Protein AF-A0AAV4Q642-F1 (afdb_monomer_lite)

Organism: Caerostris extrusa (NCBI:txid172846)

Sequence (493 aa):
MLYVLPMLLGRTYDLRTDKVGIDIFRQEDIDEAEKNPIINPEVHSSYMTIEDSQEKRDFLGISGELGIKVSSGLLDIRGAGESNCAVKFGRQANGILESYGPQESGNSRRNKTHLWGQMYGSVNYVASKPQYFQDIKGEVEAAISKSGAFDIKAQADLQKLTQNISSKAKMELNYFANVPLSGVPTTISGLGELVEKFKKLVQQVNNGKGVILCAELTPLAEFDDKFTFLKNNMLLNALEDFNYLFDDLREAKSLLRSLVNSLPETVSEAFLRKIMDFSERLSNVLEKFHEVIGNLNLEEGSEQLTPAEEAFDLNSDIEGDNRYTKEIKQLISENNEEDDPNKPRGIYTHWGKRACGHKASDVLYIGYMASFVEEGIGAGTNYQCLPENPNLKLDPDATGLDKRTTKLGGIRYMNMTVFKGNGKRIEGKVAACTVCETPLRPVVKMFPGGDYTYDFKTKAKGDPLILPVKMGKNDGGNKYRADASLPCVVCSK

Foldseek 3Di:
DEDDDPDDWQWDADPQQRDTDDRPDDVVQQVVLVVDWDWDWDKAKKKAWDDDLVSVCVVLVHALLRLLCVCLVVYDDAFQVCSSVPPPPAFIKMKIKIKTFTTWRDDDDFKIWTAIKIKIKIKGWAFPDPVCRVVLVVLCVVQAPRMDGCDPSVLVSVQVSCVVCVVGTDIDMDMGIPFDFPDDDPGSVSVVVSSVCVNVRCCVPPVNNHHTDDIDDDQCCVVPVVSDDDFDVQLSVVSVVLVQLLVLLVLLVVLLVVCVVPDDPDDDPVLVVVSVLLVVLSVVLSVQSSVLSNNPDRRDHNVSSVSSVVSSVVSFPADDGSRSVVSSVVSVVVVVPDPPPPQDKDKDKAWQDQDDPDPQKDFPAKFFWKAWDPQEDPGDPDIDGAGPDDPDPPDPCVVPPPSHDTDIDFDADDDDPPPPPDDDDRGRPGIMMTMIIHSDHDPPDDDDDDDDDDDPPDDDPDDDDDDFDDDDDDPDDDDDDPPDTDDDDDDDD

pLDDT: mean 72.19, std 19.89, range [23.62, 97.19]

Structure (mmCIF, N/CA/C/O backbone):
data_AF-A0AAV4Q642-F1
#
_entry.id   AF-A0AAV4Q642-F1
#
loop_
_atom_site.group_PDB
_atom_site.id
_atom_site.type_symbol
_atom_site.label_atom_id
_atom_site.label_alt_id
_atom_site.label_comp_id
_atom_site.label_asym_id
_atom_site.label_entity_id
_atom_site.label_seq_id
_atom_site.pdbx_PDB_ins_code
_atom_site.Cartn_x
_atom_site.Cartn_y
_atom_site.Cartn_z
_atom_site.occupancy
_atom_site.B_iso_or_equiv
_atom_site.auth_seq_id
_atom_site.auth_comp_id
_atom_site.auth_asym_id
_atom_site.auth_atom_id
_atom_site.pdbx_PDB_model_num
ATOM 1 N N . MET A 1 1 ? -3.871 -9.871 -18.325 1.00 29.66 1 MET A N 1
ATOM 2 C CA . MET A 1 1 ? -2.933 -10.983 -18.598 1.00 29.66 1 MET A CA 1
ATOM 3 C C . MET A 1 1 ? -1.756 -10.748 -17.658 1.00 29.66 1 MET A C 1
ATOM 5 O O . MET A 1 1 ? -1.181 -9.677 -17.742 1.00 29.66 1 MET A O 1
ATOM 9 N N . LEU A 1 2 ? -1.525 -11.624 -16.671 1.00 30.53 2 LEU A N 1
ATOM 10 C CA . LEU A 1 2 ? -0.528 -11.406 -15.608 1.00 30.53 2 LEU A CA 1
ATOM 11 C C . LEU A 1 2 ? 0.883 -11.712 -16.133 1.00 30.53 2 LEU A C 1
ATOM 13 O O . LEU A 1 2 ? 1.150 -12.858 -16.495 1.00 30.53 2 LEU A O 1
ATOM 17 N N . TYR A 1 3 ? 1.776 -10.724 -16.147 1.00 38.47 3 TYR A N 1
ATOM 18 C CA . TYR A 1 3 ? 3.184 -10.927 -16.485 1.00 38.47 3 TYR A CA 1
ATOM 19 C C . TYR A 1 3 ? 4.014 -11.079 -15.209 1.00 38.47 3 TYR A C 1
ATOM 21 O O . TYR A 1 3 ? 4.213 -10.123 -14.470 1.00 38.47 3 TYR A O 1
ATOM 29 N N . VAL A 1 4 ? 4.519 -12.291 -14.969 1.00 48.06 4 VAL A N 1
ATOM 30 C CA . VAL A 1 4 ? 5.688 -12.505 -14.106 1.00 48.06 4 VAL A CA 1
ATOM 31 C C . VAL A 1 4 ? 6.900 -12.272 -14.999 1.00 48.06 4 VAL A C 1
ATOM 33 O O . VAL A 1 4 ? 7.099 -13.055 -15.923 1.00 48.06 4 VAL A O 1
ATOM 36 N N . LEU A 1 5 ? 7.674 -11.208 -14.773 1.00 57.66 5 LEU A N 1
ATOM 37 C CA . LEU A 1 5 ? 8.889 -10.912 -15.542 1.00 57.66 5 LEU A CA 1
ATOM 38 C C . LEU A 1 5 ? 9.966 -11.969 -15.241 1.00 57.66 5 LEU A C 1
ATOM 40 O O . LEU A 1 5 ? 10.578 -11.922 -14.171 1.00 57.66 5 LEU A O 1
ATOM 44 N N . PRO A 1 6 ? 10.243 -12.930 -16.144 1.00 58.34 6 PRO A N 1
ATOM 45 C CA . PRO A 1 6 ? 11.356 -13.842 -15.971 1.00 58.34 6 PRO A CA 1
ATOM 46 C C . PRO A 1 6 ? 12.600 -13.086 -16.433 1.00 58.34 6 PRO A C 1
ATOM 48 O O . PRO A 1 6 ? 12.903 -13.050 -17.627 1.00 58.34 6 PRO A O 1
ATOM 51 N N . MET A 1 7 ? 13.271 -12.431 -15.489 1.00 69.69 7 MET A N 1
ATOM 52 C CA . MET A 1 7 ? 14.515 -11.702 -15.722 1.00 69.69 7 MET A CA 1
ATOM 53 C C . MET A 1 7 ? 15.619 -12.708 -16.065 1.00 69.69 7 MET A C 1
ATOM 55 O O . MET A 1 7 ? 16.216 -13.282 -15.168 1.00 69.69 7 MET A O 1
ATOM 59 N N . LEU A 1 8 ? 15.855 -12.987 -17.348 1.00 73.19 8 LEU A N 1
ATOM 60 C CA . LEU A 1 8 ? 16.969 -13.831 -17.792 1.00 73.19 8 LEU A CA 1
ATOM 61 C C . LEU A 1 8 ? 18.047 -12.971 -18.441 1.00 73.19 8 LEU A C 1
ATOM 63 O O . LEU A 1 8 ? 17.751 -11.961 -19.082 1.00 73.19 8 LEU A O 1
ATOM 67 N N . LEU A 1 9 ? 19.302 -13.388 -18.292 1.00 75.88 9 LEU A N 1
ATOM 68 C CA . LEU A 1 9 ? 20.423 -12.695 -18.909 1.00 75.88 9 LEU A CA 1
ATOM 69 C C . LEU A 1 9 ? 20.274 -12.717 -20.439 1.00 75.88 9 LEU A C 1
ATOM 71 O O . LEU A 1 9 ? 20.078 -13.772 -21.037 1.00 75.88 9 LEU A O 1
ATOM 75 N N . GLY A 1 10 ? 20.372 -11.546 -21.072 1.00 75.69 10 GLY A N 1
ATOM 76 C CA . GLY A 1 10 ? 20.237 -11.416 -22.526 1.00 75.69 10 GLY A CA 1
ATOM 77 C C . GLY A 1 10 ? 18.801 -11.453 -23.039 1.00 75.69 10 GLY A C 1
ATOM 78 O O . GLY A 1 10 ? 18.596 -11.465 -24.248 1.00 75.69 10 GLY A O 1
ATOM 79 N N . ARG A 1 11 ? 17.800 -11.453 -22.163 1.00 83.19 11 ARG A N 1
ATOM 80 C CA . ARG A 1 11 ? 16.402 -11.344 -22.567 1.00 83.19 11 ARG A CA 1
ATOM 81 C C . ARG A 1 11 ? 16.056 -9.903 -22.898 1.00 83.19 11 ARG A C 1
ATOM 83 O O . ARG A 1 11 ? 16.251 -9.008 -22.081 1.00 83.19 11 ARG A O 1
ATOM 90 N N . THR A 1 12 ? 15.528 -9.675 -24.093 1.00 84.19 12 THR A N 1
ATOM 91 C CA . THR A 1 12 ? 15.037 -8.347 -24.475 1.00 84.19 12 THR A CA 1
ATOM 92 C C . THR A 1 12 ? 13.711 -8.042 -23.783 1.00 84.19 12 THR A C 1
ATOM 94 O O . THR A 1 12 ? 12.908 -8.938 -23.515 1.00 84.19 12 THR A O 1
ATOM 97 N N . TYR A 1 13 ? 13.484 -6.767 -23.484 1.00 84.19 13 TYR A N 1
ATOM 98 C CA . TYR A 1 13 ? 12.246 -6.272 -22.895 1.00 84.19 13 TYR A CA 1
ATOM 99 C C . TYR A 1 13 ? 11.810 -5.016 -23.639 1.00 84.19 13 TYR A C 1
ATOM 101 O O . TYR A 1 13 ? 12.595 -4.080 -23.796 1.00 84.19 13 TYR A O 1
ATOM 109 N N . ASP A 1 14 ? 10.574 -5.014 -24.125 1.00 81.31 14 ASP A N 1
ATOM 110 C CA . ASP A 1 14 ? 9.989 -3.861 -24.791 1.00 81.31 14 ASP A CA 1
ATOM 111 C C . ASP A 1 14 ? 9.274 -2.977 -23.765 1.00 81.31 14 ASP A C 1
ATOM 113 O O . ASP A 1 14 ? 8.188 -3.311 -23.291 1.00 81.31 14 ASP A O 1
ATOM 117 N N . LEU A 1 15 ? 9.883 -1.829 -23.453 1.00 77.88 15 LEU A N 1
ATOM 118 C CA . LEU A 1 15 ? 9.346 -0.834 -22.519 1.00 77.88 15 LEU A CA 1
ATOM 119 C C . LEU A 1 15 ? 8.022 -0.209 -22.988 1.00 77.88 15 LEU A C 1
ATOM 121 O O . LEU A 1 15 ? 7.292 0.335 -22.161 1.00 77.88 15 LEU A O 1
ATOM 125 N N . ARG A 1 16 ? 7.704 -0.275 -24.291 1.00 75.56 16 ARG A N 1
ATOM 126 C CA . ARG A 1 16 ? 6.457 0.277 -24.846 1.00 75.56 16 ARG A CA 1
ATOM 127 C C . ARG A 1 16 ? 5.267 -0.626 -24.566 1.00 75.56 16 ARG A C 1
ATOM 129 O O . ARG A 1 16 ? 4.175 -0.151 -24.292 1.00 75.56 16 ARG A O 1
ATOM 136 N N . THR A 1 17 ? 5.476 -1.936 -24.677 1.00 76.56 17 THR A N 1
ATOM 137 C CA . THR A 1 17 ? 4.397 -2.929 -24.583 1.00 76.56 17 THR A CA 1
ATOM 138 C C . THR A 1 17 ? 4.439 -3.755 -23.304 1.00 76.56 17 THR A C 1
ATOM 140 O O . THR A 1 17 ? 3.568 -4.602 -23.107 1.00 76.56 17 THR A O 1
ATOM 143 N N . ASP A 1 18 ? 5.449 -3.533 -22.461 1.00 74.88 18 ASP A N 1
ATOM 144 C CA . ASP A 1 18 ? 5.778 -4.339 -21.285 1.00 74.88 18 ASP A CA 1
ATOM 145 C C . ASP A 1 18 ? 5.904 -5.838 -21.596 1.00 74.88 18 ASP A C 1
ATOM 147 O O . ASP A 1 18 ? 5.562 -6.713 -20.793 1.00 74.88 18 ASP A O 1
ATOM 151 N N . LYS A 1 19 ? 6.386 -6.157 -22.803 1.00 80.31 19 LYS A N 1
ATOM 152 C CA . LYS A 1 19 ? 6.525 -7.536 -23.272 1.00 80.31 19 LYS A CA 1
ATOM 153 C C . LYS A 1 19 ? 7.968 -7.984 -23.244 1.00 80.31 19 LYS A C 1
ATOM 155 O O . LYS A 1 19 ? 8.885 -7.321 -23.721 1.00 80.31 19 LYS A O 1
ATOM 160 N N . VAL A 1 20 ? 8.132 -9.197 -22.741 1.00 82.62 20 VAL A N 1
ATOM 161 C CA . VAL A 1 20 ? 9.357 -9.968 -22.888 1.00 82.62 20 VAL A CA 1
ATOM 162 C C . VAL A 1 20 ? 9.543 -10.322 -24.364 1.00 82.62 20 VAL A C 1
ATOM 164 O O . VAL A 1 20 ? 8.635 -10.864 -24.995 1.00 82.62 20 VAL A O 1
ATOM 167 N N . GLY A 1 21 ? 10.715 -9.998 -24.899 1.00 81.69 21 GLY A N 1
ATOM 168 C CA . GLY A 1 21 ? 11.118 -10.304 -26.263 1.00 81.69 21 GLY A CA 1
ATOM 169 C C . GLY A 1 21 ? 11.926 -11.599 -26.364 1.00 81.69 21 GLY A C 1
ATOM 170 O O . GLY A 1 21 ? 11.704 -12.564 -25.635 1.00 81.69 21 GLY A O 1
ATOM 171 N N . ILE A 1 22 ? 12.860 -11.621 -27.313 1.00 85.62 22 ILE A N 1
ATOM 172 C CA . ILE A 1 22 ? 13.760 -12.749 -27.575 1.00 85.62 22 ILE A CA 1
ATOM 173 C C . ILE A 1 22 ? 15.014 -12.700 -26.695 1.00 85.62 22 ILE A C 1
ATOM 175 O O . ILE A 1 22 ? 15.414 -11.629 -26.229 1.00 85.62 22 ILE A O 1
ATOM 179 N N . ASP A 1 23 ? 15.660 -13.851 -26.535 1.00 85.44 23 ASP A N 1
ATOM 180 C 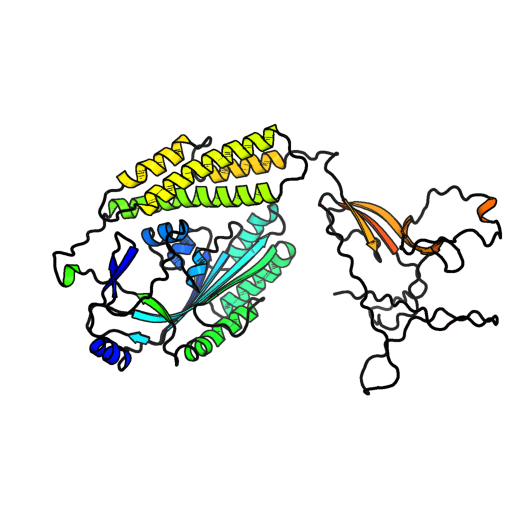CA . ASP A 1 23 ? 16.976 -13.967 -25.910 1.00 85.44 23 ASP A CA 1
ATOM 181 C C . ASP A 1 23 ? 18.062 -13.721 -26.973 1.00 85.44 23 ASP A C 1
ATOM 183 O O . ASP A 1 23 ? 18.087 -14.384 -28.011 1.00 85.44 23 ASP A O 1
ATOM 187 N N . ILE A 1 24 ? 18.927 -12.727 -26.750 1.00 82.19 24 ILE A N 1
ATOM 188 C CA . ILE A 1 24 ? 19.974 -12.314 -27.705 1.00 82.19 24 ILE A CA 1
ATOM 189 C C . ILE A 1 24 ? 21.332 -12.968 -27.437 1.00 82.19 24 ILE A C 1
ATOM 191 O O . ILE A 1 24 ? 22.215 -12.917 -28.293 1.00 82.19 24 ILE A O 1
ATOM 195 N N . PHE A 1 25 ? 21.509 -13.588 -26.270 1.00 82.12 25 PHE A N 1
ATOM 196 C CA . PHE A 1 25 ? 22.713 -14.347 -25.940 1.00 82.12 25 PHE A CA 1
ATOM 197 C C . PHE A 1 25 ? 22.528 -15.825 -26.260 1.00 82.12 25 PHE A C 1
ATOM 199 O O . PHE A 1 25 ? 21.431 -16.372 -26.132 1.00 82.12 25 PHE A O 1
ATOM 206 N N . ARG A 1 26 ? 23.609 -16.482 -26.689 1.00 82.50 26 ARG A N 1
ATOM 207 C CA . ARG A 1 26 ? 23.586 -17.931 -26.889 1.00 82.50 26 ARG A CA 1
ATOM 208 C C . ARG A 1 26 ? 23.598 -18.606 -25.526 1.00 82.50 26 ARG A C 1
ATOM 210 O O . ARG A 1 26 ? 24.204 -18.098 -24.587 1.00 82.50 26 ARG A O 1
ATOM 217 N N . GLN A 1 27 ? 22.992 -19.788 -25.440 1.00 81.69 27 GLN A N 1
ATOM 218 C CA . GLN A 1 27 ? 22.975 -20.552 -24.192 1.00 81.69 27 GLN A CA 1
ATOM 219 C C . GLN A 1 27 ? 24.394 -20.839 -23.677 1.00 81.69 27 GLN A C 1
ATOM 221 O O . GLN A 1 27 ? 24.627 -20.771 -22.481 1.00 81.69 27 GLN A O 1
ATOM 226 N N . GLU A 1 28 ? 25.354 -21.072 -24.575 1.00 83.50 28 GLU A N 1
ATOM 227 C CA . GLU A 1 28 ? 26.763 -21.287 -24.222 1.00 83.50 28 GLU A CA 1
ATOM 228 C C . GLU A 1 28 ? 27.375 -20.085 -23.482 1.00 83.50 28 GLU A C 1
ATOM 230 O O . GLU A 1 28 ? 28.080 -20.275 -22.492 1.00 83.50 28 GLU A O 1
ATOM 235 N N . ASP A 1 29 ? 27.057 -18.859 -23.915 1.00 79.81 29 ASP A N 1
ATOM 236 C CA . ASP A 1 29 ? 27.551 -17.623 -23.296 1.00 79.81 29 ASP A CA 1
ATOM 237 C C . ASP A 1 29 ? 26.930 -17.418 -21.903 1.00 79.81 29 ASP A C 1
ATOM 239 O O . ASP A 1 29 ? 27.596 -16.945 -20.979 1.00 79.81 29 ASP A O 1
ATOM 243 N N . ILE A 1 30 ? 25.654 -17.795 -21.749 1.00 78.94 30 ILE A N 1
ATOM 244 C CA . ILE A 1 30 ? 24.934 -17.775 -20.468 1.00 78.94 30 ILE A CA 1
ATOM 245 C C . ILE A 1 30 ? 25.540 -18.814 -19.521 1.00 78.94 30 ILE A C 1
ATOM 247 O O . ILE A 1 30 ? 25.893 -18.485 -18.390 1.00 78.94 30 ILE A O 1
ATOM 251 N N . ASP A 1 31 ? 25.727 -20.046 -19.992 1.00 80.00 31 ASP A N 1
ATOM 252 C CA . ASP A 1 31 ? 26.309 -21.137 -19.215 1.00 80.00 31 ASP A CA 1
ATOM 253 C C . ASP A 1 31 ? 27.747 -20.809 -18.775 1.00 80.00 31 ASP A C 1
ATOM 255 O O . ASP A 1 31 ? 28.172 -21.193 -17.684 1.00 80.00 31 ASP A O 1
ATOM 259 N N . GLU A 1 32 ? 28.521 -20.106 -19.608 1.00 79.50 32 GLU A N 1
ATOM 260 C CA . GLU A 1 32 ? 29.851 -19.608 -19.250 1.00 79.50 32 GLU A CA 1
ATOM 261 C C . GLU A 1 32 ? 29.784 -18.498 -18.191 1.00 79.50 32 GLU A C 1
ATOM 263 O O . GLU A 1 32 ? 30.517 -18.557 -17.198 1.00 79.50 32 GLU A O 1
ATOM 268 N N . ALA A 1 33 ? 28.875 -17.531 -18.349 1.00 72.81 33 ALA A N 1
ATOM 269 C CA . ALA A 1 33 ? 28.654 -16.467 -17.368 1.00 72.81 33 ALA A CA 1
ATOM 270 C C . ALA A 1 33 ? 28.227 -17.028 -15.999 1.00 72.81 33 ALA A C 1
ATOM 272 O O . ALA A 1 33 ? 28.669 -16.548 -14.956 1.00 72.81 33 ALA A O 1
ATOM 273 N N . GLU A 1 34 ? 27.403 -18.078 -15.991 1.00 72.50 34 GLU A N 1
ATOM 274 C CA . GLU A 1 34 ? 26.977 -18.765 -14.772 1.00 72.50 34 GLU A CA 1
ATOM 275 C C . GLU A 1 34 ? 28.094 -19.572 -14.098 1.00 72.50 34 GLU A C 1
ATOM 277 O O . GLU A 1 34 ? 28.047 -19.781 -12.881 1.00 72.50 34 GLU A O 1
ATOM 282 N N . LYS A 1 35 ? 29.089 -20.044 -14.863 1.00 76.19 35 LYS A N 1
ATOM 283 C CA . LYS A 1 35 ? 30.265 -20.747 -14.322 1.00 76.19 35 LYS A CA 1
ATOM 284 C C . LYS A 1 35 ? 31.245 -19.793 -13.647 1.00 76.19 35 LYS A C 1
ATOM 286 O O . LYS A 1 35 ? 31.872 -20.191 -12.667 1.00 76.19 35 LYS A O 1
ATOM 291 N N . ASN A 1 36 ? 31.357 -18.560 -14.142 1.00 69.94 36 ASN A N 1
ATOM 292 C CA . ASN A 1 36 ? 32.299 -17.552 -13.650 1.00 69.94 36 ASN A CA 1
ATOM 293 C C . ASN A 1 36 ? 31.584 -16.258 -13.203 1.00 69.94 36 ASN A C 1
ATOM 295 O O . ASN A 1 36 ? 31.812 -15.202 -13.799 1.00 69.94 36 ASN A O 1
ATOM 299 N N . PRO A 1 37 ? 30.728 -16.299 -12.162 1.00 68.81 37 PRO A N 1
ATOM 300 C CA . PRO A 1 37 ? 30.041 -15.106 -11.684 1.00 68.81 37 PRO A CA 1
ATOM 301 C C . PRO A 1 37 ? 31.028 -14.114 -11.054 1.00 68.81 37 PRO A C 1
ATOM 303 O O . PRO A 1 37 ? 31.997 -14.498 -10.393 1.00 68.81 37 PRO A O 1
ATOM 306 N N . ILE A 1 38 ? 30.744 -12.822 -11.201 1.00 66.88 38 ILE A N 1
ATOM 307 C CA . ILE A 1 38 ? 31.432 -11.764 -10.466 1.00 66.88 38 ILE A CA 1
ATOM 308 C C . ILE A 1 38 ? 30.867 -11.775 -9.041 1.00 66.88 38 ILE A C 1
ATOM 310 O O . ILE A 1 38 ? 29.696 -11.492 -8.805 1.00 66.88 38 ILE A O 1
ATOM 314 N N . ILE A 1 39 ? 31.690 -12.147 -8.066 1.00 62.69 39 ILE A N 1
ATOM 315 C CA . ILE A 1 39 ? 31.265 -12.251 -6.667 1.00 62.69 39 ILE A CA 1
ATOM 316 C C . ILE A 1 39 ? 31.506 -10.898 -5.992 1.00 62.69 39 ILE A C 1
ATOM 318 O O . ILE A 1 39 ? 32.656 -10.544 -5.736 1.00 62.69 39 ILE A O 1
ATOM 322 N N . ASN A 1 40 ? 30.435 -10.168 -5.670 1.00 62.69 40 ASN A N 1
ATOM 323 C CA . ASN A 1 40 ? 30.497 -8.997 -4.792 1.00 62.69 40 ASN A CA 1
ATOM 324 C C . ASN A 1 40 ? 29.564 -9.201 -3.583 1.00 62.69 40 ASN A C 1
ATOM 326 O O . ASN A 1 40 ? 28.378 -8.881 -3.668 1.00 62.69 40 ASN A O 1
ATOM 330 N N . PRO A 1 41 ? 30.051 -9.817 -2.488 1.00 63.00 41 PRO A N 1
ATOM 331 C CA . PRO A 1 41 ? 29.218 -10.144 -1.348 1.00 63.00 41 PRO A CA 1
ATOM 332 C C . PRO A 1 41 ? 29.043 -8.915 -0.454 1.00 63.00 41 PRO A C 1
ATOM 334 O O . PRO A 1 41 ? 29.862 -8.661 0.430 1.00 63.00 41 PRO A O 1
ATOM 337 N N . GLU A 1 42 ? 27.952 -8.183 -0.656 1.00 64.75 42 GLU A N 1
ATOM 338 C CA . GLU A 1 42 ? 27.575 -7.041 0.177 1.00 64.75 42 GLU A CA 1
ATOM 339 C C . GLU A 1 42 ? 26.321 -7.349 1.004 1.00 64.75 42 GLU A C 1
ATOM 341 O O . GLU A 1 42 ? 25.408 -8.063 0.576 1.00 64.75 42 GLU A O 1
ATOM 346 N N . VAL A 1 43 ? 26.310 -6.833 2.235 1.00 66.62 43 VAL A N 1
ATOM 347 C CA . VAL A 1 43 ? 25.162 -6.907 3.141 1.00 66.62 43 VAL A CA 1
ATOM 348 C C . VAL A 1 43 ? 24.801 -5.492 3.526 1.00 66.62 43 VAL A C 1
ATOM 350 O O . VAL A 1 43 ? 25.598 -4.813 4.174 1.00 66.62 43 VAL A O 1
ATOM 353 N N . HIS A 1 44 ? 23.598 -5.076 3.153 1.00 71.56 44 HIS A N 1
ATOM 354 C CA . HIS A 1 44 ? 23.072 -3.763 3.493 1.00 71.56 44 HIS A CA 1
ATOM 355 C C . HIS A 1 44 ? 21.774 -3.936 4.261 1.00 71.56 44 HIS A C 1
ATOM 357 O O . HIS A 1 44 ? 20.840 -4.579 3.780 1.00 71.56 44 HIS A O 1
ATOM 363 N N . SER A 1 45 ? 21.734 -3.358 5.457 1.00 75.44 45 SER A N 1
ATOM 364 C CA . SER A 1 45 ? 20.551 -3.326 6.307 1.00 75.44 45 SER A CA 1
ATOM 365 C C . SER A 1 45 ? 20.264 -1.883 6.686 1.00 75.44 45 SER A C 1
ATOM 367 O O . SER A 1 45 ? 21.068 -1.230 7.360 1.00 75.44 45 SER A O 1
ATOM 369 N N . SER A 1 46 ? 19.137 -1.368 6.215 1.00 80.00 46 SER A N 1
ATOM 370 C CA . SER A 1 46 ? 18.704 0.005 6.434 1.00 80.00 46 SER A CA 1
ATOM 371 C C . SER A 1 46 ? 17.246 0.049 6.868 1.00 80.00 46 SER A C 1
ATOM 373 O O . SER A 1 46 ? 16.471 -0.887 6.675 1.00 80.00 46 SER A O 1
ATOM 375 N N . TYR A 1 47 ? 16.861 1.152 7.490 1.00 84.00 47 TYR A N 1
ATOM 376 C CA . TYR A 1 47 ? 15.474 1.447 7.792 1.00 84.00 47 TYR A CA 1
ATOM 377 C C . TYR A 1 47 ? 15.140 2.882 7.403 1.00 84.00 47 TYR A C 1
ATOM 379 O O . TYR A 1 47 ? 16.020 3.746 7.332 1.00 84.00 47 TYR A O 1
ATOM 387 N N . MET A 1 48 ? 13.853 3.122 7.183 1.00 82.31 48 MET A N 1
ATOM 388 C CA . MET A 1 48 ? 13.287 4.437 6.946 1.00 82.31 48 MET A CA 1
ATOM 389 C C . MET A 1 48 ? 11.881 4.532 7.543 1.00 82.31 48 MET A C 1
ATOM 391 O O . MET A 1 48 ? 11.087 3.592 7.461 1.00 82.31 48 MET A O 1
ATOM 395 N N . THR A 1 49 ? 11.568 5.674 8.144 1.00 81.88 49 THR A N 1
ATOM 396 C CA . THR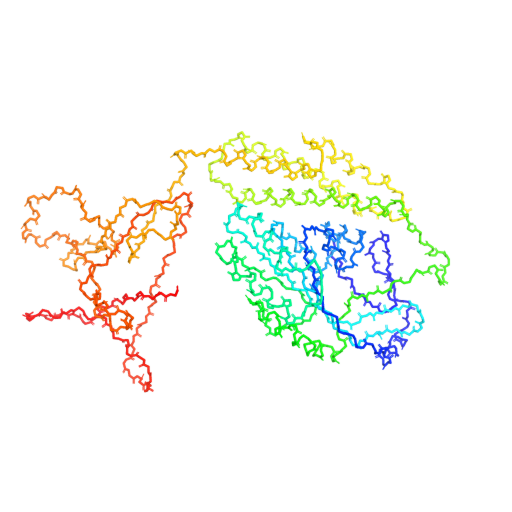 A 1 49 ? 10.208 6.012 8.574 1.00 81.88 49 THR A CA 1
ATOM 397 C C . THR A 1 49 ? 9.443 6.552 7.371 1.00 81.88 49 THR A C 1
ATOM 399 O O . THR A 1 49 ? 9.809 7.598 6.836 1.00 81.88 49 THR A O 1
ATOM 402 N N . ILE A 1 50 ? 8.395 5.840 6.959 1.00 78.88 50 ILE A N 1
ATOM 403 C CA . ILE A 1 50 ? 7.597 6.130 5.764 1.00 78.88 50 ILE A CA 1
ATOM 404 C C . ILE A 1 50 ? 6.311 6.846 6.181 1.00 78.88 50 ILE A C 1
ATOM 406 O O . ILE A 1 50 ? 5.535 6.336 7.001 1.00 78.88 50 ILE A O 1
ATOM 410 N N . GLU A 1 51 ? 6.081 8.019 5.600 1.00 73.56 51 GLU A N 1
ATOM 411 C CA . GLU A 1 51 ? 4.884 8.833 5.825 1.00 73.56 51 GLU A CA 1
ATOM 412 C C . GLU A 1 51 ? 3.881 8.754 4.675 1.00 73.56 51 GLU A C 1
ATOM 414 O O . GLU A 1 51 ? 2.674 8.781 4.930 1.00 73.56 51 GLU A O 1
ATOM 419 N N . ASP A 1 52 ? 4.358 8.583 3.443 1.00 72.25 52 ASP A N 1
ATOM 420 C CA . ASP A 1 52 ? 3.526 8.537 2.244 1.00 72.25 52 ASP A CA 1
ATOM 421 C C . ASP A 1 52 ? 3.973 7.452 1.243 1.00 72.25 52 ASP A C 1
ATOM 423 O O . ASP A 1 52 ? 4.934 6.701 1.446 1.00 72.25 52 ASP A O 1
ATOM 427 N N . SER A 1 53 ? 3.200 7.306 0.166 1.00 70.44 53 SER A N 1
ATOM 428 C CA . SER A 1 53 ? 3.464 6.336 -0.897 1.00 70.44 53 SER A CA 1
ATOM 429 C C . SER A 1 53 ? 4.702 6.676 -1.728 1.00 70.44 53 SER A C 1
ATOM 431 O O . SER A 1 53 ? 5.310 5.754 -2.272 1.00 70.44 53 SER A O 1
ATOM 433 N N . GLN A 1 54 ? 5.092 7.948 -1.821 1.00 74.69 54 GLN A N 1
ATOM 434 C CA . GLN A 1 54 ? 6.267 8.385 -2.568 1.00 74.69 54 GLN A CA 1
ATOM 435 C C . GLN A 1 54 ? 7.543 7.962 -1.851 1.00 74.69 54 GLN A C 1
ATOM 437 O O . GLN A 1 54 ? 8.341 7.232 -2.433 1.00 74.69 54 GLN A O 1
ATOM 442 N N . GLU A 1 55 ? 7.663 8.267 -0.559 1.00 77.75 55 GLU A N 1
ATOM 443 C CA . GLU A 1 55 ? 8.770 7.808 0.280 1.00 77.75 55 GLU A CA 1
ATOM 444 C C . GLU A 1 55 ? 8.912 6.280 0.220 1.00 77.75 55 GLU A C 1
ATOM 446 O O . GLU A 1 55 ? 10.015 5.740 0.135 1.00 77.75 55 GLU A O 1
ATOM 451 N N . LYS A 1 56 ? 7.789 5.552 0.202 1.00 76.06 56 LYS A N 1
ATOM 452 C CA . LYS A 1 56 ? 7.799 4.095 0.042 1.00 76.06 56 LYS A CA 1
ATOM 453 C C . LYS A 1 56 ? 8.385 3.656 -1.303 1.00 76.06 56 LYS A C 1
ATOM 455 O O . LYS A 1 56 ? 9.163 2.707 -1.322 1.00 76.06 56 LYS A O 1
ATOM 460 N N . ARG A 1 57 ? 8.008 4.294 -2.415 1.00 76.31 57 ARG A N 1
ATOM 461 C CA . ARG A 1 57 ? 8.550 3.975 -3.750 1.00 76.31 57 ARG A CA 1
ATOM 462 C C . ARG A 1 57 ? 10.041 4.279 -3.826 1.00 76.31 57 ARG A C 1
ATOM 464 O O . ARG A 1 57 ? 10.802 3.426 -4.284 1.00 76.31 57 ARG A O 1
ATOM 471 N N . ASP A 1 58 ? 10.443 5.436 -3.312 1.00 77.94 58 ASP A N 1
ATOM 472 C CA . ASP A 1 58 ? 11.831 5.896 -3.316 1.00 77.94 58 ASP A CA 1
ATOM 473 C C . ASP A 1 58 ? 12.719 4.959 -2.491 1.00 77.94 58 ASP A C 1
ATOM 475 O O . ASP A 1 58 ? 13.785 4.541 -2.942 1.00 77.94 58 ASP A O 1
ATOM 479 N N . PHE A 1 59 ? 12.235 4.521 -1.324 1.00 76.12 59 PHE A N 1
ATOM 480 C CA . PHE A 1 59 ? 12.911 3.524 -0.490 1.00 76.12 59 PHE A CA 1
ATOM 481 C C . PHE A 1 59 ? 13.099 2.174 -1.186 1.00 76.12 59 PHE A C 1
ATOM 483 O O . PHE A 1 59 ? 14.077 1.467 -0.939 1.00 76.12 59 PHE A O 1
ATOM 490 N N . LEU A 1 60 ? 12.157 1.801 -2.050 1.00 73.06 60 LEU A N 1
ATOM 491 C CA . LEU A 1 60 ? 12.198 0.559 -2.815 1.00 73.06 60 LEU A CA 1
ATOM 492 C C . LEU A 1 60 ? 12.974 0.701 -4.134 1.00 73.06 60 LEU A C 1
ATOM 494 O O . LEU A 1 60 ? 13.153 -0.299 -4.826 1.00 73.06 60 LEU A O 1
ATOM 498 N N . GLY A 1 61 ? 13.449 1.906 -4.472 1.00 73.31 61 GLY A N 1
ATOM 499 C CA . GLY A 1 61 ? 14.172 2.183 -5.713 1.00 73.31 61 GLY A CA 1
ATOM 500 C C . GLY A 1 61 ? 13.303 2.032 -6.963 1.00 73.31 61 GLY A C 1
ATOM 501 O O . GLY A 1 61 ? 13.798 1.629 -8.014 1.00 73.31 61 GLY A O 1
ATOM 502 N N . ILE A 1 62 ? 11.999 2.294 -6.850 1.00 75.00 62 ILE A N 1
ATOM 503 C CA . ILE A 1 62 ? 11.038 2.094 -7.939 1.00 75.00 62 ILE A CA 1
ATOM 504 C C . ILE A 1 62 ? 10.848 3.403 -8.686 1.00 75.00 62 ILE A C 1
ATOM 506 O O . ILE A 1 62 ? 10.392 4.388 -8.112 1.00 75.00 62 ILE A O 1
ATOM 510 N N . SER A 1 63 ? 11.148 3.398 -9.985 1.00 73.00 63 SER A N 1
ATOM 511 C CA . SER A 1 63 ? 10.908 4.553 -10.849 1.00 73.00 63 SER A CA 1
ATOM 512 C C . SER A 1 63 ? 9.417 4.908 -10.909 1.00 73.00 63 SER A C 1
ATOM 514 O O . SER A 1 63 ? 8.562 4.023 -10.849 1.00 73.00 63 SER A O 1
ATOM 516 N N . GLY A 1 64 ? 9.085 6.193 -11.082 1.00 72.94 64 GLY A N 1
ATOM 517 C CA . GLY A 1 64 ? 7.691 6.657 -11.155 1.00 72.94 64 GLY A CA 1
ATOM 518 C C . GLY A 1 64 ? 6.851 5.938 -12.224 1.00 72.94 64 GLY A C 1
ATOM 519 O O . GLY A 1 64 ? 5.701 5.579 -11.965 1.00 72.94 64 GLY A O 1
ATOM 520 N N . GLU A 1 65 ? 7.450 5.633 -13.384 1.00 77.62 65 GLU A N 1
ATOM 521 C CA . GLU A 1 65 ? 6.827 4.861 -14.477 1.00 77.62 65 GLU A CA 1
ATOM 522 C C . GLU A 1 65 ? 6.497 3.411 -14.074 1.00 77.62 65 GLU A C 1
ATOM 524 O O . GLU A 1 65 ? 5.454 2.870 -14.440 1.00 77.62 65 GLU A O 1
ATOM 529 N N . LEU A 1 66 ? 7.368 2.763 -13.298 1.00 77.69 66 LEU A N 1
ATOM 530 C CA . LEU A 1 66 ? 7.137 1.403 -12.829 1.00 77.69 66 LEU A CA 1
ATOM 531 C C . LEU A 1 66 ? 6.128 1.425 -11.679 1.00 77.69 66 LEU A C 1
ATOM 533 O O . LEU A 1 66 ? 5.205 0.614 -11.641 1.00 77.69 66 LEU A O 1
ATOM 537 N N . GLY A 1 67 ? 6.254 2.404 -10.782 1.00 76.75 67 GLY A N 1
ATOM 538 C CA . GLY A 1 67 ? 5.366 2.611 -9.645 1.00 76.75 67 GLY A CA 1
ATOM 539 C C . GLY A 1 67 ? 3.906 2.766 -10.059 1.00 76.75 67 GLY A C 1
ATOM 540 O O . GLY A 1 67 ? 3.034 2.171 -9.418 1.00 76.75 67 GLY A O 1
ATOM 541 N N . ILE A 1 68 ? 3.634 3.478 -11.158 1.00 82.12 68 ILE A N 1
ATOM 542 C CA . ILE A 1 68 ? 2.264 3.678 -11.640 1.00 82.12 68 ILE A CA 1
ATOM 543 C C . ILE A 1 68 ? 1.670 2.419 -12.286 1.00 82.12 68 ILE A C 1
ATOM 545 O O . ILE A 1 68 ? 0.516 2.060 -12.028 1.00 82.12 68 ILE A O 1
ATOM 549 N N . LYS A 1 69 ? 2.470 1.670 -13.056 1.00 81.19 69 LYS A N 1
ATOM 550 C CA . LYS A 1 69 ? 2.055 0.391 -13.664 1.00 81.19 69 LYS A CA 1
ATOM 551 C C . LYS A 1 69 ? 1.802 -0.694 -12.613 1.00 81.19 69 LYS A C 1
ATOM 553 O O . LYS A 1 69 ? 0.866 -1.484 -12.733 1.00 81.19 69 LYS A O 1
ATOM 558 N N . VAL A 1 70 ? 2.588 -0.700 -11.540 1.00 76.94 70 VAL A N 1
ATOM 559 C CA . VAL A 1 70 ? 2.381 -1.584 -10.382 1.00 76.94 70 VAL A CA 1
ATOM 560 C C . VAL A 1 70 ? 1.134 -1.173 -9.608 1.00 76.94 70 VAL A C 1
ATOM 562 O O . VAL A 1 70 ? 0.279 -2.004 -9.308 1.00 76.94 70 VAL A O 1
ATOM 565 N N . SER A 1 71 ? 0.987 0.120 -9.320 1.00 76.94 71 SER A N 1
ATOM 566 C CA . SER A 1 71 ? -0.143 0.652 -8.550 1.00 76.94 71 SER A CA 1
ATOM 567 C C . SER A 1 71 ? -1.489 0.467 -9.249 1.00 76.94 71 SER A C 1
ATOM 569 O O . SER A 1 71 ? -2.504 0.275 -8.575 1.00 76.94 71 SER A O 1
ATOM 571 N N . SER A 1 72 ? -1.494 0.485 -10.584 1.00 79.44 72 SER A N 1
ATOM 572 C CA . SER A 1 72 ? -2.669 0.212 -11.418 1.00 79.44 72 SER A CA 1
ATOM 573 C C . SER A 1 72 ? -2.985 -1.279 -11.573 1.00 79.44 72 SER A C 1
ATOM 575 O O . SER A 1 72 ? -4.058 -1.618 -12.071 1.00 79.44 72 SER A O 1
ATOM 577 N N . GLY A 1 73 ? -2.097 -2.174 -11.128 1.00 76.44 73 GLY A N 1
ATOM 578 C CA . GLY A 1 73 ? -2.265 -3.624 -11.247 1.00 76.44 73 GLY A CA 1
ATOM 579 C C . GLY A 1 73 ? -2.016 -4.175 -12.654 1.00 76.44 73 GLY A C 1
ATOM 580 O O . GLY A 1 73 ? -2.365 -5.326 -12.921 1.00 76.44 73 GLY A O 1
ATOM 581 N N . LEU A 1 74 ? -1.424 -3.382 -13.553 1.00 74.31 74 LEU A N 1
ATOM 582 C CA . LEU A 1 74 ? -1.015 -3.841 -14.885 1.00 74.31 74 LEU A CA 1
ATOM 583 C C . LEU A 1 74 ? 0.213 -4.756 -14.817 1.00 74.31 74 LEU A C 1
ATOM 585 O O . LEU A 1 74 ? 0.354 -5.657 -15.645 1.00 74.31 74 LEU A O 1
ATOM 589 N N . LEU A 1 75 ? 1.058 -4.564 -13.800 1.00 71.62 75 LEU A N 1
ATOM 590 C CA . LEU A 1 75 ? 2.208 -5.411 -13.508 1.00 71.62 75 LEU A CA 1
ATOM 591 C C . LEU A 1 75 ? 2.010 -6.158 -12.179 1.00 71.62 75 LEU A C 1
ATOM 593 O O . LEU A 1 75 ? 1.818 -5.529 -11.139 1.00 71.62 75 LEU A O 1
ATOM 597 N N . ASP A 1 76 ? 2.073 -7.496 -12.206 1.00 67.06 76 ASP A N 1
ATOM 598 C CA . ASP A 1 76 ? 2.053 -8.327 -10.991 1.00 67.06 76 ASP A CA 1
ATOM 599 C C . ASP A 1 76 ? 3.477 -8.457 -10.442 1.00 67.06 76 ASP A C 1
ATOM 601 O O . ASP A 1 76 ? 4.371 -8.966 -11.122 1.00 67.06 76 ASP A O 1
ATOM 605 N N . ILE A 1 77 ? 3.689 -8.020 -9.202 1.00 65.38 77 ILE A N 1
ATOM 606 C CA . ILE A 1 77 ? 4.961 -8.180 -8.499 1.00 65.38 77 ILE A CA 1
ATOM 607 C C . ILE A 1 77 ? 4.761 -9.142 -7.333 1.00 65.38 77 ILE A C 1
ATOM 609 O O . ILE A 1 77 ? 3.855 -8.967 -6.522 1.00 65.38 77 ILE A O 1
ATOM 613 N N . ARG A 1 78 ? 5.645 -10.143 -7.234 1.00 65.56 78 ARG A N 1
ATOM 614 C CA . ARG A 1 78 ? 5.606 -11.194 -6.206 1.00 65.56 78 ARG A CA 1
ATOM 615 C C . ARG A 1 78 ? 6.810 -11.152 -5.271 1.00 65.56 78 ARG A C 1
ATOM 617 O O . ARG A 1 78 ? 7.857 -10.594 -5.603 1.00 65.56 78 ARG A O 1
ATOM 624 N N . GLY A 1 79 ? 6.680 -11.792 -4.110 1.00 65.25 79 GLY A N 1
ATOM 625 C CA . GLY A 1 79 ? 7.761 -11.902 -3.129 1.00 65.25 79 GLY A CA 1
ATOM 626 C C . GLY A 1 79 ? 8.083 -10.557 -2.478 1.00 65.25 79 GLY A C 1
ATOM 627 O O . GLY A 1 79 ? 7.188 -9.860 -2.014 1.00 65.25 79 GLY A O 1
ATOM 628 N N . ALA A 1 80 ? 9.359 -10.168 -2.437 1.00 56.72 80 ALA A N 1
ATOM 629 C CA . ALA A 1 80 ? 9.799 -8.932 -1.779 1.00 56.72 80 ALA A CA 1
ATOM 630 C C . ALA A 1 80 ? 9.119 -7.663 -2.350 1.00 56.72 80 ALA A C 1
ATOM 632 O O . ALA A 1 80 ? 8.822 -6.723 -1.610 1.00 56.72 80 ALA A O 1
ATOM 633 N N . GLY A 1 81 ? 8.790 -7.658 -3.643 1.00 52.72 81 GLY A N 1
ATOM 634 C CA . GLY A 1 81 ? 8.123 -6.527 -4.284 1.00 52.72 81 GLY A CA 1
ATOM 635 C C . GLY A 1 81 ? 6.602 -6.444 -4.057 1.00 52.72 81 GLY A C 1
ATOM 636 O O . GLY A 1 81 ? 6.012 -5.408 -4.367 1.00 52.72 81 GLY A O 1
ATOM 637 N N . GLU A 1 82 ? 5.973 -7.454 -3.431 1.00 55.97 82 GLU A N 1
ATOM 638 C CA . GLU A 1 82 ? 4.582 -7.364 -2.927 1.00 55.97 82 GLU A CA 1
ATOM 639 C C . GLU A 1 82 ? 4.426 -6.283 -1.856 1.00 55.97 82 GLU A C 1
ATOM 641 O O . GLU A 1 82 ? 3.318 -5.791 -1.618 1.00 55.97 82 GLU A O 1
ATOM 646 N N . SER A 1 83 ? 5.540 -5.876 -1.240 1.00 53.09 83 SER A N 1
ATOM 647 C CA . SER A 1 83 ? 5.578 -4.746 -0.322 1.00 53.09 83 SER A CA 1
ATOM 648 C C . SER A 1 83 ? 4.930 -3.496 -0.930 1.00 53.09 83 SER A C 1
ATOM 650 O O . SER A 1 83 ? 4.259 -2.781 -0.192 1.00 53.09 83 SER A O 1
ATOM 652 N N . ASN A 1 84 ? 4.997 -3.273 -2.252 1.00 43.81 84 ASN A N 1
ATOM 653 C CA . ASN A 1 84 ? 4.292 -2.182 -2.945 1.00 43.81 84 ASN A CA 1
ATOM 654 C C . ASN A 1 84 ? 2.777 -2.352 -2.996 1.00 43.81 84 ASN A C 1
ATOM 656 O O . ASN A 1 84 ? 2.050 -1.402 -2.713 1.00 43.81 84 ASN A O 1
ATOM 660 N N . CYS A 1 85 ? 2.304 -3.555 -3.326 1.00 30.12 85 CYS A N 1
ATOM 661 C CA . CYS A 1 85 ? 0.881 -3.869 -3.467 1.00 30.12 85 CYS A CA 1
ATOM 662 C C . CYS A 1 85 ? 0.151 -3.844 -2.117 1.00 30.12 85 CYS A C 1
ATOM 664 O O . CYS A 1 85 ? -1.040 -3.534 -2.050 1.00 30.12 85 CYS A O 1
ATOM 666 N N . ALA A 1 86 ? 0.866 -4.106 -1.021 1.00 28.58 86 ALA A N 1
ATOM 667 C CA . ALA A 1 86 ? 0.368 -3.939 0.336 1.00 28.58 86 ALA A CA 1
ATOM 668 C C . ALA A 1 86 ? 0.367 -2.454 0.747 1.00 28.58 86 ALA A C 1
ATOM 670 O O . ALA A 1 86 ? 1.148 -2.020 1.598 1.00 28.58 86 ALA A O 1
ATOM 671 N N . VAL A 1 87 ? -0.509 -1.643 0.149 1.00 28.34 87 VAL A N 1
ATOM 672 C CA . VAL A 1 87 ? -0.834 -0.321 0.698 1.00 28.34 87 VAL A CA 1
ATOM 673 C C . VAL A 1 87 ? -1.994 -0.480 1.677 1.00 28.34 87 VAL A C 1
ATOM 675 O O . VAL A 1 87 ? -3.164 -0.485 1.304 1.00 28.34 87 VAL A O 1
ATOM 678 N N . LYS A 1 88 ? -1.671 -0.666 2.961 1.00 26.34 88 LYS A N 1
ATOM 679 C CA . LYS A 1 88 ? -2.641 -0.458 4.041 1.00 26.34 88 LYS A CA 1
ATOM 680 C C . LYS A 1 88 ? -2.619 1.027 4.389 1.00 26.34 88 LYS A C 1
ATOM 682 O O . LYS A 1 88 ? -1.748 1.477 5.124 1.00 26.34 88 LYS A O 1
ATOM 687 N N . PHE A 1 89 ? -3.569 1.779 3.843 1.00 28.17 89 PHE A N 1
ATOM 688 C CA . PHE A 1 89 ? -3.766 3.185 4.185 1.00 28.17 89 PHE A CA 1
ATOM 689 C C . PHE A 1 89 ? -4.298 3.291 5.615 1.00 28.17 89 PHE A C 1
ATOM 691 O O . PHE A 1 89 ? -5.454 2.979 5.904 1.00 28.17 89 PHE A O 1
ATOM 698 N N . GLY A 1 90 ? -3.402 3.665 6.524 1.00 24.77 90 GLY A N 1
ATOM 699 C CA . GLY A 1 90 ? -3.700 3.857 7.931 1.00 24.77 90 GLY A CA 1
ATOM 700 C C . GLY A 1 90 ? -2.496 3.569 8.815 1.00 24.77 90 GLY A C 1
ATOM 701 O O . GLY A 1 90 ? -2.423 2.487 9.394 1.00 24.77 90 GLY A O 1
ATOM 702 N N . ARG A 1 91 ? -1.677 4.611 9.023 1.00 32.16 91 ARG A N 1
ATOM 703 C CA . ARG A 1 91 ? -0.674 4.804 10.095 1.00 32.16 91 ARG A CA 1
ATOM 704 C C . ARG A 1 91 ? 0.782 4.590 9.701 1.00 32.16 91 ARG A C 1
ATOM 706 O O . ARG A 1 91 ? 1.101 3.766 8.858 1.00 32.16 91 ARG A O 1
ATOM 713 N N . GLN A 1 92 ? 1.616 5.394 10.360 1.00 33.75 92 GLN A N 1
ATOM 714 C CA . GLN A 1 92 ? 3.062 5.497 10.211 1.00 33.75 92 GLN A CA 1
ATOM 715 C C . GLN A 1 92 ? 3.697 4.104 10.197 1.00 33.75 92 GLN A C 1
ATOM 717 O O . GLN A 1 92 ? 3.495 3.302 11.120 1.00 33.75 92 GLN A O 1
ATOM 722 N N . ALA A 1 93 ? 4.412 3.826 9.113 1.00 32.91 93 ALA A N 1
ATOM 723 C CA . ALA A 1 93 ? 5.042 2.549 8.848 1.00 32.91 93 ALA A CA 1
ATOM 724 C C . ALA A 1 93 ? 6.556 2.752 8.867 1.00 32.91 93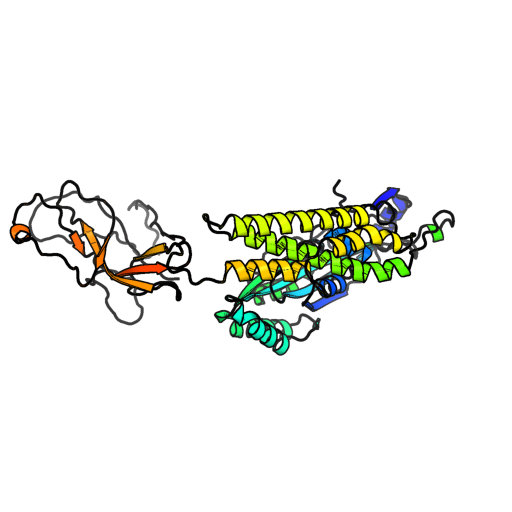 ALA A C 1
ATOM 726 O O . ALA A 1 93 ? 7.088 3.563 8.115 1.00 32.91 93 ALA A O 1
ATOM 727 N N . ASN A 1 94 ? 7.266 2.002 9.703 1.00 44.59 94 ASN A N 1
ATOM 728 C CA . ASN A 1 94 ? 8.722 1.946 9.620 1.00 44.59 94 ASN A CA 1
ATOM 729 C C . ASN A 1 94 ? 9.086 0.805 8.675 1.00 44.59 94 ASN A C 1
ATOM 731 O O . ASN A 1 94 ? 8.814 -0.356 8.992 1.00 44.59 94 ASN A O 1
ATOM 735 N N . GLY A 1 95 ? 9.646 1.139 7.514 1.00 48.41 95 GLY A N 1
ATOM 736 C CA . GLY A 1 95 ? 10.175 0.182 6.552 1.00 48.41 95 GLY A CA 1
ATOM 737 C C . GLY A 1 95 ? 11.607 -0.187 6.919 1.00 48.41 95 GLY A C 1
ATOM 738 O O . GLY A 1 95 ? 12.457 0.681 7.068 1.00 48.41 95 GLY A O 1
ATOM 739 N N . ILE A 1 96 ? 11.877 -1.472 7.086 1.00 49.28 96 ILE A N 1
ATOM 740 C CA . ILE A 1 96 ? 13.211 -2.041 7.255 1.00 49.28 96 ILE A CA 1
ATOM 741 C C . ILE A 1 96 ? 13.495 -2.831 5.986 1.00 49.28 96 ILE A C 1
ATOM 743 O O . ILE A 1 96 ? 12.708 -3.701 5.609 1.00 49.28 96 ILE A O 1
ATOM 747 N N . LEU A 1 97 ? 14.601 -2.515 5.326 1.00 45.78 97 LEU A N 1
ATOM 748 C CA . LEU A 1 97 ? 15.093 -3.214 4.154 1.00 45.78 97 LEU A CA 1
ATOM 749 C C . LEU A 1 97 ? 16.398 -3.897 4.526 1.00 45.78 97 LEU A C 1
ATOM 751 O O . LEU A 1 97 ? 17.368 -3.246 4.908 1.00 45.78 97 LEU A O 1
ATOM 755 N N . GLU A 1 98 ? 16.430 -5.211 4.354 1.00 50.62 98 GLU A N 1
ATOM 756 C CA . GLU A 1 98 ? 17.676 -5.954 4.378 1.00 50.62 98 GLU A CA 1
ATOM 757 C C . GLU A 1 98 ? 17.890 -6.649 3.040 1.00 50.62 98 GLU A C 1
ATOM 759 O O . GLU A 1 98 ? 17.024 -7.357 2.520 1.00 50.62 98 GLU A O 1
ATOM 764 N N . SER A 1 99 ? 19.073 -6.433 2.480 1.00 48.94 99 SER A N 1
ATOM 765 C CA . SER A 1 99 ? 19.515 -7.033 1.231 1.00 48.94 99 SER A CA 1
ATOM 766 C C . SER A 1 99 ? 20.837 -7.759 1.452 1.00 48.94 99 SER A C 1
ATOM 768 O O . SER A 1 99 ? 21.759 -7.260 2.100 1.00 48.94 99 SER A O 1
ATOM 770 N N . TYR A 1 100 ? 20.901 -8.980 0.938 1.00 41.50 100 TYR A N 1
ATOM 771 C CA . TYR A 1 100 ? 22.053 -9.857 1.030 1.00 41.50 100 TYR A CA 1
ATOM 772 C C . TYR A 1 100 ? 22.282 -10.518 -0.327 1.00 41.50 100 TYR A C 1
ATOM 774 O O . TYR A 1 100 ? 21.491 -11.360 -0.748 1.00 41.50 100 TYR A O 1
ATOM 782 N N . GLY A 1 101 ? 23.369 -10.178 -1.012 1.00 50.59 101 GLY A N 1
ATOM 783 C CA . GLY A 1 101 ? 23.640 -10.666 -2.363 1.00 50.59 101 GLY A CA 1
ATOM 784 C C . GLY A 1 101 ? 25.037 -11.240 -2.510 1.00 50.59 101 GLY A C 1
ATOM 785 O O . GLY A 1 101 ? 25.978 -10.551 -2.138 1.00 50.59 101 GLY A O 1
ATOM 786 N N . PRO A 1 102 ? 25.219 -12.470 -3.028 1.00 42.44 102 PRO A N 1
ATOM 787 C CA . PRO A 1 102 ? 26.556 -13.008 -3.237 1.00 42.44 102 PRO A CA 1
ATOM 788 C C . PRO A 1 102 ? 27.060 -12.911 -4.686 1.00 42.44 102 PRO A C 1
ATOM 790 O O . PRO A 1 102 ? 28.230 -13.221 -4.899 1.00 42.44 102 PRO A O 1
ATOM 793 N N . GLN A 1 103 ? 26.240 -12.560 -5.689 1.00 49.97 103 GLN A N 1
ATOM 794 C CA . GLN A 1 103 ? 26.619 -12.778 -7.095 1.00 49.97 103 GLN A CA 1
ATOM 795 C C . GLN A 1 103 ? 26.052 -11.741 -8.083 1.00 49.97 103 GLN A C 1
ATOM 797 O O . GLN A 1 103 ? 24.855 -11.452 -8.103 1.00 49.97 103 GLN A O 1
ATOM 802 N N . GLU A 1 104 ? 26.928 -11.240 -8.954 1.00 48.12 104 GLU A N 1
ATOM 803 C CA . GLU A 1 104 ? 26.620 -10.633 -10.249 1.00 48.12 104 GLU A CA 1
ATOM 804 C C . GLU A 1 104 ? 26.910 -11.674 -11.343 1.00 48.12 104 GLU A C 1
ATOM 806 O O . GLU A 1 104 ? 28.026 -12.187 -11.443 1.00 48.12 104 GLU A O 1
ATOM 811 N N . SER A 1 105 ? 25.933 -11.997 -12.189 1.00 41.34 105 SER A N 1
ATOM 812 C CA . SER A 1 105 ? 26.175 -12.792 -13.400 1.00 41.34 105 SER A CA 1
ATOM 813 C C . SER A 1 105 ? 26.155 -11.868 -14.615 1.00 41.34 105 SER A C 1
ATOM 815 O O . SER A 1 105 ? 25.130 -11.245 -14.900 1.00 41.34 105 SER A O 1
ATOM 817 N N . GLY A 1 106 ? 27.278 -11.779 -15.328 1.00 39.38 106 GLY A N 1
ATOM 818 C CA . GLY A 1 106 ? 27.389 -11.021 -16.571 1.00 39.38 106 GLY A CA 1
ATOM 819 C C . GLY A 1 106 ? 28.672 -11.375 -17.318 1.00 39.38 106 GLY A C 1
ATOM 820 O O . GLY A 1 106 ? 29.741 -11.454 -16.716 1.00 39.38 106 GLY A O 1
ATOM 821 N N . ASN A 1 107 ? 28.563 -11.584 -18.630 1.00 37.19 107 ASN A N 1
ATOM 822 C CA . ASN A 1 107 ? 29.705 -11.692 -19.531 1.00 37.19 107 ASN A CA 1
ATOM 823 C C . ASN A 1 107 ? 29.661 -10.469 -20.461 1.00 37.19 107 ASN A C 1
ATOM 825 O O . ASN A 1 107 ? 28.646 -10.210 -21.104 1.00 37.19 107 ASN A O 1
ATOM 829 N N . SER A 1 108 ? 30.754 -9.705 -20.510 1.00 38.75 108 SER A N 1
ATOM 830 C CA . SER A 1 108 ? 30.874 -8.392 -21.170 1.00 38.75 108 SER A CA 1
ATOM 831 C C . SER A 1 108 ? 30.175 -7.211 -20.470 1.00 38.75 108 SER A C 1
ATOM 833 O O . SER A 1 108 ? 29.150 -7.340 -19.814 1.00 38.75 108 SER A O 1
ATOM 835 N N . ARG A 1 109 ? 30.772 -6.023 -20.629 1.00 44.31 109 ARG A N 1
ATOM 836 C CA . ARG A 1 109 ? 30.536 -4.743 -19.926 1.00 44.31 109 ARG A CA 1
ATOM 837 C C . ARG A 1 109 ? 29.099 -4.170 -19.936 1.00 44.31 109 ARG A C 1
ATOM 839 O O . ARG A 1 109 ? 28.968 -3.011 -19.565 1.00 44.31 109 ARG A O 1
ATOM 846 N N . ARG A 1 110 ? 28.064 -4.873 -20.412 1.00 52.41 110 ARG A N 1
ATOM 847 C CA . ARG A 1 110 ? 26.800 -4.220 -20.812 1.00 52.41 110 ARG A CA 1
ATOM 848 C C . ARG A 1 110 ? 25.532 -4.715 -20.102 1.00 52.41 110 ARG A C 1
ATOM 850 O O . ARG A 1 110 ? 24.863 -3.880 -19.530 1.00 52.41 110 ARG A O 1
ATOM 857 N N . ASN A 1 111 ? 25.243 -6.016 -19.998 1.00 53.75 111 ASN A N 1
ATOM 858 C CA . ASN A 1 111 ? 24.045 -6.486 -19.271 1.00 53.75 111 ASN A CA 1
ATOM 859 C C . ASN A 1 111 ? 24.421 -7.218 -17.978 1.00 53.75 111 ASN A C 1
ATOM 861 O O . ASN A 1 111 ? 25.182 -8.189 -18.020 1.00 53.75 111 ASN A O 1
ATOM 865 N N . LYS A 1 112 ? 23.854 -6.785 -16.845 1.00 58.72 112 LYS A N 1
ATOM 866 C CA . LYS A 1 112 ? 24.064 -7.399 -15.530 1.00 58.72 112 LYS A CA 1
ATOM 867 C C . LYS A 1 112 ? 22.754 -7.863 -14.911 1.00 58.72 112 LYS A C 1
ATOM 869 O O . LYS A 1 112 ? 21.734 -7.174 -14.945 1.00 58.72 112 LYS A O 1
ATOM 874 N N . THR A 1 113 ? 22.802 -9.036 -14.293 1.00 57.28 113 THR A N 1
ATOM 875 C CA . THR A 1 113 ? 21.730 -9.524 -13.429 1.00 57.28 113 THR A CA 1
ATOM 876 C C . THR A 1 113 ? 22.269 -9.670 -12.014 1.00 57.28 113 THR A C 1
ATOM 878 O O . THR A 1 113 ? 23.281 -10.340 -11.792 1.00 57.28 113 THR A O 1
ATOM 881 N N . HIS A 1 114 ? 21.590 -9.032 -11.061 1.00 61.66 114 HIS A N 1
ATOM 882 C CA . HIS A 1 114 ? 21.958 -9.071 -9.651 1.00 61.66 114 HIS A CA 1
ATOM 883 C C . HIS A 1 114 ? 21.121 -10.133 -8.931 1.00 61.66 114 HIS A C 1
ATOM 885 O O . HIS A 1 114 ? 19.889 -10.043 -8.862 1.00 61.66 114 HIS A O 1
ATOM 891 N N . LEU A 1 115 ? 21.800 -11.155 -8.409 1.00 60.91 115 LEU A N 1
ATOM 892 C CA . LEU A 1 115 ? 21.186 -12.280 -7.710 1.00 60.91 115 LEU A CA 1
ATOM 893 C C . LEU A 1 115 ? 21.337 -12.112 -6.199 1.00 60.91 115 LEU A C 1
ATOM 895 O O . LEU A 1 115 ? 22.392 -12.417 -5.641 1.00 60.91 115 LEU A O 1
ATOM 899 N N . TRP A 1 116 ? 20.304 -11.621 -5.520 1.00 64.94 116 TRP A N 1
ATOM 900 C CA . TRP A 1 116 ? 20.347 -11.368 -4.082 1.00 64.94 116 TRP A CA 1
ATOM 901 C C . TRP A 1 116 ? 19.129 -11.973 -3.358 1.00 64.94 116 TRP A C 1
ATOM 903 O O . TRP A 1 116 ? 18.062 -12.210 -3.918 1.00 64.94 116 TRP A O 1
ATOM 913 N N . GLY A 1 117 ? 19.269 -12.240 -2.067 1.00 69.06 117 GLY A N 1
ATOM 914 C CA . GLY A 1 117 ? 18.137 -12.366 -1.160 1.00 69.06 117 GLY A CA 1
ATOM 915 C C . GLY A 1 117 ? 17.787 -10.995 -0.599 1.00 69.06 117 GLY A C 1
ATOM 916 O O . GLY A 1 117 ? 18.665 -10.251 -0.172 1.00 69.06 117 GLY A O 1
ATOM 917 N N . GLN A 1 118 ? 16.507 -10.658 -0.582 1.00 75.06 118 GLN A N 1
ATOM 918 C CA . GLN A 1 118 ? 16.005 -9.421 -0.008 1.00 75.06 118 GLN A CA 1
ATOM 919 C C . GLN A 1 118 ? 14.768 -9.690 0.820 1.00 75.06 118 GLN A C 1
ATOM 921 O O . GLN A 1 118 ? 13.912 -10.515 0.479 1.00 75.06 118 GLN A O 1
ATOM 926 N N . MET A 1 119 ? 14.706 -8.963 1.923 1.00 79.56 119 MET A N 1
ATOM 927 C CA . MET A 1 119 ? 13.584 -8.948 2.826 1.00 79.56 119 MET A CA 1
ATOM 928 C C . MET A 1 119 ? 13.214 -7.505 3.144 1.00 79.56 119 MET A C 1
ATOM 930 O O . MET A 1 119 ? 14.065 -6.654 3.398 1.00 79.56 119 MET A O 1
ATOM 934 N N . TYR A 1 120 ? 11.914 -7.271 3.185 1.00 81.81 120 TYR A N 1
ATOM 935 C CA . TYR A 1 120 ? 11.305 -6.066 3.702 1.00 81.81 120 TYR A CA 1
ATOM 936 C C . TYR A 1 120 ? 10.526 -6.429 4.951 1.00 81.81 120 TYR A C 1
ATOM 938 O O . TYR A 1 120 ? 9.733 -7.367 4.930 1.00 81.81 120 TYR A O 1
ATOM 946 N N . GLY A 1 121 ? 10.727 -5.684 6.028 1.00 81.38 121 GLY A N 1
ATOM 947 C CA . GLY A 1 121 ? 9.890 -5.715 7.218 1.00 81.38 121 GLY A CA 1
ATOM 948 C C . GLY A 1 121 ? 9.221 -4.360 7.396 1.00 81.38 121 GLY A C 1
ATOM 949 O O . GLY A 1 121 ? 9.880 -3.337 7.305 1.00 81.38 121 GLY A O 1
ATOM 950 N N . SER A 1 122 ? 7.922 -4.325 7.668 1.00 84.25 122 SER A N 1
ATOM 951 C CA . SER A 1 122 ? 7.224 -3.103 8.068 1.00 84.25 122 SER A CA 1
ATOM 952 C C . SER A 1 122 ? 6.749 -3.232 9.508 1.00 84.25 122 SER A C 1
ATOM 954 O O . SER A 1 122 ? 6.014 -4.178 9.817 1.00 84.25 122 SER A O 1
ATOM 956 N N . VAL A 1 123 ? 7.111 -2.274 10.360 1.00 85.44 123 VAL A N 1
ATOM 957 C CA . VAL A 1 123 ? 6.543 -2.118 11.705 1.00 85.44 123 VAL A CA 1
ATOM 958 C C . VAL A 1 123 ? 5.469 -1.041 11.651 1.00 85.44 123 VAL A C 1
ATOM 960 O O . VAL A 1 123 ? 5.773 0.121 11.401 1.00 85.44 123 VAL A O 1
ATOM 963 N N . ASN A 1 124 ? 4.217 -1.426 11.886 1.00 86.31 124 ASN A N 1
ATOM 964 C CA . ASN A 1 124 ? 3.070 -0.524 11.823 1.00 86.31 124 ASN A CA 1
ATOM 965 C C . ASN A 1 124 ? 2.465 -0.348 13.212 1.00 86.31 124 ASN A C 1
ATOM 967 O O . ASN A 1 124 ? 2.156 -1.332 13.890 1.00 86.31 124 ASN A O 1
ATOM 971 N N . TYR A 1 125 ? 2.235 0.901 13.615 1.00 86.38 125 TYR A N 1
ATOM 972 C CA . TYR A 1 125 ? 1.569 1.208 14.879 1.00 86.38 125 TYR A CA 1
ATOM 973 C C . TYR A 1 125 ? 0.115 1.599 14.649 1.00 86.38 125 TYR A C 1
ATOM 975 O O . TYR A 1 125 ? -0.237 2.703 14.244 1.00 86.38 125 TYR A O 1
ATOM 983 N N . VAL A 1 126 ? -0.759 0.650 14.950 1.00 84.31 126 VAL A N 1
ATOM 984 C CA . VAL A 1 126 ? -2.198 0.709 14.761 1.00 84.31 126 VAL A CA 1
ATOM 985 C C . VAL A 1 126 ? -2.837 1.356 16.003 1.00 84.31 126 VAL A C 1
ATOM 987 O O . VAL A 1 126 ? -3.249 0.661 16.925 1.00 84.31 126 VAL A O 1
ATOM 990 N N . ALA A 1 127 ? -2.953 2.693 16.019 1.00 83.62 127 ALA A N 1
ATOM 991 C CA . ALA A 1 127 ? -3.705 3.472 17.013 1.00 83.62 127 ALA A CA 1
ATOM 992 C C . ALA A 1 127 ? -5.060 2.847 17.428 1.00 83.62 127 ALA A C 1
ATOM 994 O O . ALA A 1 127 ? -5.959 2.586 16.628 1.00 83.62 127 ALA A O 1
ATOM 995 N N . SER A 1 128 ? -5.270 2.659 18.720 1.00 82.62 128 SER A N 1
ATOM 996 C CA . SER A 1 128 ? -6.523 2.114 19.248 1.00 82.62 128 SER A CA 1
ATOM 997 C C . SER A 1 128 ? -7.694 3.090 19.092 1.00 82.62 128 SER A C 1
ATOM 999 O O . SER A 1 128 ? -8.850 2.675 19.112 1.00 82.62 128 SER A O 1
ATOM 1001 N N . LYS A 1 129 ? -7.407 4.392 18.944 1.00 77.62 129 LYS A N 1
ATOM 1002 C CA . LYS A 1 129 ? -8.390 5.459 18.711 1.00 77.62 129 LYS A CA 1
ATOM 1003 C C . LYS A 1 129 ? -7.822 6.515 17.752 1.00 77.62 129 LYS A C 1
ATOM 1005 O O . LYS A 1 129 ? -6.620 6.769 17.828 1.00 77.62 129 LYS A O 1
ATOM 1010 N N . PRO A 1 130 ? -8.656 7.189 16.935 1.00 75.38 130 PRO A N 1
ATOM 1011 C CA . PRO A 1 130 ? -8.202 8.252 16.028 1.00 75.38 130 PRO A CA 1
ATOM 1012 C C . PRO A 1 130 ? -7.456 9.389 16.740 1.00 75.38 130 PRO A C 1
ATOM 1014 O O . PRO A 1 130 ? -6.414 9.835 16.282 1.00 75.38 130 PRO A O 1
ATOM 1017 N N . GLN A 1 131 ? -7.931 9.785 17.922 1.00 81.56 131 GLN A N 1
ATOM 1018 C CA . GLN A 1 131 ? -7.331 10.835 18.757 1.00 81.56 131 GLN A CA 1
ATOM 1019 C C . GLN A 1 131 ? -5.886 10.556 19.207 1.00 81.56 131 GLN A C 1
ATOM 1021 O O . GLN A 1 131 ? -5.149 11.494 19.473 1.00 81.56 131 GLN A O 1
ATOM 1026 N N . TYR A 1 132 ? -5.446 9.293 19.262 1.00 86.06 132 TYR A N 1
ATOM 1027 C CA . TYR A 1 132 ? -4.056 8.974 19.616 1.00 86.06 132 TYR A CA 1
ATOM 1028 C C . TYR A 1 132 ? -3.091 9.103 18.443 1.00 86.06 132 TYR A C 1
ATOM 1030 O O . TYR A 1 132 ? -1.896 8.917 18.630 1.00 86.06 132 TYR A O 1
ATOM 1038 N N . PHE A 1 133 ? -3.585 9.386 17.238 1.00 81.00 133 PHE A N 1
ATOM 1039 C CA . PHE A 1 133 ? -2.760 9.392 16.040 1.00 81.00 133 PHE A CA 1
ATOM 1040 C C . PHE A 1 133 ? -1.611 10.402 16.119 1.00 81.00 133 PHE A C 1
ATOM 1042 O O . PHE A 1 133 ? -0.468 10.014 15.910 1.00 81.00 133 PHE A O 1
ATOM 1049 N N . GLN A 1 134 ? -1.902 11.658 16.472 1.00 82.06 134 GLN A N 1
ATOM 1050 C CA . GLN A 1 134 ? -0.879 12.708 16.555 1.00 82.06 134 GLN A CA 1
ATOM 1051 C C . GLN A 1 134 ? 0.130 12.434 17.676 1.00 82.06 134 GLN A C 1
ATOM 1053 O O . GLN A 1 134 ? 1.330 12.565 17.465 1.00 82.06 134 GLN A O 1
ATOM 1058 N N . ASP A 1 135 ? -0.345 11.953 18.829 1.00 84.81 135 ASP A N 1
ATOM 1059 C CA . ASP A 1 135 ? 0.525 11.515 19.923 1.00 84.81 135 ASP A CA 1
ATOM 1060 C C . ASP A 1 135 ? 1.481 10.400 19.478 1.00 84.81 135 ASP A C 1
ATOM 1062 O O . ASP A 1 135 ? 2.674 10.462 19.742 1.00 84.81 135 ASP A O 1
ATOM 1066 N N . ILE A 1 136 ? 0.957 9.362 18.817 1.00 87.06 136 ILE A N 1
ATOM 1067 C CA . ILE A 1 136 ? 1.765 8.237 18.330 1.00 87.06 136 ILE A CA 1
ATOM 1068 C C . ILE A 1 136 ? 2.763 8.729 17.284 1.00 87.06 136 ILE A C 1
ATOM 1070 O O . ILE A 1 136 ? 3.916 8.309 17.330 1.00 87.06 136 ILE A O 1
ATOM 1074 N N . LYS A 1 137 ? 2.340 9.633 16.389 1.00 85.25 137 LYS A N 1
ATOM 1075 C CA . LYS A 1 137 ? 3.208 10.217 15.365 1.00 85.25 137 LYS A CA 1
ATOM 1076 C C . LYS A 1 137 ? 4.410 10.924 15.989 1.00 85.25 137 LYS A C 1
ATOM 1078 O O . LYS A 1 137 ? 5.547 10.601 15.649 1.00 85.25 137 LYS A O 1
ATOM 1083 N N . GLY A 1 138 ? 4.160 11.797 16.965 1.00 84.69 138 GLY A N 1
ATOM 1084 C CA . GLY A 1 138 ? 5.222 12.500 17.684 1.00 84.69 138 GLY A CA 1
ATOM 1085 C C . GLY A 1 138 ? 6.157 11.563 18.457 1.00 84.69 138 GLY A C 1
ATOM 1086 O O . GLY A 1 138 ? 7.366 11.775 18.471 1.00 84.69 138 GLY A O 1
ATOM 1087 N N . GLU A 1 139 ? 5.632 10.494 19.063 1.00 87.25 139 GLU A N 1
ATOM 1088 C CA . GLU A 1 139 ? 6.454 9.497 19.770 1.00 87.25 139 GLU A CA 1
ATOM 1089 C C . GLU A 1 139 ? 7.356 8.700 18.815 1.00 87.25 139 GLU A C 1
ATOM 1091 O O . GLU A 1 139 ? 8.509 8.426 19.145 1.00 87.25 139 GLU A O 1
ATOM 1096 N N . VAL A 1 140 ? 6.862 8.340 17.626 1.00 86.62 140 VAL A N 1
ATOM 1097 C CA . VAL A 1 140 ? 7.658 7.641 16.603 1.00 86.62 140 VAL A CA 1
ATOM 1098 C C . VAL A 1 140 ? 8.789 8.540 16.099 1.00 86.62 140 VAL A C 1
ATOM 1100 O O . VAL A 1 140 ? 9.935 8.096 16.071 1.00 86.62 140 VAL A O 1
ATOM 1103 N N . GLU A 1 141 ? 8.487 9.797 15.760 1.00 84.69 141 GLU A N 1
ATOM 1104 C CA . GLU A 1 141 ? 9.472 10.783 15.283 1.00 84.69 141 GLU A CA 1
ATOM 1105 C C . GLU A 1 141 ? 10.537 11.112 16.336 1.00 84.69 141 GLU A C 1
ATOM 1107 O O . GLU A 1 141 ? 11.705 11.311 16.008 1.00 84.69 141 GLU A O 1
ATOM 1112 N N . ALA A 1 142 ? 10.150 11.145 17.614 1.00 84.19 142 ALA A N 1
ATOM 1113 C CA . ALA A 1 142 ? 11.079 11.383 18.712 1.00 84.19 142 ALA A CA 1
ATOM 1114 C C . ALA A 1 142 ? 11.965 10.165 19.016 1.00 84.19 142 ALA A C 1
ATOM 1116 O O . ALA A 1 142 ? 13.098 10.324 19.476 1.00 84.19 142 ALA A O 1
ATOM 1117 N N . ALA A 1 143 ? 11.448 8.950 18.811 1.00 83.44 143 ALA A N 1
ATOM 1118 C CA . ALA A 1 143 ? 12.145 7.718 19.161 1.00 83.44 143 ALA A CA 1
ATOM 1119 C C . ALA A 1 143 ? 13.070 7.204 18.051 1.00 83.44 143 ALA A C 1
ATOM 1121 O O . ALA A 1 143 ? 14.065 6.552 18.359 1.00 83.44 143 ALA A O 1
ATOM 1122 N N . ILE A 1 144 ? 12.741 7.447 16.779 1.00 82.12 144 ILE A N 1
ATOM 1123 C CA . ILE A 1 144 ? 13.407 6.824 15.630 1.00 82.12 144 ILE A CA 1
ATOM 1124 C C . ILE A 1 144 ? 13.787 7.900 14.614 1.00 82.12 144 ILE A C 1
ATOM 1126 O O . ILE A 1 144 ? 12.982 8.755 14.260 1.00 82.12 144 ILE A O 1
ATOM 1130 N N . SER A 1 145 ? 15.030 7.855 14.128 1.00 80.12 145 SER A N 1
ATOM 1131 C CA . SER A 1 145 ? 15.495 8.778 13.083 1.00 80.12 145 SER A CA 1
ATOM 1132 C C . SER A 1 145 ? 14.757 8.528 11.761 1.00 80.12 145 SER A C 1
ATOM 1134 O O . SER A 1 145 ? 14.264 7.432 11.528 1.00 80.12 145 SER A O 1
ATOM 1136 N N . LYS A 1 146 ? 14.694 9.516 10.859 1.00 78.88 146 LYS A N 1
ATOM 1137 C CA . LYS A 1 146 ? 13.994 9.346 9.569 1.00 78.88 146 LYS A CA 1
ATOM 1138 C C . LYS A 1 146 ? 14.561 8.182 8.745 1.00 78.88 146 LYS A C 1
ATOM 1140 O O . LYS A 1 146 ? 13.794 7.473 8.106 1.00 78.88 146 LYS A O 1
ATOM 1145 N N . SER A 1 147 ? 15.873 7.955 8.801 1.00 79.62 147 SER A N 1
ATOM 1146 C CA . SER A 1 147 ? 16.540 6.800 8.199 1.00 79.62 147 SER A CA 1
ATOM 1147 C C . SER A 1 147 ? 17.821 6.426 8.952 1.00 79.62 147 SER A C 1
ATOM 1149 O O . SER A 1 147 ? 18.364 7.225 9.721 1.00 79.62 147 SER A O 1
ATOM 1151 N N . GLY A 1 148 ? 18.308 5.201 8.749 1.00 80.94 148 GLY A N 1
ATOM 1152 C CA . GLY A 1 148 ? 19.571 4.739 9.327 1.00 80.94 148 GLY A CA 1
ATOM 1153 C C . GLY A 1 148 ? 19.864 3.265 9.061 1.00 80.94 148 GLY A C 1
ATOM 1154 O O . GLY A 1 148 ? 19.118 2.588 8.359 1.00 80.94 148 GLY A O 1
ATOM 1155 N N . ALA A 1 149 ? 20.958 2.757 9.631 1.00 81.44 149 ALA A N 1
ATOM 1156 C CA . ALA A 1 149 ? 21.249 1.325 9.636 1.00 81.44 149 ALA A CA 1
ATOM 1157 C C . ALA A 1 149 ? 20.344 0.607 10.649 1.00 81.44 149 ALA A C 1
ATOM 1159 O O . ALA A 1 149 ? 20.145 1.106 11.759 1.00 81.44 149 ALA A O 1
ATOM 1160 N N . PHE A 1 150 ? 19.802 -0.560 10.294 1.00 81.00 150 PHE A N 1
ATOM 1161 C CA . PHE A 1 150 ? 18.992 -1.346 11.229 1.00 81.00 150 PHE A CA 1
ATOM 1162 C C . PHE A 1 150 ? 19.892 -2.180 12.150 1.00 81.00 150 PHE A C 1
ATOM 1164 O O . PHE A 1 150 ? 20.152 -3.360 11.920 1.00 81.00 150 PHE A O 1
ATOM 1171 N N . ASP A 1 151 ? 20.407 -1.529 13.189 1.00 79.69 151 ASP A N 1
ATOM 1172 C CA . ASP A 1 151 ? 21.330 -2.102 14.164 1.00 79.69 151 ASP A CA 1
ATOM 1173 C C . ASP A 1 151 ? 20.656 -2.396 15.521 1.00 79.69 151 ASP A C 1
ATOM 1175 O O . ASP A 1 151 ? 19.449 -2.223 15.718 1.00 79.69 151 ASP A O 1
ATOM 1179 N N . ILE A 1 152 ? 21.455 -2.844 16.495 1.00 80.88 152 ILE A N 1
ATOM 1180 C CA . ILE A 1 152 ? 20.997 -3.136 17.864 1.00 80.88 152 ILE A CA 1
ATOM 1181 C C . ILE A 1 152 ? 20.344 -1.902 18.510 1.00 80.88 152 ILE A C 1
ATOM 1183 O O . ILE A 1 152 ? 19.399 -2.041 19.290 1.00 80.88 152 ILE A O 1
ATOM 1187 N N . LYS A 1 153 ? 20.820 -0.692 18.189 1.00 84.69 153 LYS A N 1
ATOM 1188 C CA . LYS A 1 153 ? 20.264 0.550 18.728 1.00 84.69 153 LYS A CA 1
ATOM 1189 C C . LYS A 1 153 ? 18.875 0.806 18.146 1.00 84.69 153 LYS A C 1
ATOM 1191 O O . LYS A 1 153 ? 17.943 0.992 18.922 1.00 84.69 153 LYS A O 1
ATOM 1196 N N . ALA A 1 154 ? 18.709 0.716 16.826 1.00 83.50 154 ALA A N 1
ATOM 1197 C CA . ALA A 1 154 ? 17.407 0.854 16.172 1.00 83.50 154 ALA A CA 1
ATOM 1198 C C . ALA A 1 154 ? 16.384 -0.163 16.714 1.00 83.50 154 ALA A C 1
ATOM 1200 O O . ALA A 1 154 ? 15.226 0.174 16.970 1.00 83.50 154 ALA A O 1
ATOM 1201 N N . GLN A 1 155 ? 16.819 -1.403 16.968 1.00 84.19 155 GLN A N 1
ATOM 1202 C CA . GLN A 1 155 ? 15.982 -2.428 17.597 1.00 84.19 155 GLN A CA 1
ATOM 1203 C C . GLN A 1 155 ? 15.571 -2.056 19.029 1.00 84.19 155 GLN A C 1
ATOM 1205 O O . GLN A 1 155 ? 14.408 -2.237 19.398 1.00 84.19 155 GLN A O 1
ATOM 1210 N N . ALA A 1 156 ? 16.500 -1.543 19.838 1.00 86.38 156 ALA A N 1
ATOM 1211 C CA . ALA A 1 156 ? 16.219 -1.110 21.205 1.00 86.38 156 ALA A CA 1
ATOM 1212 C C . ALA A 1 156 ? 15.257 0.090 21.237 1.00 86.38 156 ALA A C 1
ATOM 1214 O O . ALA A 1 156 ? 14.310 0.097 22.029 1.00 86.38 156 ALA A O 1
ATOM 1215 N N . ASP A 1 157 ? 15.452 1.059 20.342 1.00 88.44 157 ASP A N 1
ATOM 1216 C CA . ASP A 1 157 ? 14.604 2.246 20.212 1.00 88.44 157 ASP A CA 1
ATOM 1217 C C . ASP A 1 157 ? 13.172 1.854 19.806 1.00 88.44 157 ASP A C 1
ATOM 1219 O O . ASP A 1 157 ? 12.206 2.275 20.448 1.00 88.44 157 ASP A O 1
ATOM 1223 N N . LEU A 1 158 ? 13.014 0.937 18.842 1.00 87.06 158 LEU A N 1
ATOM 1224 C CA . LEU A 1 158 ? 11.715 0.365 18.461 1.00 87.06 158 LEU A CA 1
ATOM 1225 C C . LEU A 1 158 ? 11.032 -0.387 19.612 1.00 87.06 158 LEU A C 1
ATOM 1227 O O . LEU A 1 158 ? 9.815 -0.275 19.796 1.00 87.06 158 LEU A O 1
ATOM 1231 N N . GLN A 1 159 ? 11.786 -1.172 20.388 1.00 88.81 159 GLN A N 1
ATOM 1232 C CA . GLN A 1 159 ? 11.238 -1.908 21.532 1.00 88.81 159 GLN A CA 1
ATOM 1233 C C . GLN A 1 159 ? 10.737 -0.947 22.610 1.00 88.81 159 GLN A C 1
ATOM 1235 O O . GLN A 1 159 ? 9.631 -1.122 23.127 1.00 88.81 159 GLN A O 1
ATOM 1240 N N . LYS A 1 160 ? 11.524 0.089 22.915 1.00 90.12 160 LYS A N 1
ATOM 1241 C CA . LYS A 1 160 ? 11.154 1.135 23.870 1.00 90.12 160 LYS A CA 1
ATOM 1242 C C . LYS A 1 160 ? 9.922 1.904 23.397 1.00 90.12 160 LYS A C 1
ATOM 1244 O O . LYS A 1 160 ? 8.981 2.075 24.170 1.00 90.12 160 LYS A O 1
ATOM 1249 N N . LEU A 1 161 ? 9.884 2.285 22.120 1.00 90.12 161 LEU A N 1
ATOM 1250 C CA . LEU A 1 161 ? 8.728 2.926 21.499 1.00 90.12 161 LEU A CA 1
ATOM 1251 C C . LEU A 1 161 ? 7.472 2.061 21.646 1.00 90.12 161 LEU A C 1
ATOM 1253 O O . LEU A 1 161 ? 6.461 2.533 22.160 1.00 90.12 161 LEU A O 1
ATOM 1257 N N . THR A 1 162 ? 7.552 0.777 21.284 1.00 88.88 162 THR A N 1
ATOM 1258 C CA . THR A 1 162 ? 6.428 -0.167 21.397 1.00 88.88 162 THR A CA 1
ATOM 1259 C C . THR A 1 162 ? 5.900 -0.262 22.825 1.00 88.88 162 THR A C 1
ATOM 1261 O O . THR A 1 162 ? 4.687 -0.301 23.032 1.00 88.88 162 THR A O 1
ATOM 1264 N N . GLN A 1 163 ? 6.787 -0.274 23.823 1.00 90.19 163 GLN A N 1
ATOM 1265 C CA . GLN A 1 163 ? 6.388 -0.277 25.230 1.00 90.19 163 GLN A CA 1
ATOM 1266 C C . GLN A 1 163 ? 5.666 1.022 25.611 1.00 90.19 163 GLN A C 1
ATOM 1268 O O . GLN A 1 163 ? 4.583 0.952 26.200 1.00 90.19 163 GLN A O 1
ATOM 1273 N N . ASN A 1 164 ? 6.207 2.178 25.215 1.00 90.19 164 ASN A N 1
ATOM 1274 C CA . ASN A 1 164 ? 5.639 3.497 25.511 1.00 90.19 164 ASN A CA 1
ATOM 1275 C C . ASN A 1 164 ? 4.220 3.659 24.947 1.00 90.19 164 ASN A C 1
ATOM 1277 O O . ASN A 1 164 ? 3.320 4.134 25.642 1.00 90.19 164 ASN A O 1
ATOM 1281 N N . ILE A 1 165 ? 3.992 3.215 23.708 1.00 90.38 165 ILE A N 1
ATOM 1282 C CA . ILE A 1 165 ? 2.703 3.395 23.024 1.00 90.38 165 ILE A CA 1
ATOM 1283 C C . ILE A 1 165 ? 1.770 2.186 23.133 1.00 90.38 165 ILE A C 1
ATOM 1285 O O . ILE A 1 165 ? 0.665 2.235 22.600 1.00 90.38 165 ILE A O 1
ATOM 1289 N N . SER A 1 166 ? 2.143 1.131 23.863 1.00 89.31 166 SER A N 1
ATOM 1290 C CA . SER A 1 166 ? 1.359 -0.114 24.002 1.00 89.31 166 SER A CA 1
ATOM 1291 C C . SER A 1 166 ? -0.083 0.087 24.494 1.00 89.31 166 SER A C 1
ATOM 1293 O O . SER A 1 166 ? -0.979 -0.687 24.164 1.00 89.31 166 SER A O 1
ATOM 1295 N N . SER A 1 167 ? -0.332 1.146 25.271 1.00 91.38 167 SER A N 1
ATOM 1296 C CA . SER A 1 167 ? -1.678 1.512 25.735 1.00 91.38 167 SER A CA 1
ATOM 1297 C C . SER A 1 167 ? -2.504 2.273 24.686 1.00 91.38 167 SER A C 1
ATOM 1299 O O . SER A 1 167 ? -3.736 2.284 24.758 1.00 91.38 167 SER A O 1
ATOM 1301 N N . LYS A 1 168 ? -1.833 2.899 23.711 1.00 89.62 168 LYS A N 1
ATOM 1302 C CA . LYS A 1 168 ? -2.413 3.767 22.676 1.00 89.62 168 LYS A CA 1
ATOM 1303 C C . LYS A 1 168 ? -2.492 3.094 21.306 1.00 89.62 168 LYS A C 1
ATOM 1305 O O . LYS A 1 168 ? -3.338 3.494 20.511 1.00 89.62 168 LYS A O 1
ATOM 1310 N N . ALA A 1 169 ? -1.654 2.096 21.029 1.00 89.75 169 ALA A N 1
ATOM 1311 C CA . ALA A 1 169 ? -1.529 1.451 19.729 1.00 89.75 169 ALA A CA 1
ATOM 1312 C C . ALA A 1 169 ? -1.256 -0.052 19.844 1.00 89.75 169 ALA A C 1
ATOM 1314 O O . ALA A 1 169 ? -0.625 -0.530 20.785 1.00 89.75 169 ALA A O 1
ATOM 1315 N N . LYS A 1 170 ? -1.686 -0.786 18.821 1.00 87.56 170 LYS A N 1
ATOM 1316 C CA . LYS A 1 170 ? -1.298 -2.170 18.565 1.00 87.56 170 LYS A CA 1
ATOM 1317 C C . LYS A 1 170 ? -0.168 -2.187 17.535 1.00 87.56 170 LYS A C 1
ATOM 1319 O O . LYS A 1 170 ? -0.279 -1.535 16.506 1.00 87.56 170 LYS A O 1
ATOM 1324 N N . MET A 1 171 ? 0.889 -2.952 17.778 1.00 86.88 171 MET A N 1
ATOM 1325 C CA . MET A 1 171 ? 1.942 -3.164 16.782 1.00 86.88 171 MET A CA 1
ATOM 1326 C C . MET A 1 171 ? 1.534 -4.274 15.803 1.00 86.88 171 MET A C 1
ATOM 1328 O O . MET A 1 171 ? 1.052 -5.329 16.224 1.00 86.88 171 MET A O 1
ATOM 1332 N N . GLU A 1 172 ? 1.759 -4.054 14.512 1.00 85.38 172 GLU A N 1
ATOM 1333 C CA . GLU A 1 172 ? 1.617 -5.056 13.455 1.00 85.38 172 GLU A CA 1
ATOM 1334 C C . GLU A 1 172 ? 2.908 -5.145 12.640 1.00 85.38 172 GLU A C 1
ATOM 1336 O O . GLU A 1 172 ? 3.425 -4.134 12.165 1.00 85.38 172 GLU A O 1
ATOM 1341 N N . LEU A 1 173 ? 3.417 -6.366 12.471 1.00 82.88 173 LEU A N 1
ATOM 1342 C CA . LEU A 1 173 ? 4.575 -6.658 11.634 1.00 82.88 173 LEU A CA 1
ATOM 1343 C C . LEU A 1 173 ? 4.095 -7.303 10.337 1.00 82.88 173 LEU A C 1
ATOM 1345 O O . LEU A 1 173 ? 3.448 -8.349 10.377 1.00 82.88 173 LEU A O 1
ATOM 1349 N N . ASN A 1 174 ? 4.438 -6.698 9.203 1.00 82.25 174 ASN A N 1
ATOM 1350 C CA . ASN A 1 174 ? 4.349 -7.361 7.901 1.00 82.25 174 ASN A CA 1
ATOM 1351 C C . ASN A 1 174 ? 5.763 -7.565 7.376 1.00 82.25 174 ASN A C 1
ATOM 1353 O O . ASN A 1 174 ? 6.650 -6.770 7.676 1.00 82.25 174 ASN A O 1
ATOM 1357 N N . TYR A 1 175 ? 5.976 -8.614 6.602 1.00 80.00 175 TYR A N 1
ATOM 1358 C CA . TYR A 1 175 ? 7.270 -8.901 6.012 1.00 80.00 175 TYR A CA 1
ATOM 1359 C C . TYR A 1 175 ? 7.064 -9.532 4.643 1.00 80.00 175 TYR A C 1
ATOM 1361 O O . TYR A 1 175 ? 6.093 -10.252 4.414 1.00 80.00 175 TYR A O 1
ATOM 1369 N N . PHE A 1 176 ? 7.991 -9.243 3.745 1.00 80.75 176 PHE A N 1
ATOM 1370 C CA . PHE A 1 176 ? 7.993 -9.709 2.370 1.00 80.75 176 PHE A CA 1
ATOM 1371 C C . PHE A 1 176 ? 9.413 -10.132 2.055 1.00 80.75 176 PHE A C 1
ATOM 1373 O O . PHE A 1 176 ? 10.341 -9.355 2.250 1.00 80.75 176 PHE A O 1
ATOM 1380 N N . ALA A 1 177 ? 9.601 -11.359 1.598 1.00 78.12 177 ALA A N 1
ATOM 1381 C CA . ALA A 1 177 ? 10.919 -11.863 1.256 1.00 78.12 177 ALA A CA 1
ATOM 1382 C C . ALA A 1 177 ? 10.846 -12.646 -0.046 1.00 78.12 177 ALA A C 1
ATOM 1384 O O . ALA A 1 177 ? 9.850 -13.310 -0.331 1.00 78.12 177 ALA A O 1
ATOM 1385 N N . ASN A 1 178 ? 11.915 -12.582 -0.831 1.00 75.12 178 ASN A N 1
ATOM 1386 C CA . ASN A 1 178 ? 12.096 -13.443 -2.002 1.00 75.12 178 ASN A CA 1
ATOM 1387 C C . ASN A 1 178 ? 12.770 -14.785 -1.642 1.00 75.12 178 ASN A C 1
ATOM 1389 O O . ASN A 1 178 ? 12.929 -15.651 -2.499 1.00 75.12 178 ASN A O 1
ATOM 1393 N N . VAL A 1 179 ? 13.154 -14.959 -0.375 1.00 80.44 179 VAL A N 1
ATOM 1394 C CA . VAL A 1 179 ? 13.780 -16.158 0.185 1.00 80.44 179 VAL A CA 1
ATOM 1395 C C . VAL A 1 179 ? 12.828 -16.786 1.210 1.00 80.44 179 VAL A C 1
ATOM 1397 O O . VAL A 1 179 ? 12.268 -16.054 2.030 1.00 80.44 179 VAL A O 1
ATOM 1400 N N . PRO A 1 180 ? 12.636 -18.121 1.207 1.00 82.06 180 PRO A N 1
ATOM 1401 C CA . PRO A 1 180 ? 11.815 -18.795 2.207 1.00 82.06 180 PRO A CA 1
ATOM 1402 C C . PRO A 1 180 ? 12.310 -18.516 3.629 1.00 82.06 180 PRO A C 1
ATOM 1404 O O . PRO A 1 180 ? 13.477 -18.737 3.954 1.00 82.06 180 PRO A O 1
ATOM 1407 N N . LEU A 1 181 ? 11.407 -18.049 4.488 1.00 83.81 181 LEU A N 1
ATOM 1408 C CA . LEU A 1 181 ? 11.714 -17.742 5.881 1.00 83.81 181 LEU A CA 1
ATOM 1409 C C . LEU A 1 181 ? 11.434 -18.964 6.763 1.00 83.81 181 LEU A C 1
ATOM 1411 O O . LEU A 1 181 ? 10.411 -19.628 6.617 1.00 83.81 181 LEU A O 1
ATOM 1415 N N . SER A 1 182 ? 12.327 -19.248 7.712 1.00 77.06 182 SER A N 1
ATOM 1416 C CA . SER A 1 182 ? 12.186 -20.368 8.659 1.00 77.06 182 SER A CA 1
ATOM 1417 C C . SER A 1 182 ? 11.165 -20.111 9.776 1.00 77.06 182 SER A C 1
ATOM 1419 O O . SER A 1 182 ? 10.867 -21.007 10.566 1.00 77.06 182 SER A O 1
ATOM 1421 N N . GLY A 1 183 ? 10.621 -18.895 9.847 1.00 79.94 183 GLY A N 1
ATOM 1422 C CA . GLY A 1 183 ? 9.622 -18.480 10.817 1.00 79.94 183 GLY A CA 1
ATOM 1423 C C . GLY A 1 183 ? 9.158 -17.049 10.567 1.00 79.94 183 GLY A C 1
ATOM 1424 O O . GLY A 1 183 ? 9.802 -16.281 9.855 1.00 79.94 183 GLY A O 1
ATOM 1425 N N . VAL A 1 184 ? 8.021 -16.710 11.166 1.00 80.06 184 VAL A N 1
ATOM 1426 C CA . VAL A 1 184 ? 7.354 -15.417 11.012 1.00 80.06 184 VAL A CA 1
ATOM 1427 C C . VAL A 1 184 ? 7.505 -14.621 12.308 1.00 80.06 184 VAL A C 1
ATOM 1429 O O . VAL A 1 184 ? 6.949 -15.040 13.329 1.00 80.06 184 VAL A O 1
ATOM 1432 N N . PRO A 1 185 ? 8.239 -13.496 12.318 1.00 84.88 185 PRO A N 1
ATOM 1433 C CA . PRO A 1 185 ? 8.434 -12.724 13.533 1.00 84.88 185 PRO A CA 1
ATOM 1434 C C . PRO A 1 185 ? 7.147 -11.991 13.925 1.00 84.88 185 PRO A C 1
ATOM 1436 O O . PRO A 1 185 ? 6.528 -11.303 13.117 1.00 84.88 185 PRO A O 1
ATOM 1439 N N . THR A 1 186 ? 6.761 -12.104 15.197 1.00 86.19 186 THR A N 1
ATOM 1440 C CA . THR A 1 186 ? 5.634 -11.354 15.786 1.00 86.19 186 THR A CA 1
ATOM 1441 C C . THR A 1 186 ? 6.090 -10.290 16.787 1.00 86.19 186 THR A C 1
ATOM 1443 O O . THR A 1 186 ? 5.262 -9.601 17.381 1.00 86.19 186 THR A O 1
ATOM 1446 N N . THR A 1 187 ? 7.400 -10.160 17.006 1.00 89.12 187 THR A N 1
ATOM 1447 C CA . THR A 1 187 ? 8.021 -9.203 17.930 1.00 89.12 187 THR A CA 1
ATOM 1448 C C . THR A 1 187 ? 9.212 -8.521 17.260 1.00 89.12 187 THR A C 1
ATOM 1450 O O . THR A 1 187 ? 9.806 -9.077 16.338 1.00 89.12 187 THR A O 1
ATOM 1453 N N . ILE A 1 188 ? 9.598 -7.335 17.743 1.00 86.69 188 ILE A N 1
ATOM 1454 C CA . ILE A 1 188 ? 10.777 -6.615 17.229 1.00 86.69 188 ILE A CA 1
ATOM 1455 C C . ILE A 1 188 ? 12.058 -7.425 17.450 1.00 86.69 188 ILE A C 1
ATOM 1457 O O . ILE A 1 188 ? 12.907 -7.472 16.570 1.00 86.69 188 ILE A O 1
ATOM 1461 N N . SER A 1 189 ? 12.187 -8.112 18.589 1.00 87.50 189 SER A N 1
ATOM 1462 C CA . SER A 1 189 ? 13.331 -8.999 18.840 1.00 87.50 189 SER A CA 1
ATOM 1463 C C . SER A 1 189 ? 13.361 -10.166 17.849 1.00 87.50 189 SER A C 1
ATOM 1465 O O . SER A 1 189 ? 14.413 -10.478 17.308 1.00 87.50 189 SER A O 1
ATOM 1467 N N . GLY A 1 190 ? 12.200 -10.759 17.543 1.00 88.62 190 GLY A N 1
ATOM 1468 C CA . GLY A 1 190 ? 12.099 -11.802 16.522 1.00 88.62 190 GLY A CA 1
ATOM 1469 C C . GLY A 1 190 ? 12.450 -11.294 15.122 1.00 88.62 190 GLY A C 1
ATOM 1470 O O . GLY A 1 190 ? 13.043 -12.034 14.343 1.00 88.62 190 GLY A O 1
ATOM 1471 N N . LEU A 1 191 ? 12.124 -10.035 14.809 1.00 86.00 191 LEU A N 1
ATOM 1472 C CA . LEU A 1 191 ? 12.540 -9.394 13.562 1.00 86.00 191 LEU A CA 1
ATOM 1473 C C . LEU A 1 191 ? 14.063 -9.204 13.517 1.00 86.00 191 LEU A C 1
ATOM 1475 O O . LEU A 1 191 ? 14.674 -9.535 12.509 1.00 86.00 191 LEU A O 1
ATOM 1479 N N . GLY A 1 192 ? 14.679 -8.754 14.614 1.00 84.25 192 GLY A N 1
ATOM 1480 C CA . GLY A 1 192 ? 16.138 -8.660 14.732 1.00 84.25 192 GLY A CA 1
ATOM 1481 C C . GLY A 1 192 ? 16.840 -10.010 14.553 1.00 84.25 192 GLY A C 1
ATOM 1482 O O . GLY A 1 192 ? 17.796 -10.115 13.792 1.00 84.25 192 GLY A O 1
ATOM 1483 N N . GLU A 1 193 ? 16.318 -11.075 15.164 1.00 87.69 193 GLU A N 1
ATOM 1484 C CA . GLU A 1 193 ? 16.846 -12.429 14.954 1.00 87.69 193 GLU A CA 1
ATOM 1485 C C . GLU A 1 193 ? 16.686 -12.916 13.511 1.00 87.69 193 GLU A C 1
ATOM 1487 O O . GLU A 1 193 ? 17.536 -13.659 13.011 1.00 87.69 193 GLU A O 1
ATOM 1492 N N . LEU A 1 194 ? 15.575 -12.564 12.856 1.00 86.19 194 LEU A N 1
ATOM 1493 C CA . LEU A 1 194 ? 15.353 -12.910 11.458 1.00 86.19 194 LEU A CA 1
ATOM 1494 C C . LEU A 1 194 ? 16.396 -12.227 10.573 1.00 86.19 194 LEU A C 1
ATOM 1496 O O . LEU A 1 194 ? 16.989 -12.906 9.740 1.00 86.19 194 LEU A O 1
ATOM 1500 N N . VAL A 1 195 ? 16.646 -10.939 10.819 1.00 83.94 195 VAL A N 1
ATOM 1501 C CA . VAL A 1 195 ? 17.678 -10.130 10.159 1.00 83.94 195 VAL A CA 1
ATOM 1502 C C . VAL A 1 195 ? 19.054 -10.790 10.301 1.00 83.94 195 VAL A C 1
ATOM 1504 O O . VAL A 1 195 ? 19.680 -11.185 9.319 1.00 83.94 195 VAL A O 1
ATOM 1507 N N . GLU A 1 196 ? 19.470 -11.108 11.530 1.00 83.44 196 GLU A N 1
ATOM 1508 C CA . GLU A 1 196 ? 20.752 -11.783 11.789 1.00 83.44 196 GLU A CA 1
ATOM 1509 C C . GLU A 1 196 ? 20.885 -13.152 11.094 1.00 83.44 196 GLU A C 1
ATOM 1511 O O . GLU A 1 196 ? 21.973 -13.557 10.664 1.00 83.44 196 GLU A O 1
ATOM 1516 N N . LYS A 1 197 ? 19.782 -13.904 10.992 1.00 86.38 197 LYS A N 1
ATOM 1517 C CA . LYS A 1 197 ? 19.754 -15.233 10.362 1.00 86.38 197 LYS A CA 1
ATOM 1518 C C . LYS A 1 197 ? 19.581 -15.163 8.846 1.00 86.38 197 LYS A C 1
ATOM 1520 O O . LYS A 1 197 ? 19.851 -16.168 8.182 1.00 86.38 197 LYS A O 1
ATOM 1525 N N . PHE A 1 198 ? 19.181 -14.022 8.285 1.00 83.62 198 PHE A N 1
ATOM 1526 C CA . PHE A 1 198 ? 18.781 -13.909 6.884 1.00 83.62 198 PHE A CA 1
ATOM 1527 C C . PHE A 1 198 ? 19.903 -14.290 5.929 1.00 83.62 198 PHE A C 1
ATOM 1529 O O . PHE A 1 198 ? 19.694 -15.093 5.023 1.00 83.62 198 PHE A O 1
ATOM 1536 N N . LYS A 1 199 ? 21.135 -13.858 6.218 1.00 80.25 199 LYS A N 1
ATOM 1537 C CA . LYS A 1 199 ? 22.343 -14.276 5.489 1.00 80.25 199 LYS A CA 1
ATOM 1538 C C . LYS A 1 199 ? 22.437 -15.795 5.296 1.00 80.25 199 LYS A C 1
ATOM 1540 O O . LYS A 1 199 ? 22.758 -16.265 4.206 1.00 80.25 199 LYS A O 1
ATOM 1545 N N . LYS A 1 200 ? 22.145 -16.577 6.341 1.00 84.12 200 LYS A N 1
ATOM 1546 C CA . LYS A 1 200 ? 22.176 -18.047 6.268 1.00 84.12 200 LYS A CA 1
ATOM 1547 C C . LYS A 1 200 ? 21.022 -18.597 5.432 1.00 84.12 200 LYS A C 1
ATOM 1549 O O . LYS A 1 200 ? 21.214 -19.595 4.748 1.00 84.12 200 LYS A O 1
ATOM 1554 N N . LEU A 1 201 ? 19.854 -17.955 5.471 1.00 84.19 201 LEU A N 1
ATOM 1555 C CA . LEU A 1 201 ? 18.701 -18.341 4.654 1.00 84.19 201 LEU A CA 1
ATOM 1556 C C . LEU A 1 201 ? 18.982 -18.127 3.162 1.00 84.19 201 LEU A C 1
ATOM 1558 O O . LEU A 1 201 ? 18.712 -19.019 2.364 1.00 84.19 201 LEU A O 1
ATOM 1562 N N . VAL A 1 202 ? 19.608 -17.010 2.776 1.00 80.62 202 VAL A N 1
ATOM 1563 C CA . VAL A 1 202 ? 19.963 -16.778 1.364 1.00 80.62 202 VAL A CA 1
ATOM 1564 C C . VAL A 1 202 ? 20.967 -17.814 0.858 1.00 80.62 202 VAL A C 1
ATOM 1566 O O . VAL A 1 202 ? 20.823 -18.320 -0.252 1.00 80.62 202 VAL A O 1
ATOM 1569 N N . GLN A 1 203 ? 21.946 -18.198 1.684 1.00 80.69 203 GLN A N 1
ATOM 1570 C CA . GLN A 1 203 ? 22.920 -19.243 1.338 1.00 80.69 203 GLN A CA 1
ATOM 1571 C C . GLN A 1 203 ? 22.276 -20.615 1.072 1.00 80.69 203 GLN A C 1
ATOM 1573 O O . GLN A 1 203 ? 22.864 -21.440 0.377 1.00 80.69 203 GLN A O 1
ATOM 1578 N N . GLN A 1 204 ? 21.078 -20.867 1.603 1.00 82.25 204 GLN A N 1
ATOM 1579 C CA . GLN A 1 204 ? 20.339 -22.112 1.378 1.00 82.25 204 GLN A CA 1
ATOM 1580 C C . GLN A 1 204 ? 19.544 -22.105 0.065 1.00 82.25 204 GLN A C 1
ATOM 1582 O O . GLN A 1 204 ? 19.169 -23.170 -0.423 1.00 82.25 204 GLN A O 1
ATOM 1587 N N . VAL A 1 205 ? 19.298 -20.934 -0.530 1.00 78.69 205 VAL A N 1
ATOM 1588 C CA . VAL A 1 205 ? 18.516 -20.804 -1.765 1.00 78.69 205 VAL A CA 1
ATOM 1589 C C . VAL A 1 205 ? 19.422 -20.888 -2.985 1.00 78.69 205 VAL A C 1
ATOM 1591 O O . VAL A 1 205 ? 20.432 -20.191 -3.075 1.00 78.69 205 VAL A O 1
ATOM 1594 N N . ASN A 1 206 ? 19.042 -21.734 -3.948 1.00 72.44 206 ASN A N 1
ATOM 1595 C CA . ASN A 1 206 ? 19.743 -21.908 -5.223 1.00 72.44 206 ASN A CA 1
ATOM 1596 C C . ASN A 1 206 ? 21.250 -22.163 -5.050 1.00 72.44 206 ASN A C 1
ATOM 1598 O O . ASN A 1 206 ? 22.061 -21.575 -5.756 1.00 72.44 206 ASN A O 1
ATOM 1602 N N . ASN A 1 207 ? 21.641 -23.009 -4.089 1.00 74.19 207 ASN A N 1
ATOM 1603 C CA . ASN A 1 207 ? 23.048 -23.274 -3.740 1.00 74.19 207 ASN A CA 1
ATOM 1604 C C . ASN A 1 207 ? 23.836 -22.002 -3.374 1.00 74.19 207 ASN A C 1
ATOM 1606 O O . ASN A 1 207 ? 25.017 -21.872 -3.694 1.00 74.19 207 ASN A O 1
ATOM 1610 N N . GLY A 1 208 ? 23.163 -21.042 -2.740 1.00 67.25 208 GLY A N 1
ATOM 1611 C CA . GLY A 1 208 ? 23.730 -19.757 -2.362 1.00 67.25 208 GLY A CA 1
ATOM 1612 C C . GLY A 1 208 ? 23.841 -18.762 -3.510 1.00 67.25 208 GLY A C 1
ATOM 1613 O O . GLY A 1 208 ? 24.469 -17.730 -3.314 1.00 67.25 208 GLY A O 1
ATOM 1614 N N . LYS A 1 209 ? 23.237 -19.033 -4.676 1.00 66.50 209 LYS A N 1
ATOM 1615 C CA . LYS A 1 209 ? 23.146 -18.057 -5.769 1.00 66.50 209 LYS A CA 1
ATOM 1616 C C . LYS A 1 209 ? 22.142 -16.942 -5.458 1.00 66.50 209 LYS A C 1
ATOM 1618 O O . LYS A 1 209 ? 22.340 -15.836 -5.922 1.00 66.50 209 LYS A O 1
ATOM 1623 N N . GLY A 1 210 ? 21.113 -17.185 -4.637 1.00 70.50 210 GLY A N 1
ATOM 1624 C CA . GLY A 1 210 ? 20.059 -16.197 -4.353 1.00 70.50 210 GLY A CA 1
ATOM 1625 C C . GLY A 1 210 ? 18.953 -16.166 -5.418 1.00 70.50 210 GLY A C 1
ATOM 1626 O O . GLY A 1 210 ? 18.775 -17.132 -6.163 1.00 70.50 210 GLY A O 1
ATOM 1627 N N . VAL A 1 211 ? 18.172 -15.082 -5.460 1.00 70.81 211 VAL A N 1
ATOM 1628 C CA . VAL A 1 211 ? 17.060 -14.869 -6.407 1.00 70.81 211 VAL A CA 1
ATOM 1629 C C . VAL A 1 211 ? 17.300 -13.563 -7.163 1.00 70.81 211 VAL A C 1
ATOM 1631 O O . VAL A 1 211 ? 17.939 -12.651 -6.652 1.00 70.81 211 VAL A O 1
ATOM 1634 N N . ILE A 1 212 ? 16.829 -13.458 -8.400 1.00 67.12 212 ILE A N 1
ATOM 1635 C CA . ILE A 1 212 ? 17.033 -12.242 -9.191 1.00 67.12 212 ILE A CA 1
ATOM 1636 C C . ILE A 1 212 ? 16.188 -11.114 -8.599 1.00 67.12 212 ILE A C 1
ATOM 1638 O O . ILE A 1 212 ? 14.981 -11.280 -8.420 1.00 67.12 212 ILE A O 1
ATOM 1642 N N . LEU A 1 213 ? 16.831 -9.987 -8.290 1.00 65.62 213 LEU A N 1
ATOM 1643 C CA . LEU A 1 213 ? 16.168 -8.798 -7.747 1.00 65.62 213 LEU A CA 1
ATOM 1644 C C . LEU A 1 213 ? 16.142 -7.642 -8.728 1.00 65.62 213 LEU A C 1
ATOM 1646 O O . LEU A 1 213 ? 15.095 -7.037 -8.934 1.00 65.62 213 LEU A O 1
ATOM 1650 N N . CYS A 1 214 ? 17.297 -7.359 -9.324 1.00 66.19 214 CYS A N 1
ATOM 1651 C CA . CYS A 1 214 ? 17.477 -6.240 -10.229 1.00 66.19 214 CYS A CA 1
ATOM 1652 C C . CYS A 1 214 ? 18.032 -6.755 -11.553 1.00 66.19 214 CYS A C 1
ATOM 1654 O O . CYS A 1 214 ? 18.999 -7.527 -11.584 1.00 66.19 214 CYS A O 1
ATOM 1656 N N . ALA A 1 215 ? 17.424 -6.295 -12.640 1.00 69.25 215 ALA A N 1
ATOM 1657 C CA . ALA A 1 215 ? 17.957 -6.430 -13.982 1.00 69.25 215 ALA A CA 1
ATOM 1658 C C . ALA A 1 215 ? 18.380 -5.044 -14.465 1.00 69.25 215 ALA A C 1
ATOM 1660 O O . ALA A 1 215 ? 17.584 -4.105 -14.442 1.00 69.25 215 ALA A O 1
ATOM 1661 N N . GLU A 1 216 ? 19.631 -4.924 -14.893 1.00 72.31 216 GLU A N 1
ATOM 1662 C CA . GLU A 1 216 ? 20.094 -3.738 -15.600 1.00 72.31 216 GLU A CA 1
ATOM 1663 C C . GLU A 1 216 ? 19.721 -3.887 -17.078 1.00 72.31 216 GLU A C 1
ATOM 1665 O O . GLU A 1 216 ? 20.053 -4.892 -17.713 1.00 72.31 216 GLU A O 1
ATOM 1670 N N . LEU A 1 217 ? 18.982 -2.912 -17.611 1.00 75.69 217 LEU A N 1
ATOM 1671 C CA . LEU A 1 217 ? 18.570 -2.894 -19.010 1.00 75.69 217 LEU A CA 1
ATOM 1672 C C . LEU A 1 217 ? 19.473 -1.943 -19.792 1.00 75.69 217 LEU A C 1
ATOM 1674 O O . LEU A 1 217 ? 19.444 -0.733 -19.570 1.00 75.69 217 LEU A O 1
ATOM 1678 N N . THR A 1 218 ? 20.230 -2.475 -20.749 1.00 79.31 218 THR A N 1
ATOM 1679 C CA . THR A 1 218 ? 20.929 -1.655 -21.743 1.00 79.31 218 THR A CA 1
ATOM 1680 C C . THR A 1 218 ? 20.026 -1.387 -22.948 1.00 79.31 218 THR A C 1
ATOM 1682 O O . THR A 1 218 ? 19.426 -2.331 -23.478 1.00 79.31 218 THR A O 1
ATOM 1685 N N . PRO A 1 219 ? 19.943 -0.138 -23.443 1.00 81.75 219 PRO A N 1
ATOM 1686 C CA . PRO A 1 219 ? 19.231 0.160 -24.678 1.00 81.75 219 PRO A CA 1
ATOM 1687 C C . PRO A 1 219 ? 19.776 -0.653 -25.860 1.00 81.75 219 PRO A C 1
ATOM 1689 O O . PRO A 1 219 ? 20.977 -0.655 -26.132 1.00 81.75 219 PRO A O 1
ATOM 1692 N N . LEU A 1 220 ? 18.886 -1.288 -26.630 1.00 84.19 220 LEU A N 1
ATOM 1693 C CA . LEU A 1 220 ? 19.272 -2.015 -27.849 1.00 84.19 220 LEU A CA 1
ATOM 1694 C C . LEU A 1 220 ? 19.907 -1.109 -28.915 1.00 84.19 220 LEU A C 1
ATOM 1696 O O . LEU A 1 220 ? 20.657 -1.598 -29.758 1.00 84.19 220 LEU A O 1
ATOM 1700 N N . ALA A 1 221 ? 19.651 0.199 -28.839 1.00 84.25 221 ALA A N 1
ATOM 1701 C CA . ALA A 1 221 ? 20.277 1.222 -29.669 1.00 84.25 221 ALA A CA 1
ATOM 1702 C C . ALA A 1 221 ? 21.813 1.172 -29.627 1.00 84.25 221 ALA A C 1
ATOM 1704 O O . ALA A 1 221 ? 22.459 1.449 -30.626 1.00 84.25 221 ALA A O 1
ATOM 1705 N N . GLU A 1 222 ? 22.413 0.743 -28.509 1.00 82.75 222 GLU A N 1
ATOM 1706 C CA . GLU A 1 222 ? 23.871 0.581 -28.413 1.00 82.75 222 GLU A CA 1
ATOM 1707 C C . GLU A 1 222 ? 24.438 -0.523 -29.321 1.00 82.75 222 GLU A C 1
ATOM 1709 O O . GLU A 1 222 ? 25.652 -0.586 -29.545 1.00 82.75 222 GLU A O 1
ATOM 1714 N N . PHE A 1 223 ? 23.579 -1.430 -29.791 1.00 81.19 223 PHE A N 1
ATOM 1715 C CA . PHE A 1 223 ? 23.930 -2.519 -30.701 1.00 81.19 223 PHE A CA 1
ATOM 1716 C C . PHE A 1 223 ? 23.483 -2.223 -32.132 1.00 81.19 223 PHE A C 1
ATOM 1718 O O . PHE A 1 223 ? 24.181 -2.588 -33.077 1.00 81.19 223 PHE A O 1
ATOM 1725 N N . ASP A 1 224 ? 22.318 -1.594 -32.287 1.00 81.00 224 ASP A N 1
ATOM 1726 C CA . ASP A 1 224 ? 21.748 -1.219 -33.576 1.00 81.00 224 ASP A CA 1
ATOM 1727 C C . ASP A 1 224 ? 20.834 0.004 -33.401 1.00 81.00 224 ASP A C 1
ATOM 1729 O O . ASP A 1 224 ? 19.775 -0.082 -32.771 1.00 81.00 224 ASP A O 1
ATOM 1733 N N . ASP A 1 225 ? 21.235 1.132 -33.996 1.00 85.81 225 ASP A N 1
ATOM 1734 C CA . ASP A 1 225 ? 20.565 2.435 -33.890 1.00 85.81 225 ASP A CA 1
ATOM 1735 C C . ASP A 1 225 ? 19.081 2.391 -34.294 1.00 85.81 225 ASP A C 1
ATOM 1737 O O . ASP A 1 225 ? 18.294 3.243 -33.871 1.00 85.81 225 ASP A O 1
ATOM 1741 N N . LYS A 1 226 ? 18.642 1.381 -35.063 1.00 85.00 226 LYS A N 1
ATOM 1742 C CA . LYS A 1 226 ? 17.221 1.217 -35.412 1.00 85.00 226 LYS A CA 1
ATOM 1743 C C . LYS A 1 226 ? 16.322 0.965 -34.195 1.00 85.00 226 LYS A C 1
ATOM 1745 O O . LYS A 1 226 ? 15.109 1.114 -34.301 1.00 85.00 226 LYS A O 1
ATOM 1750 N N . PHE A 1 227 ? 16.903 0.570 -33.061 1.00 81.81 227 PHE A N 1
ATOM 1751 C CA . PHE A 1 227 ? 16.204 0.368 -31.791 1.00 81.81 227 PHE A CA 1
ATOM 1752 C C . PHE A 1 227 ? 16.337 1.562 -30.836 1.00 81.81 227 PHE A C 1
ATOM 1754 O O . PHE A 1 227 ? 16.187 1.398 -29.624 1.00 81.81 227 PHE A O 1
ATOM 1761 N N . THR A 1 228 ? 16.626 2.756 -31.361 1.00 84.25 228 THR A N 1
ATOM 1762 C CA . THR A 1 228 ? 16.623 3.991 -30.572 1.00 84.25 228 THR A CA 1
ATOM 1763 C C . THR A 1 228 ? 15.298 4.149 -29.826 1.00 84.25 228 THR A C 1
ATOM 1765 O O . THR A 1 228 ? 14.216 4.011 -30.398 1.00 84.25 228 THR A O 1
ATOM 1768 N N . PHE A 1 229 ? 15.412 4.409 -28.527 1.00 81.38 229 PHE A N 1
ATOM 1769 C CA . PHE A 1 229 ? 14.300 4.658 -27.623 1.00 81.38 229 PHE A CA 1
ATOM 1770 C C . PHE A 1 229 ? 14.642 5.893 -26.798 1.00 81.38 229 PHE A C 1
ATOM 1772 O O . PHE A 1 229 ? 15.647 5.898 -26.081 1.00 81.38 229 PHE A O 1
ATOM 1779 N N . LEU A 1 230 ? 13.843 6.948 -26.934 1.00 83.56 230 LEU A N 1
ATOM 1780 C CA . LEU A 1 230 ? 14.092 8.229 -26.277 1.00 83.56 230 LEU A CA 1
ATOM 1781 C C . LEU A 1 230 ? 12.956 8.531 -25.315 1.00 83.56 230 LEU A C 1
ATOM 1783 O O . LEU A 1 230 ? 11.859 8.893 -25.729 1.00 83.56 230 LEU A O 1
ATOM 1787 N N . LYS A 1 231 ? 13.239 8.410 -24.017 1.00 84.56 231 LYS A N 1
ATOM 1788 C CA . LYS A 1 231 ? 12.278 8.804 -22.989 1.00 84.56 231 LYS A CA 1
ATOM 1789 C C . LYS A 1 231 ? 12.029 10.306 -23.055 1.00 84.56 231 LYS A C 1
ATOM 1791 O O . LYS A 1 231 ? 12.969 11.103 -23.106 1.00 84.56 231 LYS A O 1
ATOM 1796 N N . ASN A 1 232 ? 10.763 10.689 -22.999 1.00 88.69 232 ASN A N 1
ATOM 1797 C CA . ASN A 1 232 ? 10.377 12.078 -22.875 1.00 88.69 232 ASN A CA 1
ATOM 1798 C C . ASN A 1 232 ? 10.542 12.528 -21.415 1.00 88.69 232 ASN A C 1
ATOM 1800 O O . ASN A 1 232 ? 9.763 12.161 -20.538 1.00 88.69 232 ASN A O 1
ATOM 1804 N N . ASN A 1 233 ? 11.561 13.346 -21.142 1.00 87.00 233 ASN A N 1
ATOM 1805 C CA . ASN A 1 233 ? 11.826 13.837 -19.786 1.00 87.00 233 ASN A CA 1
ATOM 1806 C C . ASN A 1 233 ? 10.692 14.713 -19.224 1.00 87.00 233 ASN A C 1
ATOM 1808 O O . ASN A 1 233 ? 10.511 14.747 -18.011 1.00 87.00 233 ASN A O 1
ATOM 1812 N N . MET A 1 234 ? 9.925 15.412 -20.072 1.00 88.00 234 MET A N 1
ATOM 1813 C CA . MET A 1 234 ? 8.779 16.201 -19.601 1.00 88.00 234 MET A CA 1
ATOM 1814 C C . MET A 1 234 ? 7.660 15.286 -19.105 1.00 88.00 234 MET A C 1
ATOM 1816 O O . MET A 1 234 ? 7.106 15.537 -18.040 1.00 88.00 234 MET A O 1
ATOM 1820 N N . LEU A 1 235 ? 7.388 14.195 -19.829 1.00 90.44 235 LEU A N 1
ATOM 1821 C CA . LEU A 1 235 ? 6.449 13.168 -19.383 1.00 90.44 235 LEU A CA 1
ATOM 1822 C C . LEU A 1 235 ? 6.901 12.542 -18.060 1.00 90.44 235 LEU A C 1
ATOM 1824 O O . LEU A 1 235 ? 6.084 12.393 -17.162 1.00 90.44 235 LEU A O 1
ATOM 1828 N N . LEU A 1 236 ? 8.186 12.196 -17.916 1.00 86.56 236 LEU A N 1
ATOM 1829 C CA . LEU A 1 236 ? 8.696 11.593 -16.678 1.00 86.56 236 LEU A CA 1
ATOM 1830 C C . LEU A 1 236 ? 8.477 12.489 -15.454 1.00 86.56 236 LEU A C 1
ATOM 1832 O O . LEU A 1 236 ? 8.078 11.982 -14.412 1.00 86.56 236 LEU A O 1
ATOM 1836 N N . ASN A 1 237 ? 8.681 13.800 -15.597 1.00 87.44 237 ASN A N 1
ATOM 1837 C CA . ASN A 1 237 ? 8.395 14.754 -14.527 1.00 87.44 237 ASN A CA 1
ATOM 1838 C C . ASN A 1 237 ? 6.883 14.849 -14.256 1.00 87.44 237 ASN A C 1
ATOM 1840 O O . ASN A 1 237 ? 6.464 14.806 -13.107 1.00 87.44 237 ASN A O 1
ATOM 1844 N N . ALA A 1 238 ? 6.057 14.909 -15.307 1.00 91.75 238 ALA A N 1
ATOM 1845 C CA . ALA A 1 238 ? 4.598 14.953 -15.167 1.00 91.75 238 ALA A CA 1
ATOM 1846 C C . ALA A 1 238 ? 4.019 13.675 -14.527 1.00 91.75 238 ALA A C 1
ATOM 1848 O O . ALA A 1 238 ? 3.001 13.721 -13.842 1.00 91.75 238 ALA A O 1
ATOM 1849 N N . LEU A 1 239 ? 4.681 12.525 -14.701 1.00 89.94 239 LEU A N 1
ATOM 1850 C CA . LEU A 1 239 ? 4.277 11.265 -14.079 1.00 89.94 239 LEU A CA 1
ATOM 1851 C C . LEU A 1 239 ? 4.395 11.278 -12.547 1.00 89.94 239 LEU A C 1
ATOM 1853 O O . LEU A 1 239 ? 3.744 10.458 -11.899 1.00 89.94 239 LEU A O 1
ATOM 1857 N N . GLU A 1 240 ? 5.201 12.160 -11.951 1.00 84.56 240 GLU A N 1
ATOM 1858 C CA . GLU A 1 240 ? 5.250 12.313 -10.491 1.00 84.56 240 GLU A CA 1
ATOM 1859 C C . GLU A 1 240 ? 3.947 12.926 -9.963 1.00 84.56 240 GLU A C 1
ATOM 1861 O O . GLU A 1 240 ? 3.295 12.331 -9.100 1.00 84.56 240 GLU A O 1
ATOM 1866 N N . ASP A 1 241 ? 3.510 14.037 -10.558 1.00 88.31 241 ASP A N 1
ATOM 1867 C CA . ASP A 1 241 ? 2.242 14.696 -10.226 1.00 88.31 241 ASP A CA 1
ATOM 1868 C C . ASP A 1 241 ? 1.046 13.788 -10.548 1.00 88.31 241 ASP A C 1
ATOM 1870 O O . ASP A 1 241 ? 0.126 13.616 -9.747 1.00 88.31 241 ASP A O 1
ATOM 1874 N N . PHE A 1 242 ? 1.091 13.105 -11.691 1.00 92.44 242 PHE A N 1
ATOM 1875 C CA . PHE A 1 242 ? 0.047 12.169 -12.094 1.00 92.44 242 PHE A CA 1
ATOM 1876 C C . PHE A 1 242 ? -0.086 10.978 -11.126 1.00 92.44 242 PHE A C 1
ATOM 1878 O O . PHE A 1 242 ? -1.196 10.536 -10.816 1.00 92.44 242 PHE A O 1
ATOM 1885 N N . ASN A 1 243 ? 1.036 10.482 -10.587 1.00 88.69 243 ASN A N 1
ATOM 1886 C CA . ASN A 1 243 ? 1.033 9.463 -9.534 1.00 88.69 243 ASN A CA 1
ATOM 1887 C C . ASN A 1 243 ? 0.359 9.966 -8.254 1.00 88.69 243 ASN A C 1
ATOM 1889 O O . ASN A 1 243 ? -0.372 9.206 -7.621 1.00 88.69 243 ASN A O 1
ATOM 1893 N N . TYR A 1 244 ? 0.593 11.225 -7.877 1.00 88.31 244 TYR A N 1
ATOM 1894 C CA . TYR A 1 244 ? -0.039 11.828 -6.707 1.00 88.31 244 TYR A CA 1
ATOM 1895 C C . TYR A 1 244 ? -1.568 11.852 -6.838 1.00 88.31 244 TYR A C 1
ATOM 1897 O O . TYR A 1 244 ? -2.275 11.401 -5.934 1.00 88.31 244 TYR A O 1
ATOM 1905 N N . LEU A 1 245 ? -2.084 12.284 -7.995 1.00 92.50 245 LEU A N 1
ATOM 1906 C CA . LEU A 1 245 ? -3.524 12.273 -8.280 1.00 92.50 245 LEU A CA 1
ATOM 1907 C C . LEU A 1 245 ? -4.102 10.853 -8.226 1.00 92.50 245 LEU A C 1
ATOM 1909 O O . LEU A 1 245 ? -5.160 10.618 -7.640 1.00 92.50 245 LEU A O 1
ATOM 1913 N N . PHE A 1 246 ? -3.391 9.881 -8.802 1.00 93.00 246 PHE A N 1
ATOM 1914 C CA . PHE A 1 246 ? -3.833 8.492 -8.793 1.00 93.00 246 PHE A CA 1
ATOM 1915 C C . PHE A 1 246 ? -3.851 7.887 -7.381 1.00 93.00 246 PHE A C 1
ATOM 1917 O O . PHE A 1 246 ? -4.762 7.125 -7.042 1.00 93.00 246 PHE A O 1
ATOM 1924 N N . ASP A 1 247 ? -2.876 8.231 -6.538 1.00 88.38 247 ASP A N 1
ATOM 1925 C CA . ASP A 1 247 ? -2.821 7.778 -5.150 1.00 88.38 247 ASP A CA 1
ATOM 1926 C C . ASP A 1 247 ? -3.982 8.345 -4.309 1.00 88.38 247 ASP A C 1
ATOM 1928 O O . ASP A 1 247 ? -4.567 7.581 -3.535 1.00 88.38 247 ASP A O 1
ATOM 1932 N N . ASP A 1 248 ? -4.406 9.601 -4.521 1.00 92.06 248 ASP A N 1
ATOM 1933 C CA . ASP A 1 248 ? -5.610 10.173 -3.883 1.00 92.06 248 ASP A CA 1
ATOM 1934 C C . ASP A 1 248 ? -6.864 9.340 -4.199 1.00 92.06 248 ASP A C 1
ATOM 1936 O O . ASP A 1 248 ? -7.603 8.931 -3.300 1.00 92.06 248 ASP A O 1
ATOM 1940 N N . LEU A 1 249 ? -7.074 8.990 -5.473 1.00 94.75 249 LEU A N 1
ATOM 1941 C CA . LEU A 1 249 ? -8.212 8.160 -5.889 1.00 94.75 249 LEU A CA 1
ATOM 1942 C C . LEU A 1 249 ? -8.173 6.763 -5.249 1.00 94.75 249 LEU A C 1
ATOM 1944 O O . LEU A 1 249 ? -9.206 6.197 -4.869 1.00 94.75 249 LEU A O 1
ATOM 1948 N N . ARG A 1 250 ? -6.979 6.176 -5.118 1.00 92.00 250 ARG A N 1
ATOM 1949 C CA . ARG A 1 250 ? -6.796 4.858 -4.492 1.00 92.00 250 ARG A CA 1
ATOM 1950 C C . ARG A 1 250 ? -7.050 4.903 -2.989 1.00 92.00 250 ARG A C 1
ATOM 1952 O O . ARG A 1 250 ? -7.718 3.997 -2.476 1.00 92.00 250 ARG A O 1
ATOM 1959 N N . GLU A 1 251 ? -6.565 5.932 -2.291 1.00 88.06 251 GLU A N 1
ATOM 1960 C CA . GLU A 1 251 ? -6.869 6.150 -0.872 1.00 88.06 251 GLU A CA 1
ATOM 1961 C C . GLU A 1 251 ? -8.378 6.331 -0.685 1.00 88.06 251 GLU A C 1
ATOM 1963 O O . GLU A 1 251 ? -8.988 5.617 0.119 1.00 88.06 251 GLU A O 1
ATOM 1968 N N . ALA A 1 252 ? -9.005 7.187 -1.493 1.00 93.62 252 ALA A N 1
ATOM 1969 C CA . ALA A 1 252 ? -10.442 7.417 -1.462 1.00 93.62 252 ALA A CA 1
ATOM 1970 C C . ALA A 1 252 ? -11.248 6.123 -1.668 1.00 93.62 252 ALA A C 1
ATOM 1972 O O . ALA A 1 252 ? -12.169 5.832 -0.901 1.00 93.62 252 ALA A O 1
ATOM 1973 N N . LYS A 1 253 ? -10.858 5.277 -2.632 1.00 94.69 253 LYS A N 1
ATOM 1974 C CA . LYS A 1 253 ? -11.497 3.971 -2.881 1.00 94.69 253 LYS A CA 1
ATOM 1975 C C . LYS A 1 253 ? -11.334 3.010 -1.707 1.00 94.69 253 LYS A C 1
ATOM 1977 O O . LYS A 1 253 ? -12.264 2.271 -1.373 1.00 94.69 253 LYS A O 1
ATOM 1982 N N . SER A 1 254 ? -10.165 3.008 -1.070 1.00 88.31 254 SER A N 1
ATOM 1983 C CA . SER A 1 254 ? -9.906 2.213 0.133 1.00 88.31 254 SER A CA 1
ATOM 1984 C C . SER A 1 254 ? -10.797 2.659 1.300 1.00 88.31 254 SER A C 1
ATOM 1986 O O . SER A 1 254 ? -11.446 1.827 1.942 1.00 88.31 254 SER A O 1
ATOM 1988 N N . LEU A 1 255 ? -10.891 3.972 1.534 1.00 88.25 255 LEU A N 1
ATOM 1989 C CA . LEU A 1 255 ? -11.743 4.562 2.568 1.00 88.25 255 LEU A CA 1
ATOM 1990 C C . LEU A 1 255 ? -13.224 4.287 2.308 1.00 88.25 255 LEU A C 1
ATOM 1992 O O . LEU A 1 255 ? -13.927 3.863 3.224 1.00 88.25 255 LEU A O 1
ATOM 1996 N N . LEU A 1 256 ? -13.680 4.430 1.062 1.00 93.31 256 LEU A N 1
ATOM 1997 C CA . LEU A 1 256 ? -15.041 4.096 0.647 1.00 93.31 256 LEU A CA 1
ATOM 1998 C C . LEU A 1 256 ? -15.366 2.626 0.935 1.00 93.31 256 LEU A C 1
ATOM 2000 O O . LEU A 1 256 ? -16.394 2.321 1.537 1.00 93.31 256 LEU A O 1
ATOM 2004 N N . ARG A 1 257 ? -14.465 1.702 0.584 1.00 90.19 257 ARG A N 1
ATOM 2005 C CA . ARG A 1 257 ? -14.639 0.273 0.882 1.00 90.19 257 ARG A CA 1
ATOM 2006 C C . ARG A 1 257 ? -14.739 0.015 2.385 1.00 90.19 257 ARG A C 1
ATOM 2008 O O . ARG A 1 257 ? -15.561 -0.791 2.816 1.00 90.19 257 ARG A O 1
ATOM 2015 N N . SER A 1 258 ? -13.908 0.688 3.181 1.00 85.00 258 SER A N 1
ATOM 2016 C CA . SER A 1 258 ? -13.967 0.599 4.641 1.00 85.00 258 SER A CA 1
ATOM 2017 C C . SER A 1 258 ? -15.290 1.137 5.186 1.00 85.00 258 SER A C 1
ATOM 2019 O O . SER A 1 258 ? -15.887 0.487 6.042 1.00 85.00 258 SER A O 1
ATOM 2021 N N . LEU A 1 259 ? -15.755 2.285 4.682 1.00 88.31 259 LEU A N 1
ATOM 2022 C CA . LEU A 1 259 ? -17.032 2.883 5.061 1.00 88.31 259 LEU A CA 1
ATOM 2023 C C . LEU A 1 259 ? -18.171 1.905 4.780 1.00 88.31 259 LEU A C 1
ATOM 2025 O O . LEU A 1 259 ? -18.869 1.536 5.719 1.00 88.31 259 LEU A O 1
ATOM 2029 N N . VAL A 1 260 ? -18.287 1.410 3.543 1.00 88.62 260 VAL A N 1
ATOM 2030 C CA . VAL A 1 260 ? -19.338 0.468 3.119 1.00 88.62 260 VAL A CA 1
ATOM 2031 C C . VAL A 1 260 ? -19.362 -0.787 3.993 1.00 88.62 260 VAL A C 1
ATOM 2033 O O . VAL A 1 260 ? -20.426 -1.204 4.439 1.00 88.62 260 VAL A O 1
ATOM 2036 N N . ASN A 1 261 ? -18.196 -1.354 4.316 1.00 82.88 261 ASN A N 1
ATOM 2037 C CA . ASN A 1 261 ? -18.100 -2.527 5.192 1.00 82.88 261 ASN A CA 1
ATOM 2038 C C . ASN A 1 261 ? -18.482 -2.244 6.657 1.00 82.88 261 ASN A C 1
ATOM 2040 O O . ASN A 1 261 ? -18.746 -3.179 7.412 1.00 82.88 261 ASN A O 1
ATOM 2044 N N . SER A 1 262 ? -18.454 -0.977 7.074 1.00 82.75 262 SER A N 1
ATOM 2045 C CA . SER A 1 262 ? -18.769 -0.533 8.436 1.00 82.75 262 SER A CA 1
ATOM 2046 C C . SER A 1 262 ? -20.186 0.023 8.598 1.00 82.75 262 SER A C 1
ATOM 2048 O O . SER A 1 262 ? -20.579 0.342 9.721 1.00 82.75 262 SER A O 1
ATOM 2050 N N . LEU A 1 263 ? -20.948 0.143 7.505 1.00 83.50 263 LEU A N 1
ATOM 2051 C CA . LEU A 1 263 ? -22.308 0.671 7.546 1.00 83.50 263 LEU A CA 1
ATOM 2052 C C . LEU A 1 263 ? -23.231 -0.229 8.393 1.00 83.50 263 LEU A C 1
ATOM 2054 O O . LEU A 1 263 ? -23.129 -1.459 8.330 1.00 83.50 263 LEU A O 1
ATOM 2058 N N . PRO A 1 264 ? -24.145 0.358 9.188 1.00 79.62 264 PRO A N 1
ATOM 2059 C CA . PRO A 1 264 ? -25.176 -0.397 9.894 1.00 79.62 264 PRO A CA 1
ATOM 2060 C C . PRO A 1 264 ? -26.203 -0.996 8.918 1.00 79.62 264 PRO A C 1
ATOM 2062 O O . PRO A 1 264 ? -26.284 -0.608 7.759 1.00 79.62 264 PRO A O 1
ATOM 2065 N N . GLU A 1 265 ? -27.038 -1.924 9.396 1.00 75.88 265 GLU A N 1
ATOM 2066 C CA . GLU A 1 265 ? -28.124 -2.510 8.584 1.00 75.88 265 GLU A CA 1
ATOM 2067 C C . GLU A 1 265 ? -29.196 -1.485 8.184 1.00 75.88 265 GLU A C 1
ATOM 2069 O O . GLU A 1 265 ? -29.860 -1.655 7.165 1.00 75.88 265 GLU A O 1
ATOM 2074 N N . THR A 1 266 ? -29.355 -0.412 8.963 1.00 77.94 266 THR A N 1
ATOM 2075 C CA . THR A 1 266 ? -30.289 0.683 8.683 1.00 77.94 266 THR A CA 1
ATOM 2076 C C . THR A 1 266 ? -29.515 1.974 8.444 1.00 77.94 266 THR A C 1
ATOM 2078 O O . THR A 1 266 ? -29.042 2.604 9.390 1.00 77.94 266 THR A O 1
ATOM 2081 N N . VAL A 1 267 ? -29.394 2.358 7.176 1.00 83.94 267 VAL A N 1
ATOM 2082 C CA . VAL A 1 267 ? -28.783 3.614 6.717 1.00 83.94 267 VAL A CA 1
ATOM 2083 C C . VAL A 1 267 ? -29.858 4.447 6.027 1.00 83.94 267 VAL A C 1
ATOM 2085 O O . VAL A 1 267 ? -30.716 3.894 5.340 1.00 83.94 267 VAL A O 1
ATOM 2088 N N . SER A 1 268 ? -29.836 5.770 6.200 1.00 88.56 268 SER A N 1
ATOM 2089 C CA . SER A 1 268 ? -30.791 6.645 5.517 1.00 88.56 268 SER A CA 1
ATOM 2090 C C . SER A 1 268 ? -30.606 6.577 3.994 1.00 88.56 268 SER A C 1
ATOM 2092 O O . SER A 1 268 ? -29.483 6.585 3.488 1.00 88.56 268 SER A O 1
ATOM 2094 N N . GLU A 1 269 ? -31.709 6.545 3.238 1.00 88.94 269 GLU A N 1
ATOM 2095 C CA . GLU A 1 269 ? -31.647 6.517 1.768 1.00 88.94 269 GLU A CA 1
ATOM 2096 C C . GLU A 1 269 ? -30.893 7.724 1.198 1.00 88.94 269 GLU A C 1
ATOM 2098 O O . GLU A 1 269 ? -30.181 7.602 0.205 1.00 88.94 269 GLU A O 1
ATOM 2103 N N . ALA A 1 270 ? -31.019 8.889 1.841 1.00 89.62 270 ALA A N 1
ATOM 2104 C CA . ALA A 1 270 ? -30.308 10.098 1.445 1.00 89.62 270 ALA A CA 1
ATOM 2105 C C . ALA A 1 270 ? -28.784 9.929 1.555 1.00 89.62 270 ALA A C 1
ATOM 2107 O O . ALA A 1 270 ? -28.060 10.320 0.642 1.00 89.62 270 ALA A O 1
ATOM 2108 N N . PHE A 1 271 ? -28.294 9.308 2.633 1.00 90.38 271 PHE A N 1
ATOM 2109 C CA . PHE A 1 271 ? -26.866 9.049 2.799 1.00 90.38 271 PHE A CA 1
ATOM 2110 C C . PHE A 1 271 ? -26.368 7.955 1.847 1.00 90.38 271 PHE A C 1
ATOM 2112 O O . PHE A 1 271 ? -25.305 8.103 1.247 1.00 90.38 271 PHE A O 1
ATOM 2119 N N . LEU A 1 272 ? -27.166 6.905 1.617 1.00 90.88 272 LEU A N 1
ATOM 2120 C CA . LEU A 1 272 ? -26.846 5.886 0.612 1.00 90.88 272 LEU A CA 1
ATOM 2121 C C . LEU A 1 272 ? -26.709 6.488 -0.790 1.00 90.88 272 LEU A C 1
ATOM 2123 O O . LEU A 1 272 ? -25.767 6.148 -1.498 1.00 90.88 272 LEU A O 1
ATOM 2127 N N . ARG A 1 273 ? -27.593 7.418 -1.175 1.00 93.62 273 ARG A N 1
ATOM 2128 C CA . ARG A 1 273 ? -27.489 8.123 -2.462 1.00 93.62 273 ARG A CA 1
ATOM 2129 C C . ARG A 1 273 ? -26.191 8.920 -2.581 1.00 93.62 273 ARG A C 1
ATOM 2131 O O . ARG A 1 273 ? -25.560 8.836 -3.625 1.00 93.62 273 ARG A O 1
ATOM 2138 N N . LYS A 1 274 ? -25.762 9.621 -1.523 1.00 94.19 274 LYS A N 1
ATOM 2139 C CA . LYS A 1 274 ? -24.466 10.327 -1.508 1.00 94.19 274 LYS A CA 1
ATOM 2140 C C . LYS A 1 274 ? -23.286 9.368 -1.702 1.00 94.19 274 LYS A C 1
ATOM 2142 O O . LYS A 1 274 ? -22.392 9.650 -2.488 1.00 94.19 274 LYS A O 1
ATOM 2147 N N . ILE A 1 275 ? -23.295 8.223 -1.012 1.00 94.25 275 ILE A N 1
ATOM 2148 C CA . ILE A 1 275 ? -22.247 7.200 -1.163 1.00 94.25 275 ILE A CA 1
ATOM 2149 C C . ILE A 1 275 ? -22.224 6.647 -2.590 1.00 94.25 275 ILE A C 1
ATOM 2151 O O . ILE A 1 275 ? -21.147 6.449 -3.148 1.00 94.25 275 ILE A O 1
ATOM 2155 N N . MET A 1 276 ? -23.396 6.370 -3.167 1.00 94.38 276 MET A N 1
ATOM 2156 C CA . MET A 1 276 ? -23.504 5.848 -4.528 1.00 94.38 276 MET A CA 1
ATOM 2157 C C . MET A 1 276 ? -22.995 6.853 -5.562 1.00 94.38 276 MET A C 1
ATOM 2159 O O . MET A 1 276 ? -22.194 6.464 -6.404 1.00 94.38 276 MET A O 1
ATOM 2163 N N . ASP A 1 277 ? -23.397 8.121 -5.452 1.00 95.62 277 ASP A N 1
ATOM 2164 C CA . ASP A 1 277 ? -22.937 9.200 -6.333 1.00 95.62 277 ASP A CA 1
ATOM 2165 C C . ASP A 1 277 ? -21.409 9.358 -6.287 1.00 95.62 277 ASP A C 1
ATOM 2167 O O . ASP A 1 277 ? -20.736 9.270 -7.314 1.00 95.62 277 ASP A O 1
ATOM 2171 N N . PHE A 1 278 ? -20.842 9.456 -5.079 1.00 96.06 278 PHE A N 1
ATOM 2172 C CA . PHE A 1 278 ? -19.392 9.518 -4.896 1.00 96.06 278 PHE A CA 1
ATOM 2173 C C . PHE A 1 278 ? -18.684 8.283 -5.469 1.00 96.06 278 PHE A C 1
ATOM 2175 O O . PHE A 1 278 ? -17.661 8.393 -6.143 1.00 96.06 278 PHE A O 1
ATOM 2182 N N . SER A 1 279 ? -19.227 7.086 -5.220 1.00 96.06 279 SER A N 1
ATOM 2183 C CA . SER A 1 279 ? -18.668 5.832 -5.732 1.00 96.06 279 SER A CA 1
ATOM 2184 C C . SER A 1 279 ? -18.669 5.774 -7.259 1.00 96.06 279 SER A C 1
ATOM 2186 O O . SER A 1 279 ? -17.739 5.206 -7.838 1.00 96.06 279 SER A O 1
ATOM 2188 N N . GLU A 1 280 ? -19.709 6.297 -7.905 1.00 95.88 280 GLU A N 1
ATOM 2189 C CA . GLU A 1 280 ? -19.833 6.345 -9.361 1.00 95.88 280 GLU A CA 1
ATOM 2190 C C . GLU A 1 280 ? -18.802 7.308 -9.953 1.00 95.88 280 GLU A C 1
ATOM 2192 O O . GLU A 1 280 ? -17.987 6.887 -10.777 1.00 95.88 280 GLU A O 1
ATOM 2197 N N . ARG A 1 281 ? -18.738 8.549 -9.449 1.00 95.69 281 ARG A N 1
ATOM 2198 C CA . ARG A 1 281 ? -17.731 9.541 -9.864 1.00 95.69 281 ARG A CA 1
ATOM 2199 C C . ARG A 1 281 ? -16.308 9.018 -9.692 1.00 95.69 281 ARG A C 1
ATOM 2201 O O . ARG A 1 281 ? -15.535 9.009 -10.647 1.00 95.69 281 ARG A O 1
ATOM 2208 N N . LEU A 1 282 ? -15.985 8.488 -8.512 1.00 96.06 282 LEU A N 1
ATOM 2209 C CA . LEU A 1 282 ? -14.669 7.916 -8.225 1.00 96.06 282 LEU A CA 1
ATOM 2210 C C . LEU A 1 282 ? -14.311 6.764 -9.178 1.00 96.06 282 LEU A C 1
ATOM 2212 O O . LEU A 1 282 ? -13.160 6.637 -9.596 1.00 96.06 282 LEU A O 1
ATOM 2216 N N . SER A 1 283 ? -15.281 5.914 -9.526 1.00 95.81 283 SER A N 1
ATOM 2217 C CA . SER A 1 283 ? -15.053 4.793 -10.446 1.00 95.81 283 SER A CA 1
ATOM 2218 C C . SER A 1 283 ? -14.799 5.270 -11.874 1.00 95.81 283 SER A C 1
ATOM 2220 O O . SER A 1 283 ? -13.868 4.772 -12.504 1.00 95.81 283 SER A O 1
ATOM 2222 N N . ASN A 1 284 ? -15.563 6.259 -12.346 1.00 95.31 284 ASN A N 1
ATOM 2223 C CA . ASN A 1 284 ? -15.406 6.841 -13.680 1.00 95.31 284 ASN A CA 1
ATOM 2224 C C . ASN A 1 284 ? -14.018 7.472 -13.860 1.00 95.31 284 ASN A C 1
ATOM 2226 O O . ASN A 1 284 ? -13.362 7.259 -14.879 1.00 95.31 284 ASN A O 1
ATOM 2230 N N . VAL A 1 285 ? -13.533 8.205 -12.852 1.00 96.62 285 VAL A N 1
ATOM 2231 C CA . VAL A 1 285 ? -12.188 8.797 -12.903 1.00 96.62 285 VAL A CA 1
ATOM 2232 C C . VAL A 1 285 ? -11.109 7.723 -12.856 1.00 96.62 285 VAL A C 1
ATOM 2234 O O . VAL A 1 285 ? -10.196 7.735 -13.679 1.00 96.62 285 VAL A O 1
ATOM 2237 N N . LEU A 1 286 ? -11.220 6.747 -11.951 1.00 95.38 286 LEU A N 1
ATOM 2238 C CA . LEU A 1 286 ? -10.257 5.646 -11.881 1.00 95.38 286 LEU A CA 1
ATOM 2239 C C . LEU A 1 286 ? -10.164 4.864 -13.194 1.00 95.38 286 LEU A C 1
ATOM 2241 O O . LEU A 1 286 ? -9.066 4.469 -13.579 1.00 95.38 286 LEU A O 1
ATOM 2245 N N . GLU A 1 287 ? -11.283 4.647 -13.887 1.00 95.56 287 GLU A N 1
ATOM 2246 C CA . GLU A 1 287 ? -11.290 4.006 -15.204 1.00 95.56 287 GLU A CA 1
ATOM 2247 C C . GLU A 1 287 ? -10.450 4.794 -16.216 1.00 95.56 287 GLU A C 1
ATOM 2249 O O . GLU A 1 287 ? -9.622 4.199 -16.905 1.00 95.56 287 GLU A O 1
ATOM 2254 N N . LYS A 1 288 ? -10.574 6.128 -16.244 1.00 97.19 288 LYS A N 1
ATOM 2255 C CA . LYS A 1 288 ? -9.768 6.992 -17.122 1.00 97.19 288 LYS A CA 1
ATOM 2256 C C . LYS A 1 288 ? -8.283 6.950 -16.788 1.00 97.19 288 LYS A C 1
ATOM 2258 O O . LYS A 1 288 ? -7.464 6.843 -17.697 1.00 97.19 288 LYS A O 1
ATOM 2263 N N . PHE A 1 289 ? -7.928 6.942 -15.504 1.00 96.06 289 PHE A N 1
ATOM 2264 C CA . PHE A 1 289 ? -6.540 6.725 -15.091 1.00 96.06 289 PHE A CA 1
ATOM 2265 C C . PHE A 1 289 ? -6.025 5.364 -15.564 1.00 96.06 289 PHE A C 1
ATOM 2267 O O . PHE A 1 289 ? -4.947 5.287 -16.143 1.00 96.06 289 PHE A O 1
ATOM 2274 N N . HIS A 1 290 ? -6.789 4.288 -15.373 1.00 93.56 290 HIS A N 1
ATOM 2275 C CA . HIS A 1 290 ? -6.390 2.959 -15.837 1.00 93.56 290 HIS A CA 1
ATOM 2276 C C . HIS A 1 290 ? -6.239 2.882 -17.365 1.00 93.56 290 HIS A C 1
ATOM 2278 O O . HIS A 1 290 ? -5.317 2.221 -17.839 1.00 93.56 290 HIS A O 1
ATOM 2284 N N . GLU A 1 291 ? -7.100 3.563 -18.125 1.00 94.00 291 GLU A N 1
ATOM 2285 C CA . GLU A 1 291 ? -7.013 3.668 -19.585 1.00 94.00 291 GLU A CA 1
ATOM 2286 C C . GLU A 1 291 ? -5.731 4.391 -20.024 1.00 94.00 291 GLU A C 1
ATOM 2288 O O . GLU A 1 291 ? -4.987 3.865 -20.853 1.00 94.00 291 GLU A O 1
ATOM 2293 N N . VAL A 1 292 ? -5.436 5.554 -19.436 1.00 95.06 292 VAL A N 1
ATOM 2294 C CA . VAL A 1 292 ? -4.217 6.326 -19.728 1.00 95.06 292 VAL A CA 1
ATOM 2295 C C . VAL A 1 292 ? -2.966 5.536 -19.347 1.00 95.06 292 VAL A C 1
ATOM 2297 O O . VAL A 1 292 ? -2.068 5.379 -20.168 1.00 95.06 292 VAL A O 1
ATOM 2300 N N . ILE A 1 293 ? -2.916 4.966 -18.138 1.00 91.88 293 ILE A N 1
ATOM 2301 C CA . ILE A 1 293 ? -1.760 4.183 -17.673 1.00 91.88 293 ILE A CA 1
ATOM 2302 C C . ILE A 1 293 ? -1.557 2.939 -18.552 1.00 91.88 293 ILE A C 1
ATOM 2304 O O . ILE A 1 293 ? -0.423 2.576 -18.859 1.00 91.88 293 ILE A O 1
ATOM 2308 N N . GLY A 1 294 ? -2.647 2.291 -18.977 1.00 88.88 294 GLY A N 1
ATOM 2309 C CA . GLY A 1 294 ? -2.607 1.116 -19.849 1.00 88.88 294 GLY A CA 1
ATOM 2310 C C . GLY A 1 294 ? -2.078 1.399 -21.254 1.00 88.88 294 GLY A C 1
ATOM 2311 O O . GLY A 1 294 ? -1.521 0.497 -21.877 1.00 88.88 294 GLY A O 1
ATOM 2312 N N . ASN A 1 295 ? -2.222 2.637 -21.728 1.00 90.94 295 ASN A N 1
ATOM 2313 C CA . ASN A 1 295 ? -1.765 3.084 -23.043 1.00 90.94 295 ASN A CA 1
ATOM 2314 C C . ASN A 1 295 ? -0.528 3.998 -22.971 1.00 90.94 295 ASN A C 1
ATOM 2316 O O . ASN A 1 295 ? -0.159 4.591 -23.982 1.00 90.94 295 ASN A O 1
ATOM 2320 N N . LEU A 1 296 ? 0.106 4.117 -21.798 1.00 90.44 296 LEU A N 1
ATOM 2321 C CA . LEU A 1 296 ? 1.195 5.058 -21.556 1.00 90.44 296 LEU A CA 1
ATOM 2322 C C . LEU A 1 296 ? 2.399 4.770 -22.466 1.00 90.44 296 LEU A C 1
ATOM 2324 O O . LEU A 1 296 ? 3.038 3.719 -22.354 1.00 90.44 296 LEU A O 1
ATOM 2328 N N . ASN A 1 297 ? 2.758 5.741 -23.306 1.00 89.56 297 ASN A N 1
ATOM 2329 C CA . ASN A 1 297 ? 3.939 5.691 -24.157 1.00 89.56 297 ASN A CA 1
ATOM 2330 C C . ASN A 1 297 ? 5.005 6.673 -23.657 1.00 89.56 297 ASN A C 1
ATOM 2332 O O . ASN A 1 297 ? 4.837 7.889 -23.717 1.00 89.56 297 ASN A O 1
ATOM 2336 N N . LEU A 1 298 ? 6.139 6.131 -23.210 1.00 89.06 298 LEU A N 1
ATOM 2337 C CA . LEU A 1 298 ? 7.233 6.900 -22.610 1.00 89.06 298 LEU A CA 1
ATOM 2338 C C . LEU A 1 298 ? 7.992 7.806 -23.595 1.00 89.06 298 LEU A C 1
ATOM 2340 O O . LEU A 1 298 ? 8.791 8.633 -23.158 1.00 89.06 298 LEU A O 1
ATOM 2344 N N . GLU A 1 299 ? 7.789 7.641 -24.903 1.00 88.38 299 GLU A N 1
ATOM 2345 C CA . GLU A 1 299 ? 8.387 8.499 -25.939 1.00 88.38 299 GLU A CA 1
ATOM 2346 C C . GLU A 1 299 ? 7.485 9.681 -26.319 1.00 88.38 299 GLU A C 1
ATOM 2348 O O . GLU A 1 299 ? 7.948 10.660 -26.905 1.00 88.38 299 GLU A O 1
ATOM 2353 N N . GLU A 1 300 ? 6.198 9.597 -25.984 1.00 90.62 300 GLU A N 1
ATOM 2354 C CA . GLU A 1 300 ? 5.222 10.647 -26.256 1.00 90.62 300 GLU A CA 1
ATOM 2355 C C . GLU A 1 300 ? 5.249 11.730 -25.169 1.00 90.62 300 GLU A C 1
ATOM 2357 O O . GLU A 1 300 ? 5.909 11.605 -24.136 1.00 90.62 300 GLU A O 1
ATOM 2362 N N . GLY A 1 301 ? 4.596 12.858 -25.441 1.00 91.56 301 GLY A N 1
ATOM 2363 C CA . GLY A 1 301 ? 4.533 13.980 -24.509 1.00 91.56 301 GLY A CA 1
ATOM 2364 C C . GLY A 1 301 ? 3.552 13.757 -23.359 1.00 91.56 301 GLY A C 1
ATOM 2365 O O . GLY A 1 301 ? 2.834 12.756 -23.302 1.00 91.56 301 GLY A O 1
ATOM 2366 N N . SER A 1 302 ? 3.543 14.693 -22.409 1.00 93.69 302 SER A N 1
ATOM 2367 C CA . SER A 1 302 ? 2.661 14.660 -21.236 1.00 93.69 302 SER A CA 1
ATOM 2368 C C . SER A 1 302 ? 1.186 14.881 -21.579 1.00 93.69 302 SER A C 1
ATOM 2370 O O . SER A 1 302 ? 0.332 14.608 -20.746 1.00 93.69 302 SER A O 1
ATOM 2372 N N . GLU A 1 303 ? 0.857 15.306 -22.802 1.00 94.88 303 GLU A N 1
ATOM 2373 C CA . GLU A 1 303 ? -0.522 15.531 -23.259 1.00 94.88 303 GLU A CA 1
ATOM 2374 C C . GLU A 1 303 ? -1.378 14.253 -23.220 1.00 94.88 303 GLU A C 1
ATOM 2376 O O . GLU A 1 303 ? -2.604 14.317 -23.158 1.00 94.88 303 GLU A O 1
ATOM 2381 N N . GLN A 1 304 ? -0.750 13.074 -23.211 1.00 94.56 304 GLN A N 1
ATOM 2382 C CA . GLN A 1 304 ? -1.450 11.798 -23.036 1.00 94.56 304 GLN A CA 1
ATOM 2383 C C . GLN A 1 304 ? -2.082 11.635 -21.641 1.00 94.56 304 GLN A C 1
ATOM 2385 O O . GLN A 1 304 ? -2.978 10.810 -21.476 1.00 94.56 304 GLN A O 1
ATOM 2390 N N . LEU A 1 305 ? -1.625 12.401 -20.640 1.00 95.88 305 LEU A N 1
ATOM 2391 C CA . LEU A 1 305 ? -2.145 12.372 -19.268 1.00 95.88 305 LEU A CA 1
ATOM 2392 C C . LEU A 1 305 ? -3.431 13.196 -19.118 1.00 95.88 305 LEU A C 1
ATOM 2394 O O . LEU A 1 305 ? -4.271 12.892 -18.267 1.00 95.88 305 LEU A O 1
ATOM 2398 N N . THR A 1 306 ? -3.625 14.176 -20.004 1.00 95.75 306 THR A N 1
ATOM 2399 C CA . THR A 1 306 ? -4.718 15.153 -19.960 1.00 95.75 30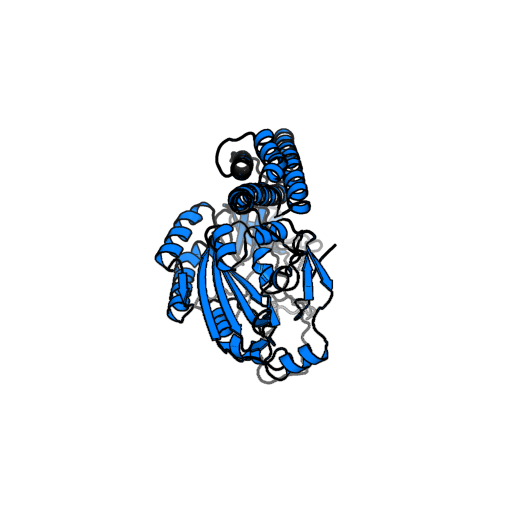6 THR A CA 1
ATOM 2400 C C . THR A 1 306 ? -6.114 14.533 -19.842 1.00 95.75 306 THR A C 1
ATOM 2402 O O . THR A 1 306 ? -6.880 15.011 -19.012 1.00 95.75 306 THR A O 1
ATOM 2405 N N . PRO A 1 307 ? -6.482 13.443 -20.549 1.00 96.94 307 PRO A N 1
ATOM 2406 C CA . PRO A 1 307 ? -7.813 12.849 -20.394 1.00 96.94 307 PRO A CA 1
ATOM 2407 C C . PRO A 1 307 ? -8.128 12.383 -18.965 1.00 96.94 307 PRO A C 1
ATOM 2409 O O . PRO A 1 307 ? -9.282 12.421 -18.537 1.00 96.94 307 PRO A O 1
ATOM 2412 N N . ALA A 1 308 ? -7.119 11.919 -18.225 1.00 96.19 308 ALA A N 1
ATOM 2413 C CA . ALA A 1 308 ? -7.277 11.488 -16.841 1.00 96.19 308 ALA A CA 1
ATOM 2414 C C . ALA A 1 308 ? -7.246 12.679 -15.868 1.00 96.19 308 ALA A C 1
ATOM 2416 O O . ALA A 1 308 ? -8.031 12.697 -14.921 1.00 96.19 308 ALA A O 1
ATOM 2417 N N . GLU A 1 309 ? -6.417 13.691 -16.129 1.00 94.94 309 GLU A N 1
ATOM 2418 C CA . GLU A 1 309 ? -6.381 14.947 -15.362 1.00 94.94 309 GLU A CA 1
ATOM 2419 C C . GLU A 1 309 ? -7.704 15.722 -15.480 1.00 94.94 309 GLU A C 1
ATOM 2421 O O . GLU A 1 309 ? -8.303 16.092 -14.473 1.00 94.94 309 GLU A O 1
ATOM 2426 N N . GLU A 1 310 ? -8.239 15.870 -16.695 1.00 95.31 310 GLU A N 1
ATOM 2427 C CA . GLU A 1 310 ? -9.547 16.489 -16.933 1.00 95.31 310 GLU A CA 1
ATOM 2428 C C . GLU A 1 310 ? -10.668 15.708 -16.238 1.00 95.31 310 GLU A C 1
ATOM 2430 O O . GLU A 1 310 ? -11.556 16.299 -15.622 1.00 95.31 310 GLU A O 1
ATOM 2435 N N . ALA A 1 311 ? -10.628 14.371 -16.289 1.00 95.44 311 ALA A N 1
ATOM 2436 C CA . ALA A 1 311 ? -11.589 13.545 -15.568 1.00 95.44 311 ALA A CA 1
ATOM 2437 C C . ALA A 1 311 ? -11.484 13.745 -14.047 1.00 95.44 311 ALA A C 1
ATOM 2439 O O . ALA A 1 311 ? -12.517 13.809 -13.378 1.00 95.44 311 ALA A O 1
ATOM 2440 N N . PHE A 1 312 ? -10.267 13.870 -13.508 1.00 94.31 312 PHE A N 1
ATOM 2441 C CA . PHE A 1 312 ? -10.029 14.139 -12.091 1.00 94.31 312 PHE A CA 1
ATOM 2442 C C . PHE A 1 312 ? -10.664 15.461 -11.656 1.00 94.31 312 PHE A C 1
ATOM 2444 O O . PHE A 1 312 ? -11.383 15.488 -10.653 1.00 94.31 312 PHE A O 1
ATOM 2451 N N . ASP A 1 313 ? -10.443 16.522 -12.435 1.00 91.00 313 ASP A N 1
ATOM 2452 C CA . ASP A 1 313 ? -10.939 17.866 -12.145 1.00 91.00 313 ASP A CA 1
ATOM 2453 C C . ASP A 1 313 ? -12.460 17.992 -12.308 1.00 91.00 313 ASP A C 1
ATOM 2455 O O . ASP A 1 313 ? -13.116 18.592 -11.459 1.00 91.00 313 ASP A O 1
ATOM 2459 N N . LEU A 1 314 ? -13.048 17.400 -13.354 1.00 89.75 314 LEU A N 1
ATOM 2460 C CA . LEU A 1 314 ? -14.480 17.539 -13.659 1.00 89.75 314 LEU A CA 1
ATOM 2461 C C . LEU A 1 314 ? -15.411 16.782 -12.702 1.00 89.75 314 LEU A C 1
ATOM 2463 O O . LEU A 1 314 ? -16.597 17.099 -12.638 1.00 89.75 314 LEU A O 1
ATOM 2467 N N . ASN A 1 315 ? -14.908 15.762 -12.004 1.00 85.00 315 ASN A N 1
ATOM 2468 C CA . ASN A 1 315 ? -15.724 14.869 -11.169 1.00 85.00 315 ASN A CA 1
ATOM 2469 C C . ASN A 1 315 ? -15.505 15.068 -9.659 1.00 85.00 315 ASN A C 1
ATOM 2471 O O . ASN A 1 315 ? -16.020 14.284 -8.857 1.00 85.00 315 ASN A O 1
ATOM 2475 N N . SER A 1 316 ? -14.748 16.095 -9.264 1.00 83.56 316 SER A N 1
ATOM 2476 C CA . SER A 1 316 ? -14.502 16.434 -7.862 1.00 83.56 316 SER A CA 1
ATOM 2477 C C . SER A 1 316 ? -15.378 17.604 -7.420 1.00 83.56 316 SER A C 1
ATOM 2479 O O . SER A 1 316 ? -15.332 18.672 -8.025 1.00 83.56 316 SER A O 1
ATOM 2481 N N . ASP A 1 317 ? -16.099 17.442 -6.311 1.00 82.44 317 ASP A N 1
ATOM 2482 C CA . ASP A 1 317 ? -16.901 18.522 -5.712 1.00 82.44 317 ASP A CA 1
ATOM 2483 C C . ASP A 1 317 ? -16.073 19.428 -4.777 1.00 82.44 317 ASP A C 1
ATOM 2485 O O . ASP A 1 317 ? -16.554 20.450 -4.284 1.00 82.44 317 ASP A O 1
ATOM 2489 N N . ILE A 1 318 ? -14.821 19.047 -4.503 1.00 86.00 318 ILE A N 1
ATOM 2490 C CA . ILE A 1 318 ? -13.908 19.730 -3.578 1.00 86.00 318 ILE A CA 1
ATOM 2491 C C . ILE A 1 318 ? -12.669 20.217 -4.330 1.00 86.00 318 ILE A C 1
ATOM 2493 O O . ILE A 1 318 ? -12.164 19.523 -5.206 1.00 86.00 318 ILE A O 1
ATOM 2497 N N . GLU A 1 319 ? -12.142 21.387 -3.962 1.00 86.25 319 GLU A N 1
ATOM 2498 C CA . GLU A 1 319 ? -10.901 21.946 -4.514 1.00 86.25 319 GLU A CA 1
ATOM 2499 C C . GLU A 1 319 ? -9.660 21.651 -3.641 1.00 86.25 319 GLU A C 1
ATOM 2501 O O . GLU A 1 319 ? -9.744 21.380 -2.437 1.00 86.25 319 GLU A O 1
ATOM 2506 N N . GLY A 1 320 ? -8.473 21.767 -4.247 1.00 84.75 320 GLY A N 1
ATOM 2507 C CA . GLY A 1 320 ? -7.169 21.657 -3.577 1.00 84.75 320 GLY A CA 1
ATOM 2508 C C . GLY A 1 320 ? -6.550 20.258 -3.626 1.00 84.75 320 GLY A C 1
ATOM 2509 O O . GLY A 1 320 ? -6.871 19.466 -4.497 1.00 84.75 320 GLY A O 1
ATOM 2510 N N . ASP A 1 321 ? -5.639 19.955 -2.708 1.00 84.38 321 ASP A N 1
ATOM 2511 C CA . ASP A 1 321 ? -4.947 18.658 -2.678 1.00 84.38 321 ASP A CA 1
ATOM 2512 C C . ASP A 1 321 ? -5.786 17.568 -2.000 1.00 84.38 321 ASP A C 1
ATOM 2514 O O . ASP A 1 321 ? -6.534 17.869 -1.062 1.00 84.38 321 ASP A O 1
ATOM 2518 N N . ASN A 1 322 ? -5.610 16.301 -2.394 1.00 86.81 322 ASN A N 1
ATOM 2519 C CA . ASN A 1 322 ? -6.319 15.143 -1.828 1.00 86.81 322 ASN A CA 1
ATOM 2520 C C . ASN A 1 322 ? -7.855 15.296 -1.840 1.00 86.81 322 ASN A C 1
ATOM 2522 O O . ASN A 1 322 ? -8.514 15.108 -0.809 1.00 86.81 322 ASN A O 1
ATOM 2526 N N . ARG A 1 323 ? -8.425 15.740 -2.966 1.00 92.50 323 ARG A N 1
ATOM 2527 C CA . ARG A 1 323 ? -9.835 16.156 -3.071 1.00 92.50 323 ARG A CA 1
ATOM 2528 C C . ARG A 1 323 ? -10.783 15.000 -2.779 1.00 92.50 323 ARG A C 1
ATOM 2530 O O . ARG A 1 323 ? -11.640 15.128 -1.905 1.00 92.50 323 ARG A O 1
ATOM 2537 N N . TYR A 1 324 ? -10.573 13.850 -3.421 1.00 94.38 324 TYR A N 1
ATOM 2538 C CA . TYR A 1 324 ? -11.443 12.682 -3.256 1.00 94.38 324 TYR A CA 1
ATOM 2539 C C . TYR A 1 324 ? -11.310 12.090 -1.855 1.00 94.38 324 TYR A C 1
ATOM 2541 O O . TYR A 1 324 ? -12.301 11.701 -1.232 1.00 94.38 324 TYR A O 1
ATOM 2549 N N . THR A 1 325 ? -10.090 12.066 -1.317 1.00 92.00 325 THR A N 1
ATOM 2550 C CA . THR A 1 325 ? -9.833 11.625 0.054 1.00 92.00 325 THR A CA 1
ATOM 2551 C C . THR A 1 325 ? -10.488 12.544 1.088 1.00 92.00 325 THR A C 1
ATOM 2553 O O . THR A 1 325 ? -11.022 12.060 2.090 1.00 92.00 325 THR A O 1
ATOM 2556 N N . LYS A 1 326 ? -10.466 13.865 0.884 1.00 92.12 326 LYS A N 1
ATOM 2557 C CA . LYS A 1 326 ? -11.174 14.822 1.750 1.00 92.12 326 LYS A CA 1
ATOM 2558 C C . LYS A 1 326 ? -12.683 14.624 1.673 1.00 92.12 326 LYS A C 1
ATOM 2560 O O . LYS A 1 326 ? -13.331 14.595 2.716 1.00 92.12 326 LYS A O 1
ATOM 2565 N N . GLU A 1 327 ? -13.215 14.420 0.473 1.00 93.69 327 GLU A N 1
ATOM 2566 C CA . GLU A 1 327 ? -14.647 14.244 0.244 1.00 93.69 327 GLU A CA 1
ATOM 2567 C C . GLU A 1 327 ? -15.191 13.004 0.961 1.00 93.69 327 GLU A C 1
ATOM 2569 O O . GLU A 1 327 ? -16.138 13.093 1.746 1.00 93.69 327 GLU A O 1
ATOM 2574 N N . ILE A 1 328 ? -14.530 11.850 0.817 1.00 93.75 328 ILE A N 1
ATOM 2575 C CA . ILE A 1 328 ? -14.949 10.647 1.544 1.00 93.75 328 ILE A CA 1
ATOM 2576 C C . ILE A 1 328 ? -14.768 10.799 3.059 1.00 93.75 328 ILE A C 1
ATOM 2578 O O . ILE A 1 328 ? -15.592 10.302 3.824 1.00 93.75 328 ILE A O 1
ATOM 2582 N N . LYS A 1 329 ? -13.730 11.511 3.526 1.00 89.50 329 LYS A N 1
ATOM 2583 C CA . LYS A 1 329 ? -13.554 11.815 4.958 1.00 89.50 329 LYS A CA 1
ATOM 2584 C C . LYS A 1 329 ? -14.708 12.677 5.483 1.00 89.50 329 LYS A C 1
ATOM 2586 O O . LYS A 1 329 ? -15.175 12.413 6.591 1.00 89.50 329 LYS A O 1
ATOM 2591 N N . GLN A 1 330 ? -15.211 13.621 4.686 1.00 90.56 330 GLN A N 1
ATOM 2592 C CA . GLN A 1 330 ? -16.395 14.412 5.017 1.00 90.56 330 GLN A CA 1
ATOM 2593 C C . GLN A 1 330 ? -17.655 13.535 5.100 1.00 90.56 330 GLN A C 1
ATOM 2595 O O . GLN A 1 330 ? -18.355 13.572 6.113 1.00 90.56 330 GLN A O 1
ATOM 2600 N N . LEU A 1 331 ? -17.896 12.664 4.114 1.00 90.25 331 LEU A N 1
ATOM 2601 C CA . LEU A 1 331 ? -19.013 11.707 4.153 1.00 90.25 331 LEU A CA 1
ATOM 2602 C C . LEU A 1 331 ? -18.939 10.778 5.378 1.00 90.25 331 LEU A C 1
ATOM 2604 O O . LEU A 1 331 ? -19.951 10.492 6.017 1.00 90.25 331 LEU A O 1
ATOM 2608 N N . ILE A 1 332 ? -17.735 10.331 5.750 1.00 87.50 332 ILE A N 1
ATOM 2609 C CA . ILE A 1 332 ? -17.514 9.529 6.960 1.00 87.50 332 ILE A CA 1
ATOM 2610 C C . ILE A 1 332 ? -17.855 10.337 8.220 1.00 87.50 332 ILE A C 1
ATOM 2612 O O . ILE A 1 332 ? -18.452 9.782 9.144 1.00 87.50 332 ILE A O 1
ATOM 2616 N N . SER A 1 333 ? -17.482 11.619 8.300 1.00 84.69 333 SER A N 1
ATOM 2617 C CA . SER A 1 333 ? -17.842 12.456 9.453 1.00 84.69 333 SER A CA 1
ATOM 2618 C C . SER A 1 333 ? -19.345 12.709 9.550 1.00 84.69 333 SER A C 1
ATOM 2620 O O . SER A 1 333 ? -19.885 12.583 10.644 1.00 84.69 333 SER A O 1
ATOM 2622 N N . GLU A 1 334 ? -20.031 12.938 8.426 1.00 82.12 334 GLU A N 1
ATOM 2623 C CA . GLU A 1 334 ? -21.490 13.125 8.383 1.00 82.12 334 GLU A CA 1
ATOM 2624 C C . GLU A 1 334 ? -22.248 11.887 8.894 1.00 82.12 334 GLU A C 1
ATOM 2626 O O . GLU A 1 334 ? -23.287 12.013 9.528 1.00 82.12 334 GLU A O 1
ATOM 2631 N N . ASN A 1 335 ? -21.708 10.680 8.692 1.00 72.50 335 ASN A N 1
ATOM 2632 C CA . ASN A 1 335 ? -22.273 9.449 9.263 1.00 72.50 335 ASN A CA 1
ATOM 2633 C C . ASN A 1 335 ? -22.022 9.294 10.776 1.00 72.50 335 ASN A C 1
ATOM 2635 O O . ASN A 1 335 ? -22.696 8.512 11.450 1.00 72.50 335 ASN A O 1
ATOM 2639 N N . ASN A 1 336 ? -21.003 9.970 11.311 1.00 66.69 336 ASN A N 1
ATOM 2640 C CA . ASN A 1 336 ? -20.629 9.890 12.723 1.00 66.69 336 ASN A CA 1
ATOM 2641 C C . ASN A 1 336 ? -21.274 10.994 13.573 1.00 66.69 336 ASN A C 1
ATOM 2643 O O . ASN A 1 336 ? -21.375 10.821 14.790 1.00 66.69 336 ASN A O 1
ATOM 2647 N N . GLU A 1 337 ? -21.749 12.080 12.962 1.00 49.22 337 GLU A N 1
ATOM 2648 C CA . GLU A 1 337 ? -22.584 13.086 13.617 1.00 49.22 337 GLU A CA 1
ATOM 2649 C C . GLU A 1 337 ? -24.023 12.579 13.772 1.00 49.22 337 GLU A C 1
ATOM 2651 O O . GLU A 1 337 ? -24.902 12.854 12.972 1.00 49.22 337 GLU A O 1
ATOM 2656 N N . GLU A 1 338 ? -24.235 11.774 14.811 1.00 46.94 338 GLU A N 1
ATOM 2657 C CA . GLU A 1 338 ? -25.279 11.998 15.814 1.00 46.94 338 GLU A CA 1
ATOM 2658 C C . GLU A 1 338 ? -25.162 10.903 16.881 1.00 46.94 338 GLU A C 1
ATOM 2660 O O . GLU A 1 338 ? -25.111 9.690 16.611 1.00 46.94 338 GLU A O 1
ATOM 2665 N N . ASP A 1 339 ? -25.093 11.362 18.126 1.00 47.97 339 ASP A N 1
ATOM 2666 C CA . ASP A 1 339 ? -25.289 10.599 19.354 1.00 47.97 339 ASP A CA 1
ATOM 2667 C C . ASP A 1 339 ? -26.783 10.228 19.429 1.00 47.97 339 ASP A C 1
ATOM 2669 O O . ASP A 1 339 ? -27.513 10.676 20.308 1.00 47.97 339 ASP A O 1
ATOM 2673 N N . ASP A 1 340 ? -27.278 9.503 18.416 1.00 50.59 340 ASP A N 1
ATOM 2674 C CA . ASP A 1 340 ? -28.678 9.107 18.321 1.00 50.59 340 ASP A CA 1
ATOM 2675 C C . ASP A 1 340 ? -28.989 8.197 19.519 1.00 50.59 340 ASP A C 1
ATOM 2677 O O . ASP A 1 340 ? -28.447 7.082 19.601 1.00 50.59 340 ASP A O 1
ATOM 2681 N N . PRO A 1 341 ? -29.855 8.625 20.457 1.00 54.41 341 PRO A N 1
ATOM 2682 C CA . PRO A 1 341 ? -30.269 7.792 21.579 1.00 54.41 341 PRO A CA 1
ATOM 2683 C C . PRO A 1 341 ? -30.952 6.488 21.128 1.00 54.41 341 PRO A C 1
ATOM 2685 O O . PRO A 1 341 ? -31.107 5.585 21.949 1.00 54.41 341 PRO A O 1
ATOM 2688 N N . ASN A 1 342 ? -31.308 6.355 19.843 1.00 53.62 342 ASN A N 1
ATOM 2689 C CA . ASN A 1 342 ? -31.877 5.152 19.237 1.00 53.62 342 ASN A CA 1
ATOM 2690 C C . ASN A 1 342 ? -30.863 4.242 18.523 1.00 53.62 342 ASN A C 1
ATOM 2692 O O . ASN A 1 342 ? -31.278 3.236 17.939 1.00 53.62 342 ASN A O 1
ATOM 2696 N N . LYS A 1 343 ? -29.548 4.522 18.566 1.00 62.38 343 LYS A N 1
ATOM 2697 C CA . LYS A 1 343 ? -28.548 3.588 18.018 1.00 62.38 343 LYS A CA 1
ATOM 2698 C C . LYS A 1 343 ? -28.726 2.206 18.664 1.00 62.38 343 LYS A C 1
ATOM 2700 O O . LYS A 1 343 ? -28.780 2.123 19.892 1.00 62.38 343 LYS A O 1
ATOM 2705 N N . PRO A 1 344 ? -28.804 1.112 17.883 1.00 59.41 344 PRO A N 1
ATOM 2706 C CA . PRO A 1 344 ? -29.050 -0.219 18.423 1.00 59.41 344 PRO A CA 1
ATOM 2707 C C . PRO A 1 344 ? -27.918 -0.622 19.371 1.00 59.41 344 PRO A C 1
ATOM 2709 O O . PRO A 1 344 ? -26.787 -0.876 18.952 1.00 59.41 344 PRO A O 1
ATOM 2712 N N . ARG A 1 345 ? -28.232 -0.673 20.667 1.00 73.88 345 ARG A N 1
ATOM 2713 C CA . ARG A 1 345 ? -27.298 -1.067 21.720 1.00 73.88 345 ARG A CA 1
ATOM 2714 C C . ARG A 1 345 ? -27.345 -2.575 21.919 1.00 73.88 345 ARG A C 1
ATOM 2716 O O . ARG A 1 345 ? -28.404 -3.200 21.913 1.00 73.88 345 ARG A O 1
ATOM 2723 N N . GLY A 1 346 ? -26.178 -3.180 22.084 1.00 81.31 346 GLY A N 1
ATOM 2724 C CA . GLY A 1 346 ? -26.064 -4.596 22.394 1.00 81.31 346 GLY A CA 1
ATOM 2725 C C . GLY A 1 346 ? -26.108 -4.847 23.889 1.00 81.31 346 GLY A C 1
ATOM 2726 O O . GLY A 1 346 ? -25.424 -4.161 24.642 1.00 81.31 346 GLY A O 1
ATOM 2727 N N . ILE A 1 347 ? -26.832 -5.879 24.317 1.00 86.88 347 ILE A N 1
ATOM 2728 C CA . ILE A 1 347 ? -26.819 -6.340 25.708 1.00 86.88 347 ILE A CA 1
ATOM 2729 C C . ILE A 1 347 ? -26.038 -7.653 25.784 1.00 86.88 347 ILE A C 1
ATOM 2731 O O . ILE A 1 347 ? -26.300 -8.583 25.022 1.00 86.88 347 ILE A O 1
ATOM 2735 N N . TYR A 1 348 ? -25.083 -7.748 26.708 1.00 88.94 348 TYR A N 1
ATOM 2736 C CA . TYR A 1 348 ? -24.368 -8.993 26.995 1.00 88.94 348 TYR A CA 1
ATOM 2737 C C . TYR A 1 348 ? -24.213 -9.224 28.497 1.00 88.94 348 TYR A C 1
ATOM 2739 O O . TYR A 1 348 ? -24.252 -8.295 29.301 1.00 88.94 348 TYR A O 1
ATOM 2747 N N . THR A 1 349 ? -24.007 -10.481 28.890 1.00 89.94 349 THR A N 1
ATOM 2748 C CA . THR A 1 349 ? -23.728 -10.854 30.281 1.00 89.94 349 THR A CA 1
ATOM 2749 C C . THR A 1 349 ? -22.263 -11.237 30.444 1.00 89.94 349 THR A C 1
ATOM 2751 O O . THR A 1 349 ? -21.779 -12.178 29.818 1.00 89.94 349 THR A O 1
ATOM 2754 N N . HIS A 1 350 ? -21.554 -10.536 31.325 1.00 89.00 350 HIS A N 1
ATOM 2755 C CA . HIS A 1 350 ? -20.226 -10.917 31.773 1.00 89.00 350 HIS A CA 1
ATOM 2756 C C . HIS A 1 350 ? -20.326 -11.863 32.974 1.00 89.00 350 HIS A C 1
ATOM 2758 O O . HIS A 1 350 ? -20.525 -11.446 34.117 1.00 89.00 350 HIS A O 1
ATOM 2764 N N . TRP A 1 351 ? -20.141 -13.155 32.725 1.00 87.50 351 TRP A N 1
ATOM 2765 C CA . TRP A 1 351 ? -20.101 -14.176 33.770 1.00 87.50 351 TRP A CA 1
ATOM 2766 C C . TRP A 1 351 ? -18.800 -14.087 34.584 1.00 87.50 351 TRP A C 1
ATOM 2768 O O . TRP A 1 351 ? -17.733 -13.789 34.046 1.00 87.50 351 TRP A O 1
ATOM 2778 N N . GLY A 1 352 ? -18.880 -14.297 35.898 1.00 84.12 352 GLY A N 1
ATOM 2779 C CA . GLY A 1 352 ? -17.735 -14.296 36.816 1.00 84.12 352 GLY A CA 1
ATOM 2780 C C . GLY A 1 352 ? -17.167 -12.918 37.191 1.00 84.12 352 GLY A C 1
ATOM 2781 O O . GLY A 1 352 ? -16.174 -12.860 37.921 1.00 84.12 352 GLY A O 1
ATOM 2782 N N . LYS A 1 353 ? -17.757 -11.807 36.727 1.00 84.56 353 LYS A N 1
ATOM 2783 C CA . LYS A 1 353 ? -17.292 -10.435 37.011 1.00 84.56 353 LYS A CA 1
ATOM 2784 C C . LYS A 1 353 ? -18.430 -9.532 37.490 1.00 84.56 353 LYS A C 1
ATOM 2786 O O . LYS A 1 353 ? -19.600 -9.812 37.247 1.00 84.56 353 LYS A O 1
ATOM 2791 N N . ARG A 1 354 ? -18.044 -8.448 38.176 1.00 89.62 354 ARG A N 1
ATOM 2792 C CA . ARG A 1 354 ? -18.914 -7.360 38.674 1.00 89.62 354 ARG A CA 1
ATOM 2793 C C . ARG A 1 354 ? -18.812 -6.065 37.845 1.00 89.62 354 ARG A C 1
ATOM 2795 O O . ARG A 1 354 ? -19.290 -5.025 38.273 1.00 89.62 354 ARG A O 1
ATOM 2802 N N . ALA A 1 355 ? -18.109 -6.112 36.716 1.00 89.69 355 ALA A N 1
ATOM 2803 C CA . ALA A 1 355 ? -17.871 -4.969 35.844 1.00 89.69 355 ALA A CA 1
ATOM 2804 C C . ALA A 1 355 ? -17.877 -5.425 34.382 1.00 89.69 355 ALA A C 1
ATOM 2806 O O . ALA A 1 355 ? -17.592 -6.593 34.094 1.00 89.69 355 ALA A O 1
ATOM 2807 N N . CYS A 1 356 ? -18.174 -4.498 33.475 1.00 88.06 356 CYS A N 1
ATOM 2808 C CA . CYS A 1 356 ? -18.128 -4.740 32.040 1.00 88.06 356 CYS A CA 1
ATOM 2809 C C . CYS A 1 356 ? -16.688 -4.903 31.542 1.00 88.06 356 CYS A C 1
ATOM 2811 O O . CYS A 1 356 ? -15.751 -4.322 32.089 1.00 88.06 356 CYS A O 1
ATOM 2813 N N . GLY A 1 357 ? -16.505 -5.716 30.499 1.00 78.81 357 GLY A N 1
ATOM 2814 C CA . GLY A 1 357 ? -15.176 -5.999 29.944 1.00 78.81 357 GLY A CA 1
ATOM 2815 C C . GLY A 1 357 ? -14.611 -4.848 29.107 1.00 78.81 357 GLY A C 1
ATOM 2816 O O . GLY A 1 357 ? -13.400 -4.758 28.920 1.00 78.81 357 GLY A O 1
ATOM 2817 N N . HIS A 1 358 ? -15.478 -3.958 28.620 1.00 79.12 358 HIS A N 1
ATOM 2818 C CA . HIS A 1 358 ? -15.125 -2.852 27.739 1.00 79.12 358 HIS A CA 1
ATOM 2819 C C . HIS A 1 358 ? -15.450 -1.503 28.396 1.00 79.12 358 HIS A C 1
ATOM 2821 O O . HIS A 1 358 ? -16.491 -1.354 29.027 1.00 79.12 358 HIS A O 1
ATOM 2827 N N . LYS A 1 359 ? -14.567 -0.505 28.234 1.00 78.50 359 LYS A N 1
ATOM 2828 C CA . LYS A 1 359 ? -14.709 0.824 28.870 1.00 78.50 359 LYS A CA 1
ATOM 2829 C C . LYS A 1 359 ? -15.890 1.643 28.346 1.00 78.50 359 LYS A C 1
ATOM 2831 O O . LYS A 1 359 ? -16.355 2.523 29.050 1.00 78.50 359 LYS A O 1
ATOM 2836 N N . ALA A 1 360 ? -16.317 1.381 27.112 1.00 76.88 360 ALA A N 1
ATOM 2837 C CA . ALA A 1 360 ? -17.482 2.029 26.505 1.00 76.88 360 ALA A CA 1
ATOM 2838 C C . ALA A 1 360 ? -18.796 1.277 26.780 1.00 76.88 360 ALA A C 1
ATOM 2840 O O . ALA A 1 360 ? -19.787 1.557 26.123 1.00 76.88 360 ALA A O 1
ATOM 2841 N N . SER A 1 361 ? -18.783 0.261 27.649 1.00 86.06 361 SER A N 1
ATOM 2842 C CA . SER A 1 361 ? -20.000 -0.441 28.052 1.00 86.06 361 SER A CA 1
ATOM 2843 C C . SER A 1 361 ? -20.512 0.097 29.378 1.00 86.06 361 SER A C 1
ATOM 2845 O O . SER A 1 361 ? -19.734 0.221 30.326 1.00 86.06 361 SER A O 1
ATOM 2847 N N . ASP A 1 362 ? -21.819 0.301 29.459 1.00 90.25 362 ASP A N 1
ATOM 2848 C CA . ASP A 1 362 ? -22.502 0.717 30.675 1.00 90.25 362 ASP A CA 1
ATOM 2849 C C . ASP A 1 362 ? -23.028 -0.502 31.435 1.00 90.25 362 ASP A C 1
ATOM 2851 O O . ASP A 1 362 ? -23.511 -1.479 30.856 1.00 90.25 362 ASP A O 1
ATOM 2855 N N . VAL A 1 363 ? -22.912 -0.468 32.762 1.00 91.50 363 VAL A N 1
ATOM 2856 C CA . VAL A 1 363 ? -23.456 -1.518 33.629 1.00 91.50 363 VAL A CA 1
ATOM 2857 C C . VAL A 1 363 ? -24.961 -1.304 33.754 1.00 91.50 363 VAL A C 1
ATOM 2859 O O . VAL A 1 363 ? -25.387 -0.322 34.354 1.00 91.50 363 VAL A O 1
ATOM 2862 N N . LEU A 1 364 ? -25.762 -2.249 33.253 1.00 91.12 364 LEU A N 1
ATOM 2863 C CA . LEU A 1 364 ? -27.213 -2.238 33.460 1.00 91.12 364 LEU A CA 1
ATOM 2864 C C . LEU A 1 364 ? -27.559 -2.727 34.867 1.00 91.12 364 LEU A C 1
ATOM 2866 O O . LEU A 1 364 ? -28.288 -2.067 35.602 1.00 91.12 364 LEU A O 1
ATOM 2870 N N . TYR A 1 365 ? -27.018 -3.884 35.257 1.00 93.69 365 TYR A N 1
ATOM 2871 C CA . TYR A 1 365 ? -27.109 -4.373 36.629 1.00 93.69 365 TYR A CA 1
ATOM 2872 C C . TYR A 1 365 ? -26.013 -5.388 36.956 1.00 93.69 365 TYR A C 1
ATOM 2874 O O . TYR A 1 365 ? -25.475 -6.083 36.089 1.00 93.69 365 TYR A O 1
ATOM 2882 N N . ILE A 1 366 ? -25.715 -5.491 38.250 1.00 92.62 366 ILE A N 1
ATOM 2883 C CA . ILE A 1 366 ? -24.838 -6.510 38.827 1.00 92.62 366 ILE A CA 1
ATOM 2884 C C . ILE A 1 366 ? -25.720 -7.563 39.492 1.00 92.62 366 ILE A C 1
ATOM 2886 O O . ILE A 1 366 ? -26.778 -7.256 40.049 1.00 92.62 366 ILE A O 1
ATOM 2890 N N . GLY A 1 367 ? -25.289 -8.814 39.411 1.00 92.75 367 GLY A N 1
ATOM 2891 C CA . GLY A 1 367 ? -26.054 -9.938 39.900 1.00 92.75 367 GLY A CA 1
ATOM 2892 C C . GLY A 1 367 ? -25.220 -11.151 40.271 1.00 92.75 367 GLY A C 1
ATOM 2893 O O . GLY A 1 367 ? -23.986 -11.126 40.339 1.00 92.75 367 GLY A O 1
ATOM 2894 N N . TYR A 1 368 ? -25.938 -12.243 40.482 1.00 91.00 368 TYR A N 1
ATOM 2895 C CA . TYR A 1 368 ? -25.399 -13.554 40.772 1.00 91.00 368 TYR A CA 1
ATOM 2896 C C . TYR A 1 368 ? -25.851 -14.558 39.723 1.00 91.00 368 TYR A C 1
ATOM 2898 O O . TYR A 1 368 ? -26.999 -14.561 39.280 1.00 91.00 368 TYR A O 1
ATOM 2906 N N . MET A 1 369 ? -24.932 -15.439 39.347 1.00 88.50 369 MET A N 1
ATOM 2907 C CA . MET A 1 369 ? -25.237 -16.584 38.507 1.00 88.50 369 MET A CA 1
ATOM 2908 C C . MET A 1 369 ? -26.202 -17.491 39.253 1.00 88.50 369 MET A C 1
ATOM 2910 O O . MET A 1 369 ? -25.904 -17.932 40.364 1.00 88.50 369 MET A O 1
ATOM 2914 N N . ALA A 1 370 ? -27.326 -17.801 38.629 1.00 85.75 370 ALA A N 1
ATOM 2915 C CA . ALA A 1 370 ? -28.277 -18.774 39.124 1.00 85.75 370 ALA A CA 1
ATOM 2916 C C . ALA A 1 370 ? -28.579 -19.808 38.047 1.00 85.75 370 ALA A C 1
ATOM 2918 O O . ALA A 1 370 ? -28.568 -19.511 36.854 1.00 85.75 370 ALA A O 1
ATOM 2919 N N . SER A 1 371 ? -28.844 -21.028 38.484 1.00 83.62 371 SER A N 1
ATOM 2920 C CA . SER A 1 371 ? -29.421 -22.078 37.653 1.00 83.62 371 SER A CA 1
ATOM 2921 C C . SER A 1 371 ? -30.454 -22.831 38.475 1.00 83.62 371 SER A C 1
ATOM 2923 O O . SER A 1 371 ? -30.598 -22.601 39.677 1.00 83.62 371 SER A O 1
ATOM 2925 N N . PHE A 1 372 ? -31.191 -23.726 37.841 1.00 77.06 372 PHE A N 1
ATOM 2926 C CA . PHE A 1 372 ? -32.116 -24.594 38.546 1.00 77.06 372 PHE A CA 1
ATOM 2927 C C . PHE A 1 372 ? -31.379 -25.552 39.487 1.00 77.06 372 PHE A C 1
ATOM 2929 O O . PHE A 1 372 ? -30.266 -26.004 39.215 1.00 77.06 372 PHE A O 1
ATOM 2936 N N . VAL A 1 373 ? -32.020 -25.861 40.609 1.00 66.19 373 VAL A N 1
ATOM 2937 C CA . VAL A 1 373 ? -31.633 -26.975 41.476 1.00 66.19 373 VAL A CA 1
ATOM 2938 C C . VAL A 1 373 ? -32.255 -28.237 40.872 1.00 66.19 373 VAL A C 1
ATOM 2940 O O . VAL A 1 373 ? -33.427 -28.202 40.507 1.00 66.19 373 VAL A O 1
ATOM 2943 N N . GLU A 1 374 ? -31.494 -29.327 40.742 1.00 60.31 374 GLU A N 1
ATOM 2944 C CA . GLU A 1 374 ? -31.834 -30.566 40.000 1.00 60.31 374 GLU A CA 1
ATOM 2945 C C . GLU A 1 374 ? -33.162 -31.264 40.391 1.00 60.31 374 GLU A C 1
ATOM 2947 O O . GLU A 1 374 ? -33.541 -32.264 39.789 1.00 60.31 374 GLU A O 1
ATOM 2952 N N . GLU A 1 375 ? -33.910 -30.752 41.368 1.00 55.16 375 GLU A N 1
ATOM 2953 C CA . GLU A 1 375 ? -35.101 -31.386 41.944 1.00 55.16 375 GLU A CA 1
ATOM 2954 C C . GLU A 1 375 ? -36.440 -31.025 41.251 1.00 55.16 375 GLU A C 1
ATOM 2956 O O . GLU A 1 375 ? -37.499 -31.261 41.829 1.00 55.16 375 GLU A O 1
ATOM 2961 N N . GLY A 1 376 ? -36.443 -30.478 40.025 1.00 53.16 376 GLY A N 1
ATOM 2962 C CA . GLY A 1 376 ? -37.669 -30.024 39.338 1.00 53.16 376 GLY A CA 1
ATOM 2963 C C . GLY A 1 376 ? -37.839 -30.520 37.894 1.00 53.16 376 GLY A C 1
ATOM 2964 O O . GLY A 1 376 ? -36.894 -30.526 37.109 1.00 53.16 376 GLY A O 1
ATOM 2965 N N . ILE A 1 377 ? -39.068 -30.895 37.516 1.00 50.69 377 ILE A N 1
ATOM 2966 C CA . ILE A 1 377 ? -39.453 -31.214 36.128 1.00 50.69 377 ILE A CA 1
ATOM 2967 C C . ILE A 1 377 ? -39.743 -29.895 35.390 1.00 50.69 377 ILE A C 1
ATOM 2969 O O . ILE A 1 377 ? -40.562 -29.107 35.851 1.00 50.69 377 ILE A O 1
ATOM 2973 N N . GLY A 1 378 ? -39.102 -29.661 34.238 1.00 56.34 378 GLY A N 1
ATOM 2974 C CA . GLY A 1 378 ? -39.355 -28.483 33.385 1.00 56.34 378 GLY A CA 1
ATOM 2975 C C . GLY A 1 378 ? -38.370 -27.318 33.543 1.00 56.34 378 GLY A C 1
ATOM 2976 O O . GLY A 1 378 ? -38.639 -26.217 33.069 1.00 56.34 378 GLY A O 1
ATOM 2977 N N . ALA A 1 379 ? -37.230 -27.531 34.197 1.00 56.22 379 ALA A N 1
ATOM 2978 C CA . ALA A 1 379 ? -36.197 -26.514 34.342 1.00 56.22 379 ALA A CA 1
ATOM 2979 C C . ALA A 1 379 ? -35.310 -26.395 33.084 1.00 56.22 379 ALA A C 1
ATOM 2981 O O . ALA A 1 379 ? -34.783 -27.393 32.598 1.00 56.22 379 ALA A O 1
ATOM 2982 N N . GLY A 1 380 ? -35.138 -25.182 32.546 1.00 58.69 380 GLY A N 1
ATOM 2983 C CA . GLY A 1 380 ? -34.240 -24.930 31.410 1.00 58.69 380 GLY A CA 1
ATOM 2984 C C . GLY A 1 380 ? -32.759 -25.055 31.792 1.00 58.69 380 GLY A C 1
ATOM 2985 O O . GLY A 1 380 ? -32.380 -24.731 32.910 1.00 58.69 380 GLY A O 1
ATOM 2986 N N . THR A 1 381 ? -31.900 -25.472 30.857 1.00 62.69 381 THR A N 1
ATOM 2987 C CA . THR A 1 381 ? -30.475 -25.792 31.100 1.00 62.69 381 THR A CA 1
ATOM 2988 C C . THR A 1 381 ? -29.536 -24.587 31.249 1.00 62.69 381 THR A C 1
ATOM 2990 O O . THR A 1 381 ? -28.328 -24.766 31.391 1.00 62.69 381 THR A O 1
ATOM 2993 N N . ASN A 1 382 ? -30.049 -23.356 31.187 1.00 77.62 382 ASN A N 1
ATOM 2994 C CA . ASN A 1 382 ? -29.225 -22.157 31.029 1.00 77.62 382 ASN A CA 1
ATOM 2995 C C . ASN A 1 382 ? -29.027 -21.403 32.347 1.00 77.62 382 ASN A C 1
ATOM 2997 O O . ASN A 1 382 ? -29.967 -21.206 33.115 1.00 77.62 382 ASN A O 1
ATOM 3001 N N . TYR A 1 383 ? -27.808 -20.905 32.560 1.00 84.50 383 TYR A N 1
ATOM 3002 C CA . TYR A 1 383 ? -27.524 -19.957 33.633 1.00 84.50 383 TYR A CA 1
ATOM 3003 C C . TYR A 1 383 ? -28.220 -18.619 33.372 1.00 84.50 383 TYR A C 1
ATOM 3005 O O . TYR A 1 383 ? -28.236 -18.118 32.248 1.00 84.50 383 TYR A O 1
ATOM 3013 N N . GLN A 1 384 ? -28.743 -18.014 34.433 1.00 87.69 384 GLN A N 1
ATOM 3014 C CA . GLN A 1 384 ? -29.318 -16.674 34.423 1.00 87.69 384 GLN A CA 1
ATOM 3015 C C . GLN A 1 384 ? -28.525 -15.756 35.351 1.00 87.69 384 GLN A C 1
ATOM 3017 O O . GLN A 1 384 ? -27.988 -16.195 36.370 1.00 87.69 384 GLN A O 1
ATOM 3022 N N . CYS A 1 385 ? -28.434 -14.476 34.993 1.00 89.25 385 CYS A N 1
ATOM 3023 C CA . CYS A 1 385 ? -27.866 -13.460 35.864 1.00 89.25 385 CYS A CA 1
ATOM 3024 C C . CYS A 1 385 ? -28.994 -12.817 36.667 1.00 89.25 385 CYS A C 1
ATOM 3026 O O . CYS A 1 385 ? -29.753 -12.020 36.127 1.00 89.25 385 CYS A O 1
ATOM 3028 N N . LEU A 1 386 ? -29.140 -13.186 37.939 1.00 89.38 386 LEU A N 1
ATOM 3029 C CA . LEU A 1 386 ? -30.168 -12.608 38.801 1.00 89.38 386 LEU A CA 1
ATOM 3030 C C . LEU A 1 386 ? -29.630 -11.338 39.464 1.00 89.38 386 LEU A C 1
ATOM 3032 O O . LEU A 1 386 ? -28.569 -11.416 40.084 1.00 89.38 386 LEU A O 1
ATOM 3036 N N . PRO A 1 387 ? -30.318 -10.187 39.369 1.00 88.81 387 PRO A N 1
ATOM 3037 C CA . PRO A 1 387 ? -29.859 -8.944 39.986 1.00 88.81 387 PRO A CA 1
ATOM 3038 C C . PRO A 1 387 ? -29.693 -9.107 41.502 1.00 88.81 387 PRO A C 1
ATOM 3040 O O . PRO A 1 387 ? -30.450 -9.845 42.129 1.00 88.81 387 PRO A O 1
ATOM 3043 N N . GLU A 1 388 ? -28.716 -8.415 42.101 1.00 85.38 388 GLU A N 1
ATOM 3044 C CA . GLU A 1 388 ? -28.457 -8.520 43.551 1.00 85.38 388 GLU A CA 1
ATOM 3045 C C . GLU A 1 388 ? -29.680 -8.115 44.389 1.00 85.38 388 GLU A C 1
ATOM 3047 O O . GLU A 1 388 ? -29.934 -8.706 45.435 1.00 85.38 388 GLU A O 1
ATOM 3052 N N . ASN A 1 389 ? -30.454 -7.146 43.892 1.00 82.81 389 ASN A N 1
ATOM 3053 C CA . ASN A 1 389 ? -31.691 -6.663 44.496 1.00 82.81 389 ASN A CA 1
ATOM 3054 C C . ASN A 1 389 ? -32.844 -6.861 43.501 1.00 82.81 389 ASN A C 1
ATOM 3056 O O . ASN A 1 389 ? -33.198 -5.927 42.776 1.00 82.81 389 ASN A O 1
ATOM 3060 N N . PRO A 1 390 ? -33.399 -8.080 43.388 1.00 77.25 390 PRO A N 1
ATOM 3061 C CA . PRO A 1 390 ? -34.490 -8.329 42.466 1.00 77.25 390 PRO A CA 1
ATOM 3062 C C . PRO A 1 390 ? -35.746 -7.613 42.960 1.00 77.25 390 PRO A C 1
ATOM 3064 O O . PRO A 1 390 ? -36.142 -7.759 44.114 1.00 77.25 390 PRO A O 1
ATOM 3067 N N . ASN A 1 391 ? -36.415 -6.879 42.073 1.00 71.56 391 ASN A N 1
ATOM 3068 C CA . ASN A 1 391 ? -37.701 -6.249 42.376 1.00 71.56 391 ASN A CA 1
ATOM 3069 C C . ASN A 1 391 ? -38.842 -7.280 42.258 1.00 71.56 391 ASN A C 1
ATOM 3071 O O . ASN A 1 391 ? -39.817 -7.093 41.533 1.00 71.56 391 ASN A O 1
ATOM 3075 N N . LEU A 1 392 ? -38.660 -8.436 42.900 1.00 64.00 392 LEU A N 1
ATOM 3076 C CA . LEU A 1 392 ? -39.624 -9.524 42.906 1.00 64.00 392 LEU A CA 1
ATOM 3077 C C . LEU A 1 392 ? -40.534 -9.337 44.114 1.00 64.00 392 LEU A C 1
ATOM 3079 O O . LEU A 1 392 ? -40.079 -9.350 45.259 1.00 64.00 392 LEU A O 1
ATOM 3083 N N . LYS A 1 393 ? -41.839 -9.209 43.864 1.00 58.12 393 LYS A N 1
ATOM 3084 C CA . LYS A 1 393 ? -42.822 -9.510 44.901 1.00 58.12 393 LYS A CA 1
ATOM 3085 C C . LYS A 1 393 ? -42.670 -10.997 45.187 1.00 58.12 393 LYS A C 1
ATOM 3087 O O . LYS A 1 393 ? -42.976 -11.814 44.323 1.00 58.12 393 LYS A O 1
ATOM 3092 N N . LEU A 1 394 ? -42.115 -11.328 46.351 1.00 58.69 394 LEU A N 1
ATOM 3093 C CA . LEU A 1 394 ? -42.118 -12.702 46.829 1.00 58.69 394 LEU A CA 1
ATOM 3094 C C . LEU A 1 394 ? -43.580 -13.126 46.891 1.00 58.69 394 LEU A C 1
ATOM 3096 O O . LEU A 1 394 ? -44.369 -12.525 47.622 1.00 58.69 394 LEU A O 1
ATOM 3100 N N . ASP A 1 395 ? -43.937 -14.099 46.063 1.00 55.94 395 ASP A N 1
ATOM 3101 C CA . ASP A 1 395 ? -45.233 -14.741 46.158 1.00 55.94 395 ASP A CA 1
ATOM 3102 C C . ASP A 1 395 ? -45.349 -15.305 47.587 1.00 55.94 395 ASP A C 1
ATOM 3104 O O . ASP A 1 395 ? -44.435 -16.017 48.018 1.00 55.94 395 ASP A O 1
ATOM 3108 N N . PRO A 1 396 ? -46.382 -14.964 48.375 1.00 53.47 396 PRO A N 1
ATOM 3109 C CA . PRO A 1 396 ? -46.584 -15.577 49.686 1.00 53.47 396 PRO A CA 1
ATOM 3110 C C . PRO A 1 396 ? -46.642 -17.116 49.603 1.00 53.47 396 PRO A C 1
ATOM 3112 O O . PRO A 1 396 ? -46.177 -17.789 50.532 1.00 53.47 396 PRO A O 1
ATOM 3115 N N . ASP A 1 397 ? -47.063 -17.672 48.459 1.00 54.25 397 ASP A N 1
ATOM 3116 C CA . ASP A 1 397 ? -47.055 -19.112 48.181 1.00 54.25 397 ASP A CA 1
ATOM 3117 C C . ASP A 1 397 ? -45.656 -19.663 47.829 1.00 54.25 397 ASP A C 1
ATOM 3119 O O . ASP A 1 397 ? -45.467 -20.877 47.766 1.00 54.25 397 ASP A O 1
ATOM 3123 N N . ALA A 1 398 ? -44.620 -18.820 47.700 1.00 52.53 398 ALA A N 1
ATOM 3124 C CA . ALA A 1 398 ? -43.222 -19.257 47.550 1.00 52.53 398 ALA A CA 1
ATOM 3125 C C . ALA A 1 398 ? -42.645 -19.895 48.830 1.00 52.53 398 ALA A C 1
ATOM 3127 O O . ALA A 1 398 ? -41.569 -20.498 48.798 1.00 52.53 398 ALA A O 1
ATOM 3128 N N . THR A 1 399 ? -43.360 -19.795 49.958 1.00 48.66 399 THR A N 1
ATOM 3129 C CA . THR A 1 399 ? -43.102 -20.603 51.164 1.00 48.66 399 THR A CA 1
ATOM 3130 C C . THR A 1 399 ? -43.713 -22.008 51.079 1.00 48.66 399 THR A C 1
ATOM 3132 O O . THR A 1 399 ? -43.420 -22.866 51.916 1.00 48.66 399 THR A O 1
ATOM 3135 N N . GLY A 1 400 ? -44.521 -22.266 50.046 1.00 45.84 400 GLY A N 1
ATOM 3136 C CA . GLY A 1 400 ? -45.183 -23.529 49.781 1.00 45.84 400 GLY A CA 1
ATOM 3137 C C . GLY A 1 400 ? -44.184 -24.655 49.539 1.00 45.84 400 GLY A C 1
ATOM 3138 O O . GLY A 1 400 ? -43.462 -24.693 48.547 1.00 45.84 400 GLY A O 1
ATOM 3139 N N . LEU A 1 401 ? -44.204 -25.626 50.447 1.00 46.31 401 LEU A N 1
ATOM 3140 C CA . LEU A 1 401 ? -43.555 -26.941 50.393 1.00 46.31 401 LEU A CA 1
ATOM 3141 C C . LEU A 1 401 ? -43.966 -27.814 49.187 1.00 46.31 401 LEU A C 1
ATOM 3143 O O . LEU A 1 401 ? -43.699 -29.019 49.188 1.00 46.31 401 LEU A O 1
ATOM 3147 N N . ASP A 1 402 ? -44.607 -27.248 48.165 1.00 51.19 402 ASP A N 1
ATOM 3148 C CA . ASP A 1 402 ? -45.044 -28.003 47.005 1.00 51.19 402 ASP A CA 1
ATOM 3149 C C . ASP A 1 402 ? -43.828 -28.314 46.124 1.00 51.19 402 ASP A C 1
ATOM 3151 O O . ASP A 1 402 ? -43.276 -27.461 45.429 1.00 51.19 402 ASP A O 1
ATOM 3155 N N . LYS A 1 403 ? -43.384 -29.576 46.172 1.00 52.78 403 LYS A N 1
ATOM 3156 C CA . LYS A 1 403 ? -42.205 -30.142 45.479 1.00 52.78 403 LYS A CA 1
ATOM 3157 C C . LYS A 1 403 ? -42.263 -30.060 43.942 1.00 52.78 403 LYS A C 1
ATOM 3159 O O . LYS A 1 403 ? -41.502 -30.740 43.263 1.00 52.78 403 LYS A O 1
ATOM 3164 N N . ARG A 1 404 ? -43.207 -29.305 43.384 1.00 55.44 404 ARG A N 1
ATOM 3165 C CA . ARG A 1 404 ? -43.492 -29.221 41.948 1.00 55.44 404 ARG A CA 1
ATOM 3166 C C . ARG A 1 404 ? -43.017 -27.918 41.310 1.00 55.44 404 ARG A C 1
ATOM 3168 O O . ARG A 1 404 ? -43.083 -27.812 40.091 1.00 55.44 404 ARG A O 1
ATOM 3175 N N . THR A 1 405 ? -42.542 -26.944 42.087 1.00 58.38 405 THR A N 1
ATOM 3176 C CA . THR A 1 405 ? -41.977 -25.701 41.545 1.00 58.38 405 THR A CA 1
ATOM 3177 C C . THR A 1 405 ? -40.463 -25.818 41.362 1.00 58.38 405 THR A C 1
ATOM 3179 O O . THR A 1 405 ? -39.738 -26.324 42.221 1.00 58.38 405 THR A O 1
ATOM 3182 N N . THR A 1 406 ? -39.965 -25.351 40.217 1.00 65.00 406 THR A N 1
ATOM 3183 C CA . THR A 1 406 ? -38.528 -25.310 39.927 1.00 65.00 406 THR A CA 1
ATOM 3184 C C . THR A 1 406 ? -37.870 -24.205 40.746 1.00 65.00 406 THR A C 1
ATOM 3186 O O . THR A 1 406 ? -38.191 -23.028 40.588 1.00 65.00 406 THR A O 1
ATOM 3189 N N . LYS A 1 407 ? -36.917 -24.570 41.607 1.00 71.06 407 LYS A N 1
ATOM 3190 C CA . LYS A 1 407 ? -36.151 -23.612 42.414 1.00 71.06 407 LYS A CA 1
ATOM 3191 C C . LYS A 1 407 ? -34.917 -23.143 41.654 1.00 71.06 407 LYS A C 1
ATOM 3193 O O . LYS A 1 407 ? -34.174 -23.966 41.123 1.00 71.06 407 LYS A O 1
ATOM 3198 N N . LEU A 1 408 ? -34.667 -21.834 41.659 1.00 73.69 408 LEU A N 1
ATOM 3199 C CA . LEU A 1 408 ? -33.399 -21.258 41.211 1.00 73.69 408 LEU A CA 1
ATOM 3200 C C . LEU A 1 408 ? -32.436 -21.158 42.397 1.00 73.69 408 LEU A C 1
ATOM 3202 O O . LEU A 1 408 ? -32.752 -20.564 43.427 1.00 73.69 408 LEU A O 1
ATOM 3206 N N . GLY A 1 409 ? -31.257 -21.752 42.248 1.00 77.06 409 GLY A N 1
ATOM 3207 C CA . GLY A 1 409 ? -30.163 -21.700 43.206 1.00 77.06 409 GLY A CA 1
ATOM 3208 C C . GLY A 1 409 ? -28.994 -20.887 42.662 1.00 77.06 409 GLY A C 1
ATOM 3209 O O . GLY A 1 409 ? -28.632 -20.993 41.490 1.00 77.06 409 GLY A O 1
ATOM 3210 N N . GLY A 1 410 ? -28.372 -20.083 43.525 1.00 80.94 410 GLY A N 1
ATOM 3211 C CA . GLY A 1 410 ? -27.131 -19.389 43.187 1.00 80.94 410 GLY A CA 1
ATOM 3212 C C . GLY A 1 410 ? -25.977 -20.374 42.975 1.00 80.94 410 GLY A C 1
ATOM 3213 O O . GLY A 1 410 ? -25.750 -21.263 43.798 1.00 80.94 410 GLY A O 1
ATOM 3214 N N . ILE A 1 411 ? -25.215 -20.190 41.900 1.00 80.62 411 ILE A N 1
ATOM 3215 C CA . ILE A 1 411 ? -24.041 -21.002 41.573 1.00 80.62 411 ILE A CA 1
ATOM 3216 C C . ILE A 1 411 ? -22.884 -20.598 42.470 1.00 80.62 411 ILE A C 1
ATOM 3218 O O . ILE A 1 411 ? -22.523 -19.425 42.534 1.00 80.62 411 ILE A O 1
ATOM 3222 N N . ARG A 1 412 ? -22.277 -21.565 43.158 1.00 78.75 412 ARG A N 1
ATOM 3223 C CA . ARG A 1 412 ? -21.142 -21.332 44.057 1.00 78.75 412 ARG A CA 1
ATOM 3224 C C . ARG A 1 412 ? -19.879 -21.967 43.503 1.00 78.75 412 ARG A C 1
ATOM 3226 O O . ARG A 1 412 ? -19.923 -23.065 42.957 1.00 78.75 412 ARG A O 1
ATOM 3233 N N . TYR A 1 413 ? -18.744 -21.307 43.708 1.00 71.50 413 TYR A N 1
ATOM 3234 C CA . TYR A 1 413 ? -17.449 -21.925 43.442 1.00 71.50 413 TYR A CA 1
ATOM 3235 C C . TYR A 1 413 ? -17.216 -23.061 44.445 1.00 71.50 413 TYR A C 1
ATOM 3237 O O . TYR A 1 413 ? -17.145 -22.819 45.653 1.00 71.50 413 TYR A O 1
ATOM 3245 N N . MET A 1 414 ? -17.093 -24.295 43.953 1.00 65.50 414 MET A N 1
ATOM 3246 C CA . MET A 1 414 ? -16.715 -25.450 44.769 1.00 65.50 414 MET A CA 1
ATOM 3247 C C . MET A 1 414 ? -15.216 -25.729 44.646 1.00 65.50 414 MET A C 1
ATOM 3249 O O . MET A 1 414 ? -14.672 -25.703 43.547 1.00 65.50 414 MET A O 1
ATOM 3253 N N . ASN A 1 415 ? -14.575 -25.984 45.790 1.00 56.16 415 ASN A N 1
ATOM 3254 C CA . ASN A 1 415 ? -13.291 -26.667 45.959 1.00 56.16 415 ASN A CA 1
ATOM 3255 C C . ASN A 1 415 ? -12.225 -26.414 44.866 1.00 56.16 415 ASN A C 1
ATOM 3257 O O . ASN A 1 415 ? -11.706 -27.340 44.242 1.00 56.16 415 ASN A O 1
ATOM 3261 N N . MET A 1 416 ? -11.888 -25.143 44.621 1.00 52.62 416 MET A N 1
ATOM 3262 C CA . MET A 1 416 ? -10.822 -24.781 43.683 1.00 52.62 416 MET A CA 1
ATOM 3263 C C . MET A 1 416 ? -9.475 -24.718 44.411 1.00 52.62 416 MET A C 1
ATOM 3265 O O . MET A 1 416 ? -9.073 -23.672 44.919 1.00 52.62 416 MET A O 1
ATOM 3269 N N . THR A 1 417 ? -8.750 -25.835 44.440 1.00 48.12 417 THR A N 1
ATOM 3270 C CA . THR A 1 417 ? -7.398 -25.933 45.026 1.00 48.12 417 THR A CA 1
ATOM 3271 C C . THR A 1 417 ? -6.308 -25.234 44.193 1.00 48.12 417 THR A C 1
ATOM 3273 O O . THR A 1 417 ? -5.165 -25.129 44.638 1.00 48.12 417 THR A O 1
ATOM 3276 N N . VAL A 1 418 ? -6.649 -24.722 43.002 1.00 49.50 418 VAL A N 1
ATOM 3277 C CA . VAL A 1 418 ? -5.691 -24.274 41.970 1.00 49.50 418 VAL A CA 1
ATOM 3278 C C . VAL A 1 418 ? -5.332 -22.776 42.066 1.00 49.50 418 VAL A C 1
ATOM 3280 O O . VAL A 1 418 ? -4.291 -22.358 41.568 1.00 49.50 418 VAL A O 1
ATOM 3283 N N . PHE A 1 419 ? -6.104 -21.942 42.773 1.00 48.81 419 PHE A N 1
ATOM 3284 C CA . PHE A 1 419 ? -5.783 -20.511 42.918 1.00 48.81 419 PHE A CA 1
ATOM 3285 C C . PHE A 1 419 ? -4.851 -20.248 44.113 1.00 48.81 419 PHE A C 1
ATOM 3287 O O . PHE A 1 419 ? -5.254 -19.706 45.140 1.00 48.81 419 PHE A O 1
ATOM 3294 N N . LYS A 1 420 ? -3.568 -20.605 43.974 1.00 43.59 420 LYS A N 1
ATOM 3295 C CA . LYS A 1 420 ? -2.481 -20.257 44.919 1.00 43.59 420 LYS A CA 1
ATOM 3296 C C . LYS A 1 420 ? -1.939 -18.824 44.729 1.00 43.59 420 LYS A C 1
ATOM 3298 O O . LYS A 1 420 ? -0.754 -18.575 44.914 1.00 43.59 420 LYS A O 1
ATOM 3303 N N . GLY A 1 421 ? -2.801 -17.868 44.382 1.00 47.06 421 GLY A N 1
ATOM 3304 C CA . GLY A 1 421 ? -2.451 -16.448 44.265 1.00 47.06 421 GLY A CA 1
ATOM 3305 C C . GLY A 1 421 ? -3.199 -15.599 45.295 1.00 47.06 421 GLY A C 1
ATOM 3306 O O . GLY A 1 421 ? -4.420 -15.500 45.244 1.00 47.06 421 GLY A O 1
ATOM 3307 N N . ASN A 1 422 ? -2.466 -14.981 46.224 1.00 45.59 422 ASN A N 1
ATOM 3308 C CA . ASN A 1 422 ? -2.913 -13.905 47.127 1.00 45.59 422 ASN A CA 1
ATOM 3309 C C . ASN A 1 422 ? -4.140 -14.175 48.030 1.00 45.59 422 ASN A C 1
ATOM 3311 O O . ASN A 1 422 ? -5.004 -13.317 48.210 1.00 45.59 422 ASN A O 1
ATOM 3315 N N . GLY A 1 423 ? -4.190 -15.343 48.679 1.00 47.78 423 GLY A N 1
ATOM 3316 C CA . GLY A 1 423 ? -4.777 -15.481 50.025 1.00 47.78 423 GLY A CA 1
ATOM 3317 C C . GLY A 1 423 ? -6.300 -15.366 50.195 1.00 47.78 423 GLY A C 1
ATOM 3318 O O . GLY A 1 423 ? -6.778 -15.493 51.320 1.00 47.78 423 GLY A O 1
ATOM 3319 N N . LYS A 1 424 ? -7.102 -15.176 49.141 1.00 53.25 424 LYS A N 1
ATOM 3320 C CA . LYS A 1 424 ? -8.572 -15.151 49.265 1.00 53.25 424 LYS A CA 1
ATOM 3321 C C . LYS A 1 424 ? -9.185 -16.468 48.799 1.00 53.25 424 LYS A C 1
ATOM 3323 O O . LYS A 1 424 ? -9.351 -16.693 47.605 1.00 53.25 424 LYS A O 1
ATOM 3328 N N . ARG A 1 425 ? -9.600 -17.312 49.753 1.00 58.25 425 ARG A N 1
ATOM 3329 C CA . ARG A 1 425 ? -10.490 -18.451 49.471 1.00 58.25 425 ARG A CA 1
ATOM 3330 C C . ARG A 1 425 ? -11.787 -17.921 48.842 1.00 58.25 425 ARG A C 1
ATOM 3332 O O . ARG A 1 425 ? -12.477 -17.080 49.424 1.00 58.25 425 ARG A O 1
ATOM 3339 N N . ILE A 1 426 ? -12.078 -18.367 47.624 1.00 60.09 426 ILE A N 1
ATOM 3340 C CA . ILE A 1 426 ? -13.324 -18.068 46.894 1.00 60.09 426 ILE A CA 1
ATOM 3341 C C . ILE A 1 426 ? -14.337 -19.213 46.973 1.00 60.09 426 ILE A C 1
ATOM 3343 O O . ILE A 1 426 ? -15.458 -19.071 46.497 1.00 60.09 426 ILE A O 1
ATOM 3347 N N . GLU A 1 427 ? -13.962 -20.313 47.623 1.00 58.50 427 GLU A N 1
ATOM 3348 C CA . GLU A 1 427 ? -14.841 -21.441 47.913 1.00 58.50 427 GLU A CA 1
ATOM 3349 C C . GLU A 1 427 ? -16.097 -20.997 48.675 1.00 58.50 427 GLU A C 1
ATOM 3351 O O . GLU A 1 427 ? -16.033 -20.181 49.597 1.00 58.50 427 GLU A O 1
ATOM 3356 N N . GLY A 1 428 ? -17.254 -21.501 48.245 1.00 60.97 428 GLY A N 1
ATOM 3357 C CA . GLY A 1 428 ? -18.554 -21.182 48.831 1.00 60.97 428 GLY A CA 1
ATOM 3358 C C . GLY A 1 428 ? -19.119 -19.813 48.443 1.00 60.97 428 GLY A C 1
ATOM 3359 O O . GLY A 1 428 ? -20.289 -19.552 48.734 1.00 60.97 428 GLY A O 1
ATOM 3360 N N . LYS A 1 429 ? -18.347 -18.956 47.755 1.00 74.75 429 LYS A N 1
ATOM 3361 C CA . LYS A 1 429 ? -18.847 -17.678 47.233 1.00 74.75 429 LYS A CA 1
ATOM 3362 C C . LYS A 1 429 ? -19.699 -17.908 45.994 1.00 74.75 429 LYS A C 1
ATOM 3364 O O . LYS A 1 429 ? -19.369 -18.737 45.145 1.00 74.75 429 LYS A O 1
ATOM 3369 N N . VAL A 1 430 ? -20.780 -17.144 45.895 1.00 78.44 430 VAL A N 1
ATOM 3370 C CA . VAL A 1 430 ? -21.660 -17.146 44.726 1.00 78.44 430 VAL A CA 1
ATOM 3371 C C . VAL A 1 430 ? -20.928 -16.488 43.554 1.00 78.44 430 VAL A C 1
ATOM 3373 O O . VAL A 1 430 ? -20.273 -15.455 43.723 1.00 78.44 430 VAL A O 1
ATOM 3376 N N . ALA A 1 431 ? -20.999 -17.095 42.374 1.00 83.62 431 ALA A N 1
ATOM 3377 C CA . ALA A 1 431 ? -20.407 -16.553 41.166 1.00 83.62 431 ALA A CA 1
ATOM 3378 C C . ALA A 1 431 ? -21.168 -15.288 40.750 1.00 83.62 431 ALA A C 1
ATOM 3380 O O . ALA A 1 431 ? -22.383 -15.308 40.565 1.00 83.62 431 ALA A O 1
ATOM 3381 N N . ALA A 1 432 ? -20.452 -14.168 40.655 1.00 90.00 432 ALA A N 1
ATOM 3382 C CA . ALA A 1 432 ? -21.030 -12.903 40.222 1.00 90.00 432 ALA A CA 1
ATOM 3383 C C . ALA A 1 432 ? -21.270 -12.903 38.710 1.00 90.00 432 ALA A C 1
ATOM 3385 O O . ALA A 1 432 ? -20.596 -13.610 37.961 1.00 90.00 432 ALA A O 1
ATOM 3386 N N . CYS A 1 433 ? -22.188 -12.064 38.264 1.00 91.00 433 CYS A N 1
ATOM 3387 C CA . CYS A 1 433 ? -22.385 -11.735 36.863 1.00 91.00 433 CYS A CA 1
ATOM 3388 C C . CYS A 1 433 ? -22.720 -10.248 36.739 1.00 91.00 433 CYS A C 1
ATOM 3390 O O . CYS A 1 433 ? -23.145 -9.610 37.702 1.00 91.00 433 CYS A O 1
ATOM 3392 N N . THR A 1 434 ? -22.502 -9.683 35.558 1.00 93.38 434 THR A N 1
ATOM 3393 C CA . THR A 1 434 ? -22.873 -8.296 35.247 1.00 93.38 434 THR A CA 1
ATOM 3394 C C . THR A 1 434 ? -23.524 -8.266 33.884 1.00 93.38 434 THR A C 1
ATOM 3396 O O . THR A 1 434 ? -22.980 -8.847 32.948 1.00 93.38 434 THR A O 1
ATOM 3399 N N . VAL A 1 435 ? -24.668 -7.605 33.761 1.00 91.38 435 VAL A N 1
ATOM 3400 C CA . VAL A 1 435 ? -25.281 -7.341 32.462 1.00 91.38 435 VAL A CA 1
ATOM 3401 C C . VAL A 1 435 ? -24.879 -5.949 32.012 1.00 91.38 435 VAL A C 1
ATOM 3403 O O . VAL A 1 435 ? -24.979 -4.984 32.769 1.00 91.38 435 VAL A O 1
ATOM 3406 N N . CYS A 1 436 ? -24.376 -5.883 30.789 1.00 91.75 436 CYS A N 1
ATOM 3407 C CA . CYS A 1 436 ? -23.727 -4.723 30.217 1.00 91.75 436 CYS A CA 1
ATOM 3408 C C . CYS A 1 436 ? -24.411 -4.335 28.918 1.00 91.75 436 CYS A C 1
ATOM 3410 O O . CYS A 1 436 ? -24.707 -5.196 28.087 1.00 91.75 436 CYS A O 1
ATOM 3412 N N . GLU A 1 437 ? -24.597 -3.039 28.740 1.00 89.50 437 GLU A N 1
ATOM 3413 C CA . GLU A 1 437 ? -25.004 -2.428 27.488 1.00 89.50 437 GLU A CA 1
ATOM 3414 C C . GLU A 1 437 ? -23.762 -1.916 26.754 1.00 89.50 437 GLU A C 1
ATOM 3416 O O . GLU A 1 437 ? -22.828 -1.417 27.376 1.00 89.50 437 GLU A O 1
ATOM 3421 N N . THR A 1 438 ? -23.694 -2.081 25.436 1.00 85.19 438 THR A N 1
ATOM 3422 C CA . THR A 1 438 ? -22.552 -1.639 24.630 1.00 85.19 438 THR A CA 1
ATOM 3423 C C . THR A 1 438 ? -23.009 -0.978 23.328 1.00 85.19 438 THR A C 1
ATOM 3425 O O . THR A 1 438 ? -23.904 -1.507 22.667 1.00 85.19 438 THR A O 1
ATOM 3428 N N . PRO A 1 439 ? -22.386 0.145 22.918 1.00 70.50 439 PRO A N 1
ATOM 3429 C CA . PRO A 1 439 ? -22.726 0.856 21.683 1.00 70.50 439 PRO A CA 1
ATOM 3430 C C . PRO A 1 439 ? -22.241 0.136 20.412 1.00 70.50 439 PRO A C 1
ATOM 3432 O O . PRO A 1 439 ? -22.607 0.513 19.306 1.00 70.50 439 PRO A O 1
ATOM 3435 N N . LEU A 1 440 ? -21.408 -0.899 20.550 1.00 63.94 440 LEU A N 1
ATOM 3436 C CA . LEU A 1 440 ? -20.928 -1.736 19.446 1.00 63.94 440 LEU A CA 1
ATOM 3437 C C . LEU A 1 440 ? -21.646 -3.088 19.458 1.00 63.94 440 LEU A C 1
ATOM 3439 O O . LEU A 1 440 ? -21.942 -3.599 20.539 1.00 63.94 440 LEU A O 1
ATOM 3443 N N . ARG A 1 441 ? -21.844 -3.716 18.285 1.00 57.94 441 ARG A N 1
ATOM 3444 C CA . ARG A 1 441 ? -22.356 -5.098 18.200 1.00 57.94 441 ARG A CA 1
ATOM 3445 C C . ARG A 1 441 ? -21.536 -6.011 19.128 1.00 57.94 441 ARG A C 1
ATOM 3447 O O . ARG A 1 441 ? -20.326 -6.142 18.925 1.00 57.94 441 ARG A O 1
ATOM 3454 N N . PRO A 1 442 ? -22.152 -6.645 20.141 1.00 54.31 442 PRO A N 1
ATOM 3455 C CA . PRO A 1 442 ? -21.437 -7.514 21.051 1.00 54.31 442 PRO A CA 1
ATOM 3456 C C . PRO A 1 442 ? -21.062 -8.774 20.279 1.00 54.31 442 PRO A C 1
ATOM 3458 O O . PRO A 1 442 ? -21.918 -9.577 19.913 1.00 54.31 442 PRO A O 1
ATOM 3461 N N . VAL A 1 443 ? -19.768 -8.974 20.035 1.00 49.69 443 VAL A N 1
ATOM 3462 C CA . VAL A 1 443 ? -19.270 -10.289 19.631 1.00 49.69 443 VAL A CA 1
ATOM 3463 C C . VAL A 1 443 ? -19.311 -11.151 20.888 1.00 49.69 443 VAL A C 1
ATOM 3465 O O . VAL A 1 443 ? -18.403 -11.102 21.719 1.00 49.69 443 VAL A O 1
ATOM 3468 N N . VAL A 1 444 ? -20.414 -11.877 21.085 1.00 48.00 444 VAL A N 1
ATOM 3469 C CA . VAL A 1 444 ? -20.580 -12.781 22.228 1.00 48.00 444 VAL A CA 1
ATOM 3470 C C . VAL A 1 444 ? -19.539 -13.890 22.108 1.00 48.00 444 VAL A C 1
ATOM 3472 O O . VAL A 1 444 ? -19.705 -14.856 21.368 1.00 48.00 444 VAL A O 1
ATOM 3475 N N . LYS A 1 445 ? -18.428 -13.746 22.832 1.00 43.47 445 LYS A N 1
ATOM 3476 C CA . LYS A 1 445 ? -17.382 -14.763 22.903 1.00 43.47 445 LYS A CA 1
ATOM 3477 C C . LYS A 1 445 ? -17.702 -15.710 24.056 1.00 43.47 445 LYS A C 1
ATOM 3479 O O . LYS A 1 445 ? -17.282 -15.499 25.190 1.00 43.47 445 LYS A O 1
ATOM 3484 N N . MET A 1 446 ? -18.501 -16.733 23.766 1.00 41.72 446 MET A N 1
ATOM 3485 C CA . MET A 1 446 ? -18.699 -17.869 24.666 1.00 41.72 446 MET A CA 1
ATOM 3486 C C . MET A 1 446 ? -17.517 -18.833 24.530 1.00 41.72 446 MET A C 1
ATOM 3488 O O . MET A 1 446 ? -17.197 -19.265 23.426 1.00 41.72 446 MET A O 1
ATOM 3492 N N . PHE A 1 447 ? -16.881 -19.184 25.648 1.00 42.50 447 PHE A N 1
ATOM 3493 C CA . PHE A 1 447 ? -15.869 -20.239 25.700 1.00 42.50 447 PHE A CA 1
ATOM 3494 C C . PHE A 1 447 ? -16.522 -21.514 26.250 1.00 42.50 447 PHE A C 1
ATOM 3496 O O . PHE A 1 447 ? -16.715 -21.602 27.465 1.00 42.50 447 PHE A O 1
ATOM 3503 N N . PRO A 1 448 ? -16.915 -22.481 25.402 1.00 35.38 448 PRO A N 1
ATOM 3504 C CA . PRO A 1 448 ? -17.373 -23.774 25.890 1.00 35.38 448 PRO A CA 1
ATOM 3505 C C . PRO A 1 448 ? -16.198 -24.528 26.534 1.00 35.38 448 PRO A C 1
ATOM 3507 O O . PRO A 1 448 ? -15.103 -24.582 25.974 1.00 35.38 448 PRO A O 1
ATOM 3510 N N . GLY A 1 449 ? -16.413 -25.097 27.722 1.00 37.50 449 GLY A N 1
ATOM 3511 C CA . GLY A 1 449 ? -15.488 -26.071 28.308 1.00 37.50 449 GLY A CA 1
ATOM 3512 C C . GLY A 1 449 ? -15.526 -27.366 27.494 1.00 37.50 449 GLY A C 1
ATOM 3513 O O . GLY A 1 449 ? -16.609 -27.841 27.164 1.00 37.50 449 GLY A O 1
ATOM 3514 N N . GLY A 1 450 ? -14.360 -27.897 27.118 1.00 30.69 450 GLY A N 1
ATOM 3515 C CA . GLY A 1 450 ? -14.249 -29.108 26.298 1.00 30.69 450 GLY A CA 1
ATOM 3516 C C . GLY A 1 450 ? -14.632 -30.390 27.045 1.00 30.69 450 GLY A C 1
ATOM 3517 O O . GLY A 1 450 ? -14.404 -30.509 28.249 1.00 30.69 450 GLY A O 1
ATOM 3518 N N . ASP A 1 451 ? -15.189 -31.341 26.298 1.00 33.22 451 ASP A N 1
ATOM 3519 C CA . ASP A 1 451 ? -15.687 -32.640 26.756 1.00 33.22 451 ASP A CA 1
ATOM 3520 C C . ASP A 1 451 ? -14.530 -33.658 26.826 1.00 33.22 451 ASP A C 1
ATOM 3522 O O . ASP A 1 451 ? -13.956 -34.023 25.801 1.00 33.22 451 ASP A O 1
ATOM 3526 N N . TYR A 1 452 ? -14.137 -34.095 28.027 1.00 38.25 452 TYR A N 1
ATOM 3527 C CA . TYR A 1 452 ? -13.166 -35.183 28.206 1.00 38.25 452 TYR A CA 1
ATOM 3528 C C . TYR A 1 452 ? -13.706 -36.204 29.212 1.00 38.25 452 TYR A C 1
ATOM 3530 O O . TYR A 1 452 ? -13.685 -35.988 30.424 1.00 38.25 452 TYR A O 1
ATOM 3538 N N . THR A 1 453 ? -14.152 -37.355 28.707 1.00 32.78 453 THR A N 1
ATOM 3539 C CA . THR A 1 453 ? -14.421 -38.560 29.501 1.00 32.78 453 THR A CA 1
ATOM 3540 C C . THR A 1 453 ? -13.095 -39.194 29.941 1.00 32.78 453 THR A C 1
ATOM 3542 O O . THR A 1 453 ? -12.294 -39.598 29.100 1.00 32.78 453 THR A O 1
ATOM 3545 N N . TYR A 1 454 ? -12.846 -39.274 31.251 1.00 34.16 454 TYR A N 1
ATOM 3546 C CA . TYR A 1 454 ? -11.584 -39.754 31.835 1.00 34.16 454 TYR A CA 1
ATOM 3547 C C . TYR A 1 454 ? -11.626 -41.277 32.096 1.00 34.16 454 TYR A C 1
ATOM 3549 O O . TYR A 1 454 ? -12.429 -41.736 32.911 1.00 34.16 454 TYR A O 1
ATOM 3557 N N . ASP A 1 455 ? -10.761 -42.065 31.441 1.00 33.50 455 ASP A N 1
ATOM 3558 C CA . ASP A 1 455 ? -10.542 -43.494 31.740 1.00 33.50 455 ASP A CA 1
ATOM 3559 C C . ASP A 1 455 ? -9.478 -43.647 32.846 1.00 33.50 455 ASP A C 1
ATOM 3561 O O . ASP A 1 455 ? -8.358 -43.146 32.750 1.00 33.50 455 ASP A O 1
ATOM 3565 N N . PHE A 1 456 ? -9.827 -44.339 33.931 1.00 34.50 456 PHE A N 1
ATOM 3566 C CA . PHE A 1 456 ? -9.026 -44.441 35.156 1.00 34.50 456 PHE A CA 1
ATOM 3567 C C . PHE A 1 456 ? -7.850 -45.437 35.083 1.00 34.50 456 PHE A C 1
ATOM 3569 O O . PHE A 1 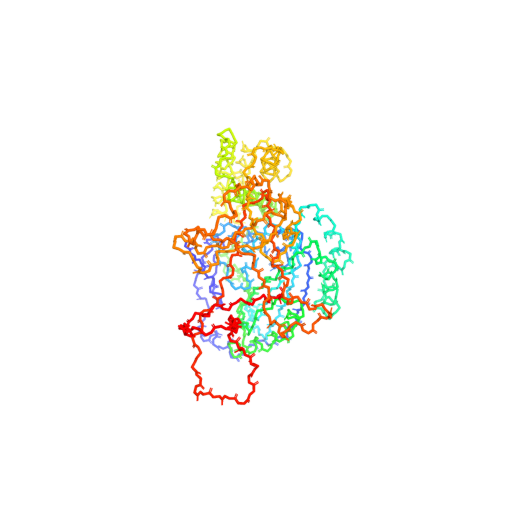456 ? -7.141 -45.599 36.080 1.00 34.50 456 PHE A O 1
ATOM 3576 N N . LYS A 1 457 ? -7.625 -46.134 33.960 1.00 32.72 457 LYS A N 1
ATOM 3577 C CA . LYS A 1 457 ? -6.720 -47.303 33.933 1.00 32.72 457 LYS A CA 1
ATOM 3578 C C . LYS A 1 457 ? -5.263 -47.055 33.530 1.00 32.72 457 LYS A C 1
ATOM 3580 O O . LYS A 1 457 ? -4.437 -47.929 33.783 1.00 32.72 457 LYS A O 1
ATOM 3585 N N . THR A 1 458 ? -4.890 -45.895 32.994 1.00 35.50 458 THR A N 1
ATOM 3586 C CA . THR A 1 458 ? -3.501 -45.639 32.556 1.00 35.50 458 THR A CA 1
ATOM 3587 C C . THR A 1 458 ? -2.922 -44.405 33.237 1.00 35.50 458 THR A C 1
ATOM 3589 O O . THR A 1 458 ? -3.169 -43.277 32.823 1.00 35.50 458 THR A O 1
ATOM 3592 N N . LYS A 1 459 ? -2.149 -44.606 34.310 1.00 34.66 459 LYS A N 1
ATOM 3593 C CA . LYS A 1 459 ? -1.517 -43.518 35.068 1.00 34.66 459 LYS A CA 1
ATOM 3594 C C . LYS A 1 459 ? -0.046 -43.363 34.668 1.00 34.66 459 LYS A C 1
ATOM 3596 O O . LYS A 1 459 ? 0.755 -44.248 34.963 1.00 34.66 459 LYS A O 1
ATOM 3601 N N . ALA A 1 460 ? 0.323 -42.221 34.091 1.00 31.47 460 ALA A N 1
ATOM 3602 C CA . ALA A 1 460 ? 1.702 -41.736 34.099 1.00 31.47 460 ALA A CA 1
ATOM 3603 C C . ALA A 1 460 ? 1.960 -40.983 35.419 1.00 31.47 460 ALA A C 1
ATOM 3605 O O . ALA A 1 460 ? 1.143 -40.183 35.878 1.00 31.47 460 ALA A O 1
ATOM 3606 N N . LYS A 1 461 ? 3.082 -41.269 36.087 1.00 31.48 461 LYS A N 1
ATOM 3607 C CA . LYS A 1 461 ? 3.544 -40.507 37.258 1.00 31.48 461 LYS A CA 1
ATOM 3608 C C . LYS A 1 461 ? 4.006 -39.126 36.775 1.00 31.48 461 LYS A C 1
ATOM 3610 O O . LYS A 1 461 ? 5.098 -39.028 36.230 1.00 31.48 461 LYS A O 1
ATOM 3615 N N . GLY A 1 462 ? 3.207 -38.082 36.994 1.00 38.59 462 GLY A N 1
ATOM 3616 C CA . GLY A 1 462 ? 3.631 -36.700 36.731 1.00 38.59 462 GLY A CA 1
ATOM 3617 C C . GLY A 1 462 ? 2.511 -35.692 36.487 1.00 38.59 462 GLY A C 1
ATOM 3618 O O . GLY A 1 462 ? 2.741 -34.505 36.695 1.00 38.59 462 GLY A O 1
ATOM 3619 N N . ASP A 1 463 ? 1.307 -36.135 36.118 1.00 30.78 463 ASP A N 1
ATOM 3620 C CA . ASP A 1 463 ? 0.234 -35.196 35.777 1.00 30.78 463 ASP A CA 1
ATOM 3621 C C . ASP A 1 463 ? -0.460 -34.588 37.012 1.00 30.78 463 ASP A C 1
ATOM 3623 O O . ASP A 1 463 ? -0.731 -35.298 37.993 1.00 30.78 463 ASP A O 1
ATOM 3627 N N . PRO A 1 464 ? -0.771 -33.275 36.988 1.00 31.47 464 PRO A N 1
ATOM 3628 C CA . PRO A 1 464 ? -1.533 -32.623 38.042 1.00 31.47 464 PRO A CA 1
ATOM 3629 C C . PRO A 1 464 ? -2.943 -33.223 38.126 1.00 31.47 464 PRO A C 1
ATOM 3631 O O . PRO A 1 464 ? -3.647 -33.350 37.128 1.00 31.47 464 PRO A O 1
ATOM 3634 N N . LEU A 1 465 ? -3.361 -33.589 39.342 1.00 31.34 465 LEU A N 1
ATOM 3635 C CA . LEU A 1 465 ? -4.693 -34.129 39.616 1.00 31.34 465 LEU A CA 1
ATOM 3636 C C . LEU A 1 465 ? -5.788 -33.141 39.183 1.00 31.34 465 LEU A C 1
ATOM 3638 O O . LEU A 1 465 ? -6.004 -32.125 39.843 1.00 31.34 465 LEU A O 1
ATO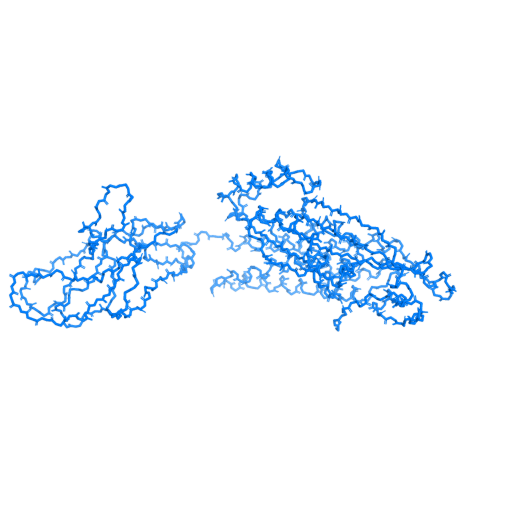M 3642 N N . ILE A 1 466 ? -6.533 -33.496 38.138 1.00 31.27 466 ILE A N 1
ATOM 3643 C CA . ILE A 1 466 ? -7.852 -32.933 37.849 1.00 31.27 466 ILE A CA 1
ATOM 3644 C C . ILE A 1 466 ? -8.871 -33.924 38.413 1.00 31.27 466 ILE A C 1
ATOM 3646 O O . ILE A 1 466 ? -9.013 -35.038 37.914 1.00 31.27 466 ILE A O 1
ATOM 3650 N N . LEU A 1 467 ? -9.538 -33.549 39.505 1.00 28.94 467 LEU A N 1
ATOM 3651 C CA . LEU A 1 467 ? -10.643 -34.326 40.064 1.00 28.94 467 LEU A CA 1
ATOM 3652 C C . LEU A 1 467 ? -11.970 -33.739 39.559 1.00 28.94 467 LEU A C 1
ATOM 3654 O O . LEU A 1 467 ? -12.137 -32.519 39.622 1.00 28.94 467 LEU A O 1
ATOM 3658 N N . PRO A 1 468 ? -12.924 -34.565 39.092 1.00 27.64 468 PRO A N 1
ATOM 3659 C CA . PRO A 1 468 ? -14.261 -34.091 38.766 1.00 27.64 468 PRO A CA 1
ATOM 3660 C C . PRO A 1 468 ? -14.962 -33.538 40.013 1.00 27.64 468 PRO A C 1
ATOM 3662 O O . PRO A 1 468 ? -14.771 -34.024 41.133 1.00 27.64 468 PRO A O 1
ATOM 3665 N N . VAL A 1 469 ? -15.804 -32.525 39.800 1.00 32.47 469 VAL A N 1
ATOM 3666 C CA . VAL A 1 469 ? -16.678 -31.956 40.828 1.00 32.47 469 VAL A CA 1
ATOM 3667 C C . VAL A 1 469 ? -17.669 -33.037 41.261 1.00 32.47 469 VAL A C 1
ATOM 3669 O O . VAL A 1 469 ? -18.598 -33.367 40.530 1.00 32.47 469 VAL A O 1
ATOM 3672 N N . LYS A 1 470 ? -17.475 -33.600 42.456 1.00 31.39 470 LYS A N 1
ATOM 3673 C CA . LYS A 1 470 ? -18.531 -34.333 43.161 1.00 31.39 470 LYS A CA 1
ATOM 3674 C C . LYS A 1 470 ? -19.377 -33.329 43.928 1.00 31.39 470 LYS A C 1
ATOM 3676 O O . LYS A 1 470 ? -18.847 -32.624 44.787 1.00 31.39 470 LYS A O 1
ATOM 3681 N N . MET A 1 471 ? -20.682 -33.309 43.664 1.00 35.25 471 MET A N 1
ATOM 3682 C CA . MET A 1 471 ? -21.627 -32.693 44.591 1.00 35.25 471 MET A CA 1
ATOM 3683 C C . MET A 1 471 ? -21.521 -33.411 45.944 1.00 35.25 471 MET A C 1
ATOM 3685 O O . MET A 1 471 ? -21.419 -34.641 46.006 1.00 35.25 471 MET A O 1
ATOM 3689 N N . GLY A 1 472 ? -21.444 -32.634 47.024 1.00 32.75 472 GLY A N 1
ATOM 3690 C CA . GLY A 1 472 ? -21.275 -33.161 48.374 1.00 32.75 472 GLY A CA 1
ATOM 3691 C C . GLY A 1 472 ? -22.391 -34.140 48.742 1.00 32.75 472 GLY A C 1
ATOM 3692 O O . GLY A 1 472 ? -23.561 -33.899 48.454 1.00 32.75 472 GLY A O 1
ATOM 3693 N N . LYS A 1 473 ? -22.023 -35.246 49.397 1.00 33.19 473 LYS A N 1
ATOM 3694 C CA . LYS A 1 473 ? -22.986 -36.114 50.079 1.00 33.19 473 LYS A CA 1
ATOM 3695 C C . LYS A 1 473 ? -23.650 -35.318 51.202 1.00 33.19 473 LYS A C 1
ATOM 3697 O O . LYS A 1 473 ? -22.946 -34.767 52.041 1.00 33.19 473 LYS A O 1
ATOM 3702 N N . ASN A 1 474 ? -24.978 -35.320 51.240 1.00 36.34 474 ASN A N 1
ATOM 3703 C CA . ASN A 1 474 ? -25.706 -35.128 52.489 1.00 36.34 474 ASN A CA 1
ATOM 3704 C C . ASN A 1 474 ? -25.687 -36.459 53.251 1.00 36.34 474 ASN A C 1
ATOM 3706 O O . ASN A 1 474 ? -25.915 -37.518 52.657 1.00 36.34 474 ASN A O 1
ATOM 3710 N N . ASP A 1 475 ? -25.421 -36.405 54.553 1.00 39.44 475 ASP A N 1
ATOM 3711 C CA . ASP A 1 475 ? -25.513 -37.543 55.469 1.00 39.44 475 ASP A CA 1
ATOM 3712 C C . ASP A 1 475 ? -26.986 -37.931 55.676 1.00 39.44 475 ASP A C 1
ATOM 3714 O O . ASP A 1 475 ? -27.629 -37.595 56.664 1.00 39.44 475 ASP A O 1
ATOM 3718 N N . GLY A 1 476 ? -27.551 -38.617 54.687 1.00 42.53 476 GLY A N 1
ATOM 3719 C CA . GLY A 1 476 ? -28.915 -39.128 54.711 1.00 42.53 476 GLY A CA 1
ATOM 3720 C C . GLY A 1 476 ? -29.097 -40.101 53.560 1.00 42.53 476 GLY A C 1
ATOM 3721 O O . GLY A 1 476 ? -29.190 -39.697 52.405 1.00 42.53 476 GLY A O 1
ATOM 3722 N N . GLY A 1 477 ? -29.057 -41.396 53.869 1.00 40.66 477 GLY A N 1
ATOM 3723 C CA . GLY A 1 477 ? -28.960 -42.472 52.890 1.00 40.66 477 GLY A CA 1
ATOM 3724 C C . GLY A 1 477 ? -30.049 -42.443 51.820 1.00 40.66 477 GLY A C 1
ATOM 3725 O O . GLY A 1 477 ? -31.194 -42.774 52.094 1.00 40.66 477 GLY A O 1
ATOM 3726 N N . ASN A 1 478 ? -29.660 -42.138 50.582 1.00 37.16 478 ASN A N 1
ATOM 3727 C CA . ASN A 1 478 ? -30.299 -42.671 49.383 1.00 37.16 478 ASN A CA 1
ATOM 3728 C C . ASN A 1 478 ? -29.308 -42.688 48.210 1.00 37.16 478 ASN A C 1
ATOM 3730 O O . ASN A 1 478 ? -28.554 -41.744 47.984 1.00 37.16 478 ASN A O 1
ATOM 3734 N N . LYS A 1 479 ? -29.273 -43.821 47.500 1.00 42.19 479 LYS A N 1
ATOM 3735 C CA . LYS A 1 479 ? -28.394 -44.086 46.353 1.00 42.19 479 LYS A CA 1
ATOM 3736 C C . LYS A 1 479 ? -28.898 -43.326 45.120 1.00 42.19 479 LYS A C 1
ATOM 3738 O O . LYS A 1 479 ? -29.978 -43.642 44.633 1.00 42.19 479 LYS A O 1
ATOM 3743 N N . TYR A 1 480 ? -28.081 -42.430 44.567 1.00 35.62 480 TYR A N 1
ATOM 3744 C CA . TYR A 1 480 ? -28.249 -41.882 43.214 1.00 35.62 480 TYR A CA 1
ATOM 3745 C C . TYR A 1 480 ? -26.970 -42.067 42.377 1.00 35.62 480 TYR A C 1
ATOM 3747 O O . TYR A 1 480 ? -25.878 -42.226 42.929 1.00 35.62 480 TYR A O 1
ATOM 3755 N N . ARG A 1 481 ? -27.158 -42.145 41.048 1.00 36.41 481 ARG A N 1
ATOM 3756 C CA . ARG A 1 481 ? -26.165 -42.470 40.002 1.00 36.41 481 ARG A CA 1
ATOM 3757 C C . ARG A 1 481 ? -24.937 -41.553 40.045 1.00 36.41 481 ARG A C 1
ATOM 3759 O O . ARG A 1 481 ? -25.055 -40.363 40.306 1.00 36.41 481 ARG A O 1
ATOM 3766 N N . ALA A 1 482 ? -23.769 -42.119 39.759 1.00 36.03 482 ALA A N 1
ATOM 3767 C CA . ALA A 1 482 ? -22.454 -41.508 39.943 1.00 36.03 482 ALA A CA 1
ATOM 3768 C C . ALA A 1 482 ? -21.954 -40.712 38.716 1.00 36.03 482 ALA A C 1
ATOM 3770 O O . ALA A 1 482 ? -20.761 -40.427 38.629 1.00 36.03 482 ALA A O 1
ATOM 3771 N N . ASP A 1 483 ? -22.846 -40.354 37.785 1.00 33.66 483 ASP A N 1
ATOM 3772 C CA . ASP A 1 483 ? -22.459 -40.147 36.382 1.00 33.66 483 ASP A CA 1
ATOM 3773 C C . ASP A 1 483 ? -22.730 -38.715 35.869 1.00 33.66 483 ASP A C 1
ATOM 3775 O O . ASP A 1 483 ? -22.521 -38.433 34.694 1.00 33.66 483 ASP A O 1
ATOM 3779 N N . ALA A 1 484 ? -23.177 -37.789 36.723 1.00 33.88 484 ALA A N 1
ATOM 3780 C CA . ALA A 1 484 ? -23.400 -36.391 36.349 1.00 33.88 484 ALA A CA 1
ATOM 3781 C C . ALA A 1 484 ? -22.286 -35.500 36.920 1.00 33.88 484 ALA A C 1
ATOM 3783 O O . ALA A 1 484 ? -22.354 -35.032 38.055 1.00 33.88 484 ALA A O 1
ATOM 3784 N N . SER A 1 485 ? -21.233 -35.279 36.135 1.00 31.44 485 SER A N 1
ATOM 3785 C CA . SER A 1 485 ? -20.193 -34.294 36.439 1.00 31.44 485 SER A CA 1
ATOM 3786 C C . SER A 1 485 ? -19.955 -33.404 35.224 1.00 31.44 485 SER A C 1
ATOM 3788 O O . SER A 1 485 ? -19.508 -33.896 34.193 1.00 31.44 485 SER A O 1
ATOM 3790 N N . LEU A 1 486 ? -20.206 -32.099 35.361 1.00 28.81 486 LEU A N 1
ATOM 3791 C CA . LEU A 1 486 ? -19.792 -31.068 34.404 1.00 28.81 486 LEU A CA 1
ATOM 3792 C C . LEU A 1 486 ? -18.776 -30.139 35.094 1.00 28.81 486 LEU A C 1
ATOM 3794 O O . LEU A 1 486 ? -19.117 -29.512 36.102 1.00 28.81 486 LEU A O 1
ATOM 3798 N N . PRO A 1 487 ? -17.518 -30.065 34.623 1.00 33.12 487 PRO A N 1
ATOM 3799 C CA . PRO A 1 487 ? -16.493 -29.237 35.246 1.00 33.12 487 PRO A CA 1
ATOM 3800 C C . PRO A 1 487 ? -16.525 -27.789 34.726 1.00 33.12 487 PRO A C 1
ATOM 3802 O O . PRO A 1 487 ? -16.371 -27.532 33.536 1.00 33.12 487 PRO A O 1
ATOM 3805 N N . CYS A 1 488 ? -16.637 -26.827 35.645 1.00 29.41 488 CYS A N 1
ATOM 3806 C CA . CYS A 1 488 ? -16.334 -25.414 35.406 1.00 29.41 488 CYS A CA 1
ATOM 3807 C C . CYS A 1 488 ? -14.906 -25.112 35.879 1.00 29.41 488 CYS A C 1
ATOM 3809 O O . CYS A 1 488 ? -14.608 -25.283 37.061 1.00 29.41 488 CYS A O 1
ATOM 3811 N N . VAL A 1 489 ? -14.045 -24.591 34.998 1.00 32.50 489 VAL A N 1
ATOM 3812 C CA . VAL A 1 489 ? -12.773 -23.963 35.389 1.00 32.50 489 VAL A CA 1
ATOM 3813 C C . VAL A 1 489 ? -12.654 -22.601 34.712 1.00 32.50 489 VAL A C 1
ATOM 3815 O O . VAL A 1 489 ? -12.692 -22.483 33.492 1.00 32.50 489 VAL A O 1
ATOM 3818 N N . VAL A 1 490 ? -12.495 -21.562 35.532 1.00 26.22 490 VAL A N 1
ATOM 3819 C CA . VAL A 1 490 ? -12.084 -20.222 35.104 1.00 26.22 490 VAL A CA 1
ATOM 3820 C C . VAL A 1 490 ? -10.560 -20.229 35.014 1.00 26.22 490 VAL A C 1
ATOM 3822 O O . VAL A 1 490 ? -9.895 -20.383 36.034 1.00 26.22 490 VAL A O 1
ATOM 3825 N N . CYS A 1 491 ? -9.999 -20.033 33.824 1.00 25.20 491 CYS A N 1
ATOM 3826 C CA . CYS A 1 491 ? -8.582 -19.712 33.661 1.00 25.20 491 CYS A CA 1
ATOM 3827 C C . CYS A 1 491 ? -8.451 -18.323 33.037 1.00 25.20 491 CYS A C 1
ATOM 3829 O O . CYS A 1 491 ? -9.000 -18.060 31.971 1.00 25.20 491 CYS A O 1
ATOM 3831 N N . SER A 1 492 ? -7.715 -17.437 33.710 1.00 23.62 492 SER A N 1
ATOM 3832 C CA . SER A 1 492 ? -7.207 -16.203 33.117 1.00 23.62 492 SER A CA 1
ATOM 3833 C C . SER A 1 492 ? -5.944 -16.502 32.312 1.00 23.62 492 SER A C 1
ATOM 3835 O O . SER A 1 492 ? -5.015 -17.116 32.845 1.00 23.62 492 SER A O 1
ATOM 3837 N N . LYS A 1 493 ? -5.879 -15.991 31.087 1.00 25.12 493 LYS A N 1
ATOM 3838 C CA . LYS A 1 493 ? -4.656 -15.392 30.556 1.00 25.12 493 LYS A CA 1
ATOM 3839 C C . LYS A 1 493 ? -4.964 -13.949 30.210 1.00 25.12 493 LYS A C 1
ATOM 3841 O O . LYS A 1 493 ? -6.065 -13.729 29.655 1.00 25.12 493 LYS A O 1
#

Secondary structure (DSSP, 8-state):
--------TTEEEETTTTEEEEE-S-HHHHHHHHHS-B---EEEEEEEEE-SHHHHHHHTT--HHHHHHHHTTSS---GGGHHHH----SS-EEEEEEEEEEEEE-SSSS--EEEEEEEEEEEEEEESSGGGHHHHHHHHHHHS-SEEE--HHHHHHHHHHHHHHTTTEEEEEEEEESS--SS---SHHHHHHHHHHHHHHHHHGGGGT-EEEEEPPPPGGGT-GGG-----HHHHHHHHHHHHHHHHHHHHHHHHHHHHHH--S---HHHHHHHHHHHHHHHHHHHHHHHHHHT--TTS-GGGGHHHHHHHHHT-SS-SSSHHHHHHHHHHHHHH----TTS--EEEEEET-SS-SSTT-EEEEEEEEEEE-TT-TT--S--EEEESS------GGGG---TTSPPEEE-B----TT--STT---TTPBPEEEEEEESS-------PPP--PPPTT---TT-------PPPPPSS-----S-----------

Radius of gyration: 32.95 Å; chains: 1; bounding box: 79×69×91 Å